Protein AF-A0A1G8I2N2-F1 (afdb_monomer_lite)

Sequence (529 aa):
MDSELVLHPSRIYSLLGIYIQKSFFSNDKRGDEVFPLIDTYFIESFCTHHGITITDFTHFIQQKSIWNVRDSSLFMEILGFIGTQLYAASKMENSSGYTASNFRDRICSPDILNIDLNEWQQWAVSYQDKIWKKYYDWCSTNGFVIANKCTPIQGQRRDRYVQYPKVHSKLVLNREDLKKIATFFVEKKLYPNEDISEQDFWNIVGRYHFNSYYSNRSQRILEENRELANKQIYQYYLFWDGEYTDNFHTKKITKAKNQLYLLELANTWSIDIIENESGKLIKNIPFRSLKNKHEFREYYTYKRDNVILFKKSNDYDGYWEESRYIDNYEDEGIALFSSNSRNYIYYEKDVIKKTSGFVLVKISHSSTYYEEFYANERPYTLRGGLKVAQNTYLLGAPPLLEFKKTATFWIDDKEEVSYEGAVYSFDLNEGCHQIKIKGYKSINICITKVFPVIHMWGEHSKWRIAQGKSAFWTPQSTEGNVTGIDFSSYSLISNAPKEINPLTLWCRKELFAPIATYKERNITLKNTK

Foldseek 3Di:
DDDQPQDDLVCLQLLQLVLQCVVFVDPQQFLAATQRQLEPVSVCVSQVVNVHDLLVSQVSLQVDQLVVDALPDDLSSLSSVVSLLLHLQNVCVVPDDLDLVSSLCSCCDSSGHVHDSVSLQVSLVHGVVSSLVVVCVVCVVLRYDHPQRFDQDDDDDSCRSSVGSSSSRQLDQHPQQLQALVVLCVVLLHDQPDWAFLVRVCVSRPLDDDDPSGDPSLVVSCVVDSVVSSSNSVVCRLHPQQWHADPNDTDGDDPQQWWWKWADDPLWIWIFTAGPPPRDTPDIGTPQNDAAPVVCVVHDRDNDPQKWKWFCDPVDPRMTTTDQAHQDQQGKIKMKGFPPDPPADDDPVQFSDDDNGTTIGIAHNVDPSRPSRHGDHDQKDWAWAADDDVLEGEQVTGTKIFGQAWWWKDKQSDIDIDHHGDIDDDNDDAAWIWIHTNSTGIDIHGYDHWDWDFDAPPPDWDWDFDDDPDTDTDTPDPDDFDKAWAPPVVPPDDDDDPDAPPPGPVVPPVDDDDDDDDDTDIITTDDDD

Structure (mmCIF, N/CA/C/O backbone):
data_AF-A0A1G8I2N2-F1
#
_entry.id   AF-A0A1G8I2N2-F1
#
loop_
_atom_site.group_PDB
_atom_site.id
_atom_site.type_symbol
_atom_site.label_atom_id
_atom_site.label_alt_id
_atom_site.label_comp_id
_atom_site.label_asym_id
_atom_site.label_entity_id
_atom_site.label_seq_id
_atom_site.pdbx_PDB_ins_code
_atom_site.Cartn_x
_atom_site.Cartn_y
_atom_site.Cartn_z
_atom_site.occupancy
_atom_site.B_iso_or_equiv
_atom_site.auth_seq_id
_atom_site.auth_comp_id
_atom_site.auth_asym_id
_atom_site.auth_atom_id
_atom_site.pdbx_PDB_model_num
ATOM 1 N N . MET A 1 1 ? 14.413 -19.989 2.175 1.00 30.61 1 MET A N 1
ATOM 2 C CA . MET A 1 1 ? 15.866 -19.925 1.921 1.00 30.61 1 MET A CA 1
ATOM 3 C C . MET A 1 1 ? 16.047 -20.258 0.457 1.00 30.61 1 MET A C 1
ATOM 5 O O . MET A 1 1 ? 16.062 -21.433 0.119 1.00 30.61 1 MET A O 1
ATOM 9 N N . ASP A 1 2 ? 16.082 -19.239 -0.396 1.00 33.84 2 ASP A N 1
ATOM 10 C CA . ASP A 1 2 ? 16.357 -19.441 -1.820 1.00 33.84 2 ASP A CA 1
ATOM 11 C C . ASP A 1 2 ? 17.874 -19.474 -2.005 1.00 33.84 2 ASP A C 1
ATOM 13 O O . ASP A 1 2 ? 18.591 -18.709 -1.358 1.00 33.84 2 ASP A O 1
ATOM 17 N N . SER A 1 3 ? 18.364 -20.379 -2.850 1.00 36.44 3 SER A N 1
ATOM 18 C CA . SER A 1 3 ? 19.791 -20.521 -3.132 1.00 36.44 3 SER A CA 1
ATOM 19 C C . SER A 1 3 ? 20.385 -19.223 -3.681 1.00 36.44 3 SER A C 1
ATOM 21 O O . SER A 1 3 ? 19.784 -18.566 -4.533 1.00 36.44 3 SER A O 1
ATOM 23 N N . GLU A 1 4 ? 21.589 -18.874 -3.217 1.00 42.41 4 GLU A N 1
ATOM 24 C CA . GLU A 1 4 ? 22.338 -17.719 -3.714 1.00 42.41 4 GLU A CA 1
ATOM 25 C C . GLU A 1 4 ? 22.573 -17.854 -5.222 1.00 42.41 4 GLU A C 1
ATOM 27 O O . GLU A 1 4 ? 23.428 -18.603 -5.704 1.00 42.41 4 GLU A O 1
ATOM 32 N N . LEU A 1 5 ? 21.775 -17.118 -5.992 1.00 52.84 5 LEU A N 1
ATOM 33 C CA . LEU A 1 5 ? 21.944 -16.979 -7.427 1.00 52.84 5 LEU A CA 1
ATOM 34 C C . LEU A 1 5 ? 23.193 -16.139 -7.685 1.00 52.84 5 LEU A C 1
ATOM 36 O O . LEU A 1 5 ? 23.107 -14.916 -7.765 1.00 52.84 5 LEU A O 1
ATOM 40 N N . VAL A 1 6 ? 24.337 -16.816 -7.829 1.00 54.56 6 VAL A N 1
ATOM 41 C CA . VAL A 1 6 ? 25.628 -16.213 -8.195 1.00 54.56 6 VAL A CA 1
ATOM 42 C C . VAL A 1 6 ? 25.427 -15.215 -9.335 1.00 54.56 6 VAL A C 1
ATOM 44 O O . VAL A 1 6 ? 24.930 -15.576 -10.412 1.00 54.56 6 VAL A O 1
ATOM 47 N N . LEU A 1 7 ? 25.800 -13.953 -9.099 1.00 64.75 7 LEU A N 1
ATOM 48 C CA . LEU A 1 7 ? 25.674 -12.912 -10.110 1.00 64.75 7 LEU A CA 1
ATOM 49 C C . LEU A 1 7 ? 26.663 -13.183 -11.232 1.00 64.75 7 LEU A C 1
ATOM 51 O O . LEU A 1 7 ? 27.875 -13.107 -11.064 1.00 64.75 7 LEU A O 1
ATOM 55 N N . HIS A 1 8 ? 26.105 -13.475 -12.400 1.00 72.19 8 HIS A N 1
ATOM 56 C CA . HIS A 1 8 ? 26.843 -13.590 -13.641 1.00 72.19 8 HIS A CA 1
ATOM 57 C C . HIS A 1 8 ? 26.314 -12.533 -14.622 1.00 72.19 8 HIS A C 1
ATOM 59 O O . HIS A 1 8 ? 25.087 -12.401 -14.732 1.00 72.19 8 HIS A O 1
ATOM 65 N N . PRO A 1 9 ? 27.176 -11.819 -15.374 1.00 72.62 9 PRO A N 1
ATOM 66 C CA . PRO A 1 9 ? 26.767 -10.741 -16.283 1.00 72.62 9 PRO A CA 1
ATOM 67 C C . PRO A 1 9 ? 25.622 -11.129 -17.229 1.00 72.62 9 PRO A C 1
ATOM 69 O O . PRO A 1 9 ? 24.665 -10.379 -17.416 1.00 72.62 9 PRO A O 1
ATOM 72 N N . SER A 1 10 ? 25.635 -12.363 -17.751 1.00 78.75 10 SER A N 1
ATOM 73 C CA . SER A 1 10 ? 24.575 -12.872 -18.638 1.00 78.75 10 SER A CA 1
ATOM 74 C C . SER A 1 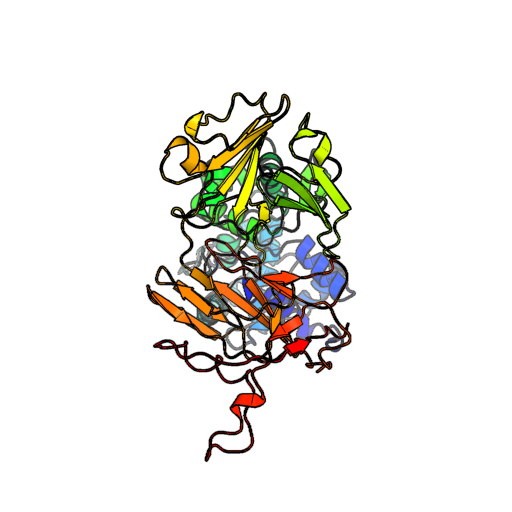10 ? 23.167 -12.860 -18.019 1.00 78.75 10 SER A C 1
ATOM 76 O O . SER A 1 10 ? 22.182 -12.773 -18.759 1.00 78.75 10 SER A O 1
ATOM 78 N N . ARG A 1 11 ? 23.055 -12.910 -16.684 1.00 87.75 11 ARG A N 1
ATOM 79 C CA . ARG A 1 11 ? 21.795 -12.991 -15.925 1.00 87.75 11 ARG A CA 1
ATOM 80 C C . ARG A 1 11 ? 21.335 -11.655 -15.337 1.00 87.75 11 ARG A C 1
ATOM 82 O O . ARG A 1 11 ? 20.256 -11.626 -14.750 1.00 87.75 11 ARG A O 1
ATOM 89 N N . ILE A 1 12 ? 22.092 -10.563 -15.500 1.00 92.81 12 ILE A N 1
ATOM 90 C CA . ILE A 1 12 ? 21.844 -9.299 -14.782 1.00 92.81 12 ILE A CA 1
ATOM 91 C C . ILE A 1 12 ? 20.420 -8.757 -14.989 1.00 92.81 12 ILE A C 1
ATOM 93 O O . ILE A 1 12 ? 19.731 -8.463 -14.014 1.00 92.81 12 ILE A O 1
ATOM 97 N N . TYR A 1 13 ? 19.918 -8.742 -16.232 1.00 94.88 13 TYR A N 1
ATOM 98 C CA . TYR A 1 13 ? 18.537 -8.334 -16.509 1.00 94.88 13 TYR A CA 1
ATOM 99 C C . TYR A 1 13 ? 17.506 -9.306 -15.918 1.00 94.88 13 TYR A C 1
ATOM 101 O O . TYR A 1 13 ? 16.490 -8.854 -15.411 1.00 94.88 13 TYR A O 1
ATOM 109 N N . SER A 1 14 ? 17.751 -10.622 -15.916 1.00 94.81 14 SER A N 1
ATOM 110 C CA . SER A 1 14 ? 16.826 -11.583 -15.293 1.00 94.81 14 SER A CA 1
ATOM 111 C C . SER A 1 14 ? 16.712 -11.363 -13.783 1.00 94.81 14 SER A C 1
ATOM 113 O O . SER A 1 14 ? 15.609 -11.406 -13.247 1.00 94.81 14 SER A O 1
ATOM 115 N N . LEU A 1 15 ? 17.838 -11.118 -13.104 1.00 94.81 15 LEU A N 1
ATOM 116 C CA . LEU A 1 15 ? 17.878 -10.865 -11.661 1.00 94.81 15 LEU A CA 1
ATOM 117 C C . LEU A 1 15 ? 17.207 -9.532 -11.316 1.00 94.81 15 LEU A C 1
ATOM 119 O O . LEU A 1 15 ? 16.343 -9.496 -10.441 1.00 94.81 15 LEU A O 1
ATOM 123 N N . LEU A 1 16 ? 17.516 -8.465 -12.062 1.00 96.31 16 LEU A N 1
ATOM 124 C CA . LEU A 1 16 ? 16.843 -7.174 -11.912 1.00 96.31 16 LEU A CA 1
ATOM 125 C C . LEU A 1 16 ? 15.333 -7.294 -12.174 1.00 96.31 16 LEU A C 1
ATOM 127 O O . LEU A 1 16 ? 14.541 -6.745 -11.417 1.00 96.31 16 LEU A O 1
ATOM 131 N N . GLY A 1 17 ? 14.916 -8.055 -13.190 1.00 97.00 17 GLY A N 1
ATOM 132 C CA . GLY A 1 17 ? 13.506 -8.315 -13.481 1.00 97.00 17 GLY A CA 1
ATOM 133 C C . GLY A 1 17 ? 12.780 -9.035 -12.346 1.00 97.00 17 GLY A C 1
ATOM 134 O O . GLY A 1 17 ? 11.700 -8.604 -11.956 1.00 97.00 17 GLY A O 1
ATOM 135 N N . ILE A 1 18 ? 13.391 -10.069 -11.756 1.00 96.00 18 ILE A N 1
ATOM 136 C CA . ILE A 1 18 ? 12.847 -10.762 -10.573 1.00 96.00 18 ILE A CA 1
ATOM 137 C C . ILE A 1 18 ? 12.725 -9.797 -9.383 1.00 96.00 18 ILE A C 1
ATOM 139 O O . ILE A 1 18 ? 11.709 -9.799 -8.689 1.00 96.00 18 ILE A O 1
ATOM 143 N N . TYR A 1 19 ? 13.726 -8.945 -9.152 1.00 96.50 19 TYR A N 1
ATOM 144 C CA . TYR A 1 19 ? 13.707 -7.968 -8.059 1.00 96.50 19 TYR A CA 1
ATOM 145 C C . TYR A 1 19 ? 12.641 -6.875 -8.265 1.00 96.50 19 TYR A C 1
ATOM 147 O O . TYR A 1 19 ? 11.916 -6.529 -7.330 1.00 96.50 19 TYR A O 1
ATOM 155 N N . ILE A 1 20 ? 12.469 -6.389 -9.500 1.00 96.62 20 ILE A N 1
ATOM 156 C CA . ILE A 1 20 ? 11.377 -5.485 -9.900 1.00 96.62 20 ILE A CA 1
ATOM 157 C C . ILE A 1 20 ? 10.014 -6.162 -9.724 1.00 96.62 20 ILE A C 1
ATOM 159 O O . ILE A 1 20 ? 9.108 -5.540 -9.169 1.00 96.62 20 ILE A O 1
ATOM 163 N N . GLN A 1 21 ? 9.865 -7.428 -10.134 1.00 95.38 21 GLN A N 1
ATOM 164 C CA . GLN A 1 21 ? 8.633 -8.192 -9.933 1.00 95.38 21 GLN A CA 1
ATOM 165 C C . GLN A 1 21 ? 8.283 -8.269 -8.443 1.00 95.38 21 GLN A C 1
ATOM 167 O O . GLN A 1 21 ? 7.206 -7.829 -8.054 1.00 95.38 21 GLN A O 1
ATOM 172 N N . LYS A 1 22 ? 9.218 -8.736 -7.602 1.00 92.88 22 LYS A N 1
ATOM 173 C CA . LYS A 1 22 ? 9.026 -8.844 -6.145 1.00 92.88 22 LYS A CA 1
ATOM 174 C C . LYS A 1 22 ? 8.704 -7.495 -5.483 1.00 92.88 22 LYS A C 1
ATOM 176 O O . LYS A 1 22 ? 8.001 -7.474 -4.481 1.00 92.88 22 LYS A O 1
ATOM 181 N N . SER A 1 23 ? 9.195 -6.382 -6.036 1.00 91.69 23 SER A N 1
ATOM 182 C CA . SER A 1 23 ? 9.027 -5.040 -5.457 1.00 91.69 23 SER A CA 1
ATOM 183 C C . SER A 1 23 ? 7.747 -4.315 -5.887 1.00 91.69 23 SER A C 1
ATOM 185 O O . SER A 1 23 ? 7.149 -3.598 -5.083 1.00 91.69 23 SER A O 1
ATOM 187 N N . PHE A 1 24 ? 7.320 -4.458 -7.146 1.00 91.38 24 PHE A N 1
ATOM 188 C CA . PHE A 1 24 ? 6.225 -3.665 -7.730 1.00 91.38 24 PHE A CA 1
ATOM 189 C C . PHE A 1 24 ? 5.043 -4.496 -8.240 1.00 91.38 24 PHE A C 1
ATOM 191 O O . PHE A 1 24 ? 3.947 -3.958 -8.350 1.00 91.38 24 PHE A O 1
ATOM 198 N N . PHE A 1 25 ? 5.245 -5.785 -8.508 1.00 91.88 25 PHE A N 1
ATOM 199 C CA . PHE A 1 25 ? 4.258 -6.706 -9.083 1.00 91.88 25 PHE A CA 1
ATOM 200 C C . PHE A 1 25 ? 4.033 -7.901 -8.145 1.00 91.88 25 PHE A C 1
ATOM 202 O O . PHE A 1 25 ? 4.045 -9.061 -8.558 1.00 91.88 25 PHE A O 1
ATOM 209 N N . SER A 1 26 ? 3.896 -7.584 -6.859 1.00 88.75 26 SER A N 1
ATOM 210 C CA . SER A 1 26 ? 3.574 -8.498 -5.769 1.00 88.75 26 SER A CA 1
ATOM 211 C C . SER A 1 26 ? 2.057 -8.689 -5.637 1.00 88.75 26 SER A C 1
ATOM 213 O O . SER A 1 26 ? 1.260 -7.897 -6.142 1.00 88.75 26 SER A O 1
ATOM 215 N N . ASN A 1 27 ? 1.642 -9.767 -4.976 1.00 86.19 27 ASN A N 1
ATOM 216 C CA . ASN A 1 27 ? 0.248 -10.224 -4.981 1.00 86.19 27 ASN A CA 1
ATOM 217 C C . ASN A 1 27 ? -0.719 -9.260 -4.261 1.00 86.19 27 ASN A C 1
ATOM 219 O O . ASN A 1 27 ? -1.872 -9.112 -4.665 1.00 86.19 27 ASN A O 1
ATOM 223 N N . ASP A 1 28 ? -0.203 -8.492 -3.303 1.00 83.88 28 ASP A N 1
ATOM 224 C CA . ASP A 1 28 ? -0.883 -7.409 -2.588 1.00 83.88 28 ASP A CA 1
ATOM 225 C C . ASP A 1 28 ? -1.200 -6.179 -3.465 1.00 83.88 28 ASP A C 1
ATOM 227 O O . ASP A 1 28 ? -1.998 -5.327 -3.065 1.00 83.88 28 ASP A O 1
ATOM 231 N N . LYS A 1 29 ? -0.626 -6.107 -4.676 1.00 87.88 29 LYS A N 1
ATOM 232 C CA . LYS A 1 29 ? -0.804 -5.029 -5.673 1.00 87.88 29 LYS A CA 1
ATOM 233 C C . LYS A 1 29 ? -1.694 -5.424 -6.855 1.00 87.88 29 LYS A C 1
ATOM 235 O O . LYS A 1 29 ? -1.855 -4.645 -7.793 1.00 87.88 29 LYS A O 1
ATOM 240 N N . ARG A 1 30 ? -2.282 -6.625 -6.850 1.00 88.88 30 ARG A N 1
ATOM 241 C CA . ARG A 1 30 ? -3.205 -7.055 -7.916 1.00 88.88 30 ARG A CA 1
ATOM 242 C C . ARG A 1 30 ? -4.478 -6.205 -7.924 1.00 88.88 30 ARG A C 1
ATOM 244 O O . ARG A 1 30 ? -5.002 -5.828 -6.881 1.00 88.88 30 ARG A O 1
ATOM 251 N N . GLY A 1 31 ? -4.954 -5.864 -9.114 1.00 86.31 31 GLY A N 1
ATOM 252 C CA . GLY A 1 31 ? -6.065 -4.944 -9.355 1.00 86.31 31 GLY A CA 1
ATOM 253 C C . GLY A 1 31 ? -5.706 -3.459 -9.279 1.00 86.31 31 GLY A C 1
ATOM 254 O O . GLY A 1 31 ? -6.457 -2.641 -9.817 1.00 86.31 31 GLY A O 1
ATOM 255 N N . ASP A 1 32 ? -4.583 -3.108 -8.655 1.00 85.88 32 ASP A N 1
ATOM 256 C CA . ASP A 1 32 ? -4.183 -1.725 -8.413 1.00 85.88 32 ASP A CA 1
ATOM 257 C C . ASP A 1 32 ? -3.372 -1.131 -9.576 1.00 85.88 32 ASP A C 1
ATOM 259 O O . ASP A 1 32 ? -2.869 -1.837 -10.458 1.00 85.88 32 ASP A O 1
ATOM 263 N N . GLU A 1 33 ? -3.234 0.198 -9.565 1.00 88.88 33 GLU A N 1
ATOM 264 C CA . GLU A 1 33 ? -2.347 0.917 -10.478 1.00 88.88 33 GLU A CA 1
ATOM 265 C C . GLU A 1 33 ? -0.896 0.856 -9.986 1.00 88.88 33 GLU A C 1
ATOM 267 O O . GLU A 1 33 ? -0.567 1.336 -8.902 1.00 88.88 33 GLU A O 1
ATOM 272 N N . VAL A 1 34 ? -0.013 0.276 -10.802 1.00 89.00 34 VAL A N 1
ATOM 273 C CA . VAL A 1 34 ? 1.397 0.066 -10.457 1.00 89.00 34 VAL A CA 1
ATOM 274 C C . VAL A 1 34 ? 2.278 1.149 -11.078 1.00 89.00 34 VAL A C 1
ATOM 276 O O . VAL A 1 34 ? 2.254 1.384 -12.288 1.00 89.00 34 VAL A O 1
ATOM 279 N N . PHE A 1 35 ? 3.130 1.750 -10.245 1.00 88.25 35 PHE A N 1
ATOM 280 C CA . PHE A 1 35 ? 4.093 2.787 -10.621 1.00 88.25 35 PHE A CA 1
ATOM 281 C C . PHE A 1 35 ? 5.528 2.319 -10.300 1.00 88.25 35 PHE A C 1
ATOM 283 O O . PHE A 1 35 ? 5.996 2.531 -9.180 1.00 88.25 35 PHE A O 1
ATOM 290 N N . PRO A 1 36 ? 6.248 1.657 -11.232 1.00 89.31 36 PRO A N 1
ATOM 291 C CA . PRO A 1 36 ? 7.605 1.168 -10.976 1.00 89.31 36 PRO A CA 1
ATOM 292 C C . PRO A 1 36 ? 8.617 2.314 -10.813 1.00 89.31 36 PRO A C 1
ATOM 294 O O . PRO A 1 36 ? 9.045 2.939 -11.785 1.00 89.31 36 PRO A O 1
ATOM 297 N N . LEU A 1 37 ? 9.012 2.582 -9.567 1.00 88.94 37 LEU A N 1
ATOM 298 C CA . LEU A 1 37 ? 9.976 3.623 -9.197 1.00 88.94 37 LEU A CA 1
ATOM 299 C C . LEU A 1 37 ? 11.405 3.078 -9.210 1.00 88.94 37 LEU A C 1
ATOM 301 O O . LEU A 1 37 ? 11.973 2.750 -8.168 1.00 88.94 37 LEU A O 1
ATOM 305 N N . ILE A 1 38 ? 11.977 2.972 -10.410 1.00 91.56 38 ILE A N 1
ATOM 306 C CA . ILE A 1 38 ? 13.358 2.520 -10.599 1.00 91.56 38 ILE A CA 1
ATOM 307 C C . ILE A 1 38 ? 14.287 3.738 -10.561 1.00 91.56 38 ILE A C 1
ATOM 309 O O . ILE A 1 38 ? 14.543 4.370 -11.581 1.00 91.56 38 ILE A O 1
ATOM 313 N N . ASP A 1 39 ? 14.751 4.096 -9.367 1.00 89.25 39 ASP A N 1
ATOM 314 C CA . ASP A 1 39 ? 15.686 5.197 -9.118 1.00 89.25 39 ASP A CA 1
ATOM 315 C C . ASP A 1 39 ? 17.030 4.697 -8.551 1.00 89.25 39 ASP A C 1
ATOM 317 O O . ASP A 1 39 ? 17.263 3.493 -8.428 1.00 89.25 39 ASP A O 1
ATOM 321 N N . THR A 1 40 ? 17.942 5.618 -8.217 1.00 89.88 40 THR A N 1
ATOM 322 C CA . THR A 1 40 ? 19.265 5.268 -7.670 1.00 89.88 40 THR A CA 1
ATOM 323 C C . THR A 1 40 ? 19.159 4.449 -6.390 1.00 89.88 40 THR A C 1
ATOM 325 O O . THR A 1 40 ? 19.797 3.407 -6.317 1.00 89.88 40 THR A O 1
ATOM 328 N N . TYR A 1 41 ? 18.287 4.830 -5.453 1.00 90.38 41 TYR A N 1
ATOM 329 C CA . TYR A 1 41 ? 18.070 4.078 -4.214 1.00 90.38 41 TYR A CA 1
ATOM 330 C C . TYR A 1 41 ? 17.548 2.656 -4.484 1.00 90.38 41 TYR A C 1
ATOM 332 O O . TYR A 1 41 ? 17.946 1.703 -3.813 1.00 90.38 41 TYR A O 1
ATOM 340 N N . PHE A 1 42 ? 16.663 2.475 -5.472 1.00 93.75 42 PHE A N 1
ATOM 341 C CA . PHE A 1 42 ? 16.186 1.144 -5.853 1.00 93.75 42 PHE A CA 1
ATOM 342 C C . PHE A 1 42 ? 17.317 0.269 -6.414 1.00 93.75 42 PHE A C 1
ATOM 344 O O . PHE A 1 42 ? 17.443 -0.895 -6.033 1.00 93.75 42 PHE A O 1
ATOM 351 N N . ILE A 1 43 ? 18.167 0.832 -7.279 1.00 95.06 43 ILE A N 1
ATOM 352 C CA . ILE A 1 43 ? 19.337 0.128 -7.819 1.00 95.06 43 ILE A CA 1
ATOM 353 C C . ILE A 1 43 ? 20.382 -0.137 -6.725 1.00 95.06 43 ILE A C 1
ATOM 355 O O . ILE A 1 43 ? 20.929 -1.232 -6.683 1.00 95.06 43 ILE A O 1
ATOM 359 N N . GLU A 1 44 ? 20.612 0.785 -5.790 1.00 94.56 44 GLU A N 1
ATOM 360 C CA . GLU A 1 44 ? 21.469 0.577 -4.610 1.00 94.56 44 GLU A CA 1
ATOM 361 C C . GLU A 1 44 ? 20.948 -0.550 -3.712 1.00 94.56 44 GLU A C 1
ATOM 363 O O . GLU A 1 44 ? 21.727 -1.388 -3.256 1.00 94.56 44 GLU A O 1
ATOM 368 N N . SER A 1 45 ? 19.630 -0.623 -3.511 1.00 94.00 45 SER A N 1
ATOM 369 C CA . SER A 1 45 ? 18.975 -1.693 -2.748 1.00 94.00 45 SER A CA 1
ATOM 370 C C . SER A 1 45 ? 19.131 -3.054 -3.434 1.00 94.00 45 SER A C 1
ATOM 372 O O . SER A 1 45 ? 19.480 -4.034 -2.776 1.00 94.00 45 SER A O 1
ATOM 374 N N . PHE A 1 46 ? 18.954 -3.111 -4.761 1.00 95.44 46 PHE A N 1
ATOM 375 C CA . PHE A 1 46 ? 19.252 -4.292 -5.578 1.00 95.44 46 PHE A CA 1
ATOM 376 C C . PHE A 1 46 ? 20.726 -4.707 -5.458 1.00 95.44 46 PHE A C 1
ATOM 378 O O . PHE A 1 46 ? 21.021 -5.873 -5.207 1.00 95.44 46 PHE A O 1
ATOM 385 N N . CYS A 1 47 ? 21.649 -3.752 -5.594 1.00 94.56 47 CYS A N 1
ATOM 386 C CA . CYS A 1 47 ? 23.087 -3.996 -5.513 1.00 94.56 47 CYS A CA 1
ATOM 387 C C . CYS A 1 47 ? 23.483 -4.543 -4.132 1.00 94.56 47 CYS A C 1
ATOM 389 O O . CYS A 1 47 ? 24.177 -5.553 -4.044 1.00 94.56 47 CYS A O 1
ATOM 391 N N . THR A 1 48 ? 22.945 -3.950 -3.062 1.00 94.50 48 THR A N 1
ATOM 392 C CA . THR A 1 48 ? 23.166 -4.368 -1.667 1.00 94.50 48 THR A CA 1
ATOM 393 C C . THR A 1 48 ? 22.607 -5.766 -1.399 1.00 94.50 48 THR A C 1
ATOM 395 O O . THR A 1 48 ? 23.297 -6.598 -0.818 1.00 94.50 48 THR A O 1
ATOM 398 N N . HIS A 1 49 ? 21.390 -6.064 -1.874 1.00 92.94 49 HIS A N 1
ATOM 399 C CA . HIS A 1 49 ? 20.776 -7.395 -1.770 1.00 92.94 49 HIS A CA 1
ATOM 400 C C . HIS A 1 49 ? 21.607 -8.496 -2.452 1.00 92.94 49 HIS A C 1
ATOM 402 O O . HIS A 1 49 ? 21.521 -9.663 -2.076 1.00 92.94 49 HIS A O 1
ATOM 408 N N . HIS A 1 50 ? 22.419 -8.116 -3.437 1.00 89.75 50 HIS A N 1
ATOM 409 C CA . HIS A 1 50 ? 23.235 -9.008 -4.249 1.00 89.75 50 HIS A CA 1
ATOM 410 C C . HIS A 1 50 ? 24.751 -8.899 -4.000 1.00 89.75 50 HIS A C 1
ATOM 412 O O . HIS A 1 50 ? 25.521 -9.541 -4.710 1.00 89.75 50 HIS A O 1
ATOM 418 N N . GLY A 1 51 ? 25.187 -8.124 -3.000 1.00 90.88 51 GLY A N 1
ATOM 419 C CA . GLY A 1 51 ? 26.601 -8.003 -2.623 1.00 90.88 51 GLY A CA 1
ATOM 420 C C . GLY A 1 51 ? 27.502 -7.323 -3.664 1.00 90.88 51 GLY A C 1
ATOM 421 O O . GLY A 1 51 ? 28.698 -7.597 -3.689 1.00 90.88 51 GLY A O 1
ATOM 422 N N . ILE A 1 52 ? 26.948 -6.460 -4.522 1.00 92.31 52 ILE A N 1
ATOM 423 C CA . ILE A 1 52 ? 27.682 -5.737 -5.576 1.00 92.31 52 ILE A CA 1
ATOM 424 C C . ILE A 1 52 ? 27.580 -4.214 -5.406 1.00 92.31 52 ILE A C 1
ATOM 426 O O . ILE A 1 52 ? 26.758 -3.719 -4.637 1.00 92.31 52 ILE A O 1
ATOM 430 N N . THR A 1 53 ? 28.384 -3.450 -6.148 1.00 92.94 53 THR A N 1
ATOM 431 C CA . THR A 1 53 ? 28.268 -1.984 -6.242 1.00 92.94 53 THR A CA 1
ATOM 432 C C . THR A 1 53 ? 27.454 -1.543 -7.468 1.00 92.94 53 THR A C 1
ATOM 434 O O . THR A 1 53 ? 27.239 -2.314 -8.406 1.00 92.94 53 THR A O 1
ATOM 437 N N . ILE A 1 54 ? 27.052 -0.262 -7.518 1.00 92.44 54 ILE A N 1
ATOM 438 C CA . ILE A 1 54 ? 26.463 0.337 -8.734 1.00 92.44 54 ILE A CA 1
ATOM 439 C C . ILE A 1 54 ? 27.441 0.241 -9.916 1.00 92.44 54 ILE A C 1
ATOM 441 O O . ILE A 1 54 ? 27.010 0.048 -11.053 1.00 92.44 54 ILE A O 1
ATOM 445 N N . THR A 1 55 ? 28.748 0.358 -9.668 1.00 92.75 55 THR A N 1
ATOM 446 C CA . THR A 1 55 ? 29.787 0.242 -10.699 1.00 92.75 55 THR A CA 1
ATOM 447 C C . THR A 1 55 ? 29.788 -1.156 -11.312 1.00 92.75 55 THR A C 1
ATOM 449 O O . THR A 1 55 ? 29.764 -1.276 -12.535 1.00 92.75 55 THR A O 1
ATOM 452 N N . ASP A 1 56 ? 29.709 -2.203 -10.488 1.00 92.44 56 ASP A N 1
ATOM 453 C CA . ASP A 1 56 ? 29.629 -3.595 -10.952 1.00 92.44 56 ASP A CA 1
ATOM 454 C C . ASP A 1 56 ? 28.327 -3.854 -11.718 1.00 92.44 56 ASP A C 1
ATOM 456 O O . ASP A 1 56 ? 28.350 -4.425 -12.806 1.00 92.44 56 ASP A O 1
ATOM 460 N N . PHE A 1 57 ? 27.190 -3.368 -11.202 1.00 93.75 57 PHE A N 1
ATOM 461 C CA . PHE A 1 57 ? 25.901 -3.429 -11.899 1.00 93.75 57 PHE A CA 1
ATOM 462 C C . PHE A 1 57 ? 25.983 -2.784 -13.289 1.00 93.75 57 PHE A C 1
ATOM 464 O O . PHE A 1 57 ? 25.549 -3.378 -14.278 1.00 93.75 57 PHE A O 1
ATOM 471 N N . THR A 1 58 ? 26.577 -1.591 -13.359 1.00 93.38 58 THR A N 1
ATOM 472 C CA . THR A 1 58 ? 26.751 -0.815 -14.592 1.00 93.38 58 THR A CA 1
ATOM 473 C C . THR A 1 58 ? 27.676 -1.552 -15.565 1.00 93.38 58 THR A C 1
ATOM 475 O O . THR A 1 58 ? 27.353 -1.698 -16.741 1.00 93.38 58 THR A O 1
ATOM 478 N N . HIS A 1 59 ? 28.767 -2.139 -15.072 1.00 92.50 59 HIS A N 1
ATOM 479 C CA . HIS A 1 59 ? 29.659 -2.971 -15.875 1.00 92.50 59 HIS A CA 1
ATOM 480 C C . HIS A 1 59 ? 28.957 -4.232 -16.417 1.00 92.50 59 HIS A C 1
ATOM 482 O O . HIS A 1 59 ? 29.093 -4.568 -17.593 1.00 92.50 59 HIS A O 1
ATOM 488 N N . PHE A 1 60 ? 28.143 -4.910 -15.602 1.00 93.25 60 PHE A N 1
ATOM 489 C CA . PHE A 1 60 ? 27.416 -6.115 -16.010 1.00 93.25 60 PHE A CA 1
ATOM 490 C C . PHE A 1 60 ? 26.327 -5.849 -17.057 1.00 93.25 60 PHE A C 1
ATOM 492 O O . PHE A 1 60 ? 26.172 -6.663 -17.970 1.00 93.25 60 PHE A O 1
ATOM 499 N N . ILE A 1 61 ? 25.591 -4.730 -16.978 1.00 92.88 61 ILE A N 1
ATOM 500 C CA . ILE A 1 61 ? 24.631 -4.364 -18.038 1.00 92.88 61 ILE A CA 1
ATOM 501 C C . ILE A 1 61 ? 25.347 -3.996 -19.347 1.00 92.88 61 ILE A C 1
ATOM 503 O O . ILE A 1 61 ? 24.860 -4.364 -20.414 1.00 92.88 61 ILE A O 1
ATOM 507 N N . GLN A 1 62 ? 26.527 -3.368 -19.276 1.00 92.56 62 GLN A N 1
ATOM 508 C CA . GLN A 1 62 ? 27.343 -2.992 -20.442 1.00 92.56 62 GLN A CA 1
ATOM 509 C C . GLN A 1 62 ? 27.963 -4.197 -21.159 1.00 92.56 62 GLN A C 1
ATOM 511 O O . GLN A 1 62 ? 28.044 -4.214 -22.385 1.00 92.56 62 GLN A O 1
ATOM 516 N N . GLN A 1 63 ? 28.339 -5.251 -20.427 1.00 89.88 63 GLN A N 1
ATOM 517 C CA . GLN A 1 63 ? 28.807 -6.503 -21.037 1.00 89.88 63 GLN A CA 1
ATOM 518 C C . GLN A 1 63 ? 27.717 -7.231 -21.851 1.00 89.88 63 GLN A C 1
ATOM 520 O O . GLN A 1 63 ? 28.035 -8.078 -22.690 1.00 89.88 63 GLN A O 1
ATOM 525 N N . LYS A 1 64 ? 26.426 -6.940 -21.626 1.00 87.25 64 LYS A N 1
ATOM 526 C CA . LYS A 1 64 ? 25.311 -7.599 -22.320 1.00 87.25 64 LYS A CA 1
ATOM 527 C C . LYS A 1 64 ? 24.780 -6.726 -23.458 1.00 87.25 64 LYS A C 1
ATOM 529 O O . LYS A 1 64 ? 23.924 -5.872 -23.245 1.00 87.25 64 LYS A O 1
ATOM 534 N N . SER A 1 65 ? 25.226 -7.022 -24.684 1.00 87.75 65 SER A N 1
ATOM 535 C CA . SER A 1 65 ? 24.743 -6.361 -25.908 1.00 87.75 65 SER A CA 1
ATOM 536 C C . SER A 1 65 ? 23.212 -6.274 -25.960 1.00 87.75 65 SER A C 1
ATOM 538 O O . SER A 1 65 ? 22.512 -7.278 -25.774 1.00 87.75 65 SER A O 1
ATOM 540 N N . ILE A 1 66 ? 22.695 -5.079 -26.266 1.00 90.25 66 ILE A N 1
ATOM 541 C CA . ILE A 1 66 ? 21.253 -4.794 -26.340 1.00 90.25 66 ILE A CA 1
ATOM 542 C C . ILE A 1 66 ? 20.537 -5.671 -27.377 1.00 90.25 66 ILE A C 1
ATOM 544 O O . ILE A 1 66 ? 19.376 -6.031 -27.194 1.00 90.25 66 ILE A O 1
ATOM 548 N N . TRP A 1 67 ? 21.251 -6.116 -28.416 1.00 91.25 67 TRP A N 1
ATOM 549 C CA . TRP A 1 67 ? 20.754 -7.029 -29.450 1.00 91.25 67 TRP A CA 1
ATOM 550 C C . TRP A 1 67 ? 20.387 -8.426 -28.938 1.00 91.25 67 TRP A C 1
ATOM 552 O O . TRP A 1 67 ? 19.742 -9.184 -29.667 1.00 91.25 67 TRP A O 1
ATOM 562 N N . ASN A 1 68 ? 20.759 -8.768 -27.702 1.00 89.44 68 ASN A N 1
ATOM 563 C CA . ASN A 1 68 ? 20.339 -9.996 -27.024 1.00 89.44 68 ASN A CA 1
ATOM 564 C C . ASN A 1 68 ? 18.993 -9.844 -26.290 1.00 89.44 68 ASN A C 1
ATOM 566 O O . ASN A 1 68 ? 18.408 -10.849 -25.886 1.00 89.44 68 ASN A O 1
ATOM 570 N N . VAL A 1 69 ? 18.479 -8.618 -26.130 1.00 91.12 69 VAL A N 1
ATOM 571 C CA . VAL A 1 69 ? 17.151 -8.347 -25.560 1.00 91.12 69 VAL A CA 1
ATOM 572 C C . VAL A 1 69 ? 16.163 -8.095 -26.700 1.00 91.12 69 VAL A C 1
ATOM 574 O O . VAL A 1 69 ? 16.222 -7.070 -27.379 1.00 91.12 69 VAL A O 1
ATOM 577 N N . ARG A 1 70 ? 15.259 -9.055 -26.919 1.00 93.06 70 ARG A N 1
ATOM 578 C CA . ARG A 1 70 ? 14.267 -9.075 -28.007 1.00 93.06 70 ARG A CA 1
ATOM 579 C C . ARG A 1 70 ? 12.883 -9.433 -27.467 1.00 93.06 70 ARG A C 1
ATOM 581 O O . ARG A 1 70 ? 12.735 -9.856 -26.324 1.00 93.06 70 ARG A O 1
ATOM 588 N N . ASP A 1 71 ? 11.861 -9.350 -28.311 1.00 89.62 71 ASP A N 1
ATOM 589 C CA . ASP A 1 71 ? 10.503 -9.813 -28.001 1.00 89.62 71 ASP A CA 1
ATOM 590 C C . ASP A 1 71 ? 10.425 -11.317 -27.672 1.00 89.62 71 ASP A C 1
ATOM 592 O O . ASP A 1 71 ? 9.566 -11.738 -26.893 1.00 89.62 71 ASP A O 1
ATOM 596 N N . SER A 1 72 ? 11.369 -12.117 -28.177 1.00 92.25 72 SER A N 1
ATOM 597 C CA . SER A 1 72 ? 11.527 -13.539 -27.849 1.00 92.25 72 SER A CA 1
ATOM 598 C C . SER A 1 72 ? 12.215 -13.819 -26.503 1.00 92.25 72 SER A C 1
ATOM 600 O O . SER A 1 72 ? 12.157 -14.954 -26.039 1.00 92.25 72 SER A O 1
ATOM 602 N N . SER A 1 73 ? 12.860 -12.832 -25.866 1.00 94.38 73 SER A N 1
ATOM 603 C CA . SER A 1 73 ? 13.564 -13.019 -24.584 1.00 94.38 73 SER A CA 1
ATOM 604 C C . SER A 1 73 ? 12.601 -13.373 -23.443 1.00 94.38 73 SER A C 1
ATOM 606 O O . SER A 1 73 ? 11.392 -13.098 -23.513 1.00 94.38 73 SER A O 1
ATOM 608 N N . LEU A 1 74 ? 13.131 -13.968 -22.368 1.00 94.81 74 LEU A N 1
ATOM 609 C CA . LEU A 1 74 ? 12.335 -14.300 -21.183 1.00 94.81 74 LEU A CA 1
ATOM 610 C C . LEU A 1 74 ? 11.731 -13.030 -20.574 1.00 94.81 74 LEU A C 1
ATOM 612 O O . LEU A 1 74 ? 12.354 -11.968 -20.586 1.00 94.81 74 LEU A O 1
ATOM 616 N N . PHE A 1 75 ? 10.527 -13.134 -20.001 1.00 95.75 75 PHE A N 1
ATOM 617 C CA . PHE A 1 75 ? 9.836 -11.957 -19.465 1.00 95.75 75 PHE A CA 1
ATOM 618 C C . PHE A 1 75 ? 10.666 -11.210 -18.406 1.00 95.75 75 PHE A C 1
ATOM 620 O O . PHE A 1 75 ? 10.721 -9.986 -18.434 1.00 95.75 75 PHE A O 1
ATOM 627 N N . MET A 1 76 ? 11.397 -11.924 -17.543 1.00 95.88 76 MET A N 1
ATOM 628 C CA . MET A 1 76 ? 12.256 -11.278 -16.542 1.00 95.88 76 MET A CA 1
ATOM 629 C C . MET A 1 76 ? 13.433 -10.516 -17.161 1.00 95.88 76 MET A C 1
ATOM 631 O O . MET A 1 76 ? 13.814 -9.477 -16.641 1.00 95.88 76 MET A O 1
ATOM 635 N N . GLU A 1 77 ? 13.985 -10.956 -18.296 1.00 95.31 77 GLU A N 1
ATOM 636 C CA . GLU A 1 77 ? 15.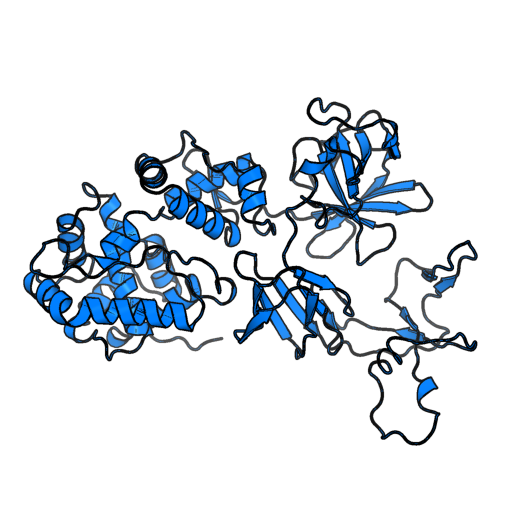014 -10.174 -19.001 1.00 95.31 77 GLU A CA 1
ATOM 637 C C . GLU A 1 77 ? 14.438 -8.887 -19.596 1.00 95.31 77 GLU A C 1
ATOM 639 O O . GLU A 1 77 ? 15.060 -7.831 -19.514 1.00 95.31 77 GLU A O 1
ATOM 644 N N . ILE A 1 78 ? 13.231 -8.974 -20.156 1.00 96.75 78 ILE A N 1
ATOM 645 C CA . ILE A 1 78 ? 12.475 -7.834 -20.685 1.00 96.75 78 ILE A CA 1
ATOM 646 C C . ILE A 1 78 ? 12.163 -6.834 -19.567 1.00 96.75 78 ILE A C 1
ATOM 648 O O . ILE A 1 78 ? 12.426 -5.643 -19.725 1.00 96.75 78 ILE A O 1
ATOM 652 N N . LEU A 1 79 ? 11.667 -7.311 -18.422 1.00 97.25 79 LEU A N 1
ATOM 653 C CA . LEU A 1 79 ? 11.346 -6.480 -17.262 1.00 97.25 79 LEU A CA 1
ATOM 654 C C . LEU A 1 79 ? 12.598 -5.820 -16.667 1.00 97.25 79 LEU A C 1
ATOM 656 O O . LEU A 1 79 ? 12.563 -4.634 -16.351 1.00 97.25 79 LEU A O 1
ATOM 660 N N . GLY A 1 80 ? 13.719 -6.542 -16.583 1.00 96.81 80 GLY A N 1
ATOM 661 C CA . GLY A 1 80 ? 15.000 -5.968 -16.170 1.00 96.81 80 GLY A CA 1
ATOM 662 C C . GLY A 1 80 ? 15.502 -4.886 -17.124 1.00 96.81 80 GLY A C 1
ATOM 663 O O . GLY A 1 80 ? 15.913 -3.822 -16.671 1.00 96.81 80 GLY A O 1
ATOM 664 N N . PHE A 1 81 ? 15.412 -5.105 -18.440 1.00 96.62 81 PHE A N 1
ATOM 665 C CA . PHE A 1 81 ? 15.828 -4.107 -19.429 1.00 96.62 81 PHE A CA 1
ATOM 666 C C . PHE A 1 81 ? 14.929 -2.860 -19.429 1.00 96.62 81 PHE A C 1
ATOM 668 O O . PHE A 1 81 ? 15.424 -1.736 -19.518 1.00 96.62 81 PHE A O 1
ATOM 675 N N . ILE A 1 82 ? 13.614 -3.035 -19.255 1.00 96.12 82 ILE A N 1
ATOM 676 C CA . ILE A 1 82 ? 12.676 -1.930 -18.996 1.00 96.12 82 ILE A CA 1
ATOM 677 C C . ILE A 1 82 ? 13.059 -1.200 -17.701 1.00 96.12 82 ILE A C 1
ATOM 679 O O . ILE A 1 82 ? 13.078 0.028 -17.678 1.00 96.12 82 ILE A O 1
ATOM 683 N N . GLY A 1 83 ? 13.455 -1.929 -16.655 1.00 95.62 83 GLY A N 1
ATOM 684 C CA . GLY A 1 83 ? 14.012 -1.362 -15.428 1.00 95.62 83 GLY A CA 1
ATOM 685 C C . GLY A 1 83 ? 15.214 -0.451 -15.682 1.00 95.62 83 GLY A C 1
ATOM 686 O O . GLY A 1 83 ? 15.225 0.691 -15.230 1.00 95.62 83 GLY A O 1
ATOM 687 N N . THR A 1 84 ? 16.189 -0.900 -16.476 1.00 95.12 84 THR A N 1
ATOM 688 C CA . THR A 1 84 ? 17.343 -0.079 -16.881 1.00 95.12 84 THR A CA 1
ATOM 689 C C . THR A 1 84 ? 16.926 1.171 -17.668 1.00 95.12 84 THR A C 1
ATOM 691 O O . THR A 1 84 ? 17.485 2.246 -17.445 1.00 95.12 84 THR A O 1
ATOM 694 N N . GLN A 1 85 ? 15.905 1.082 -18.531 1.00 94.25 85 GLN A N 1
ATOM 695 C CA . GLN A 1 85 ? 15.347 2.254 -19.222 1.00 94.25 85 GLN A CA 1
ATOM 696 C C . GLN A 1 85 ? 14.703 3.249 -18.243 1.00 94.25 85 GLN A C 1
ATOM 698 O O . GLN A 1 85 ? 14.927 4.452 -18.358 1.00 94.25 85 GLN A O 1
ATOM 703 N N . LEU A 1 86 ? 13.938 2.772 -17.258 1.00 92.81 86 LEU A N 1
ATOM 704 C CA . LEU A 1 86 ? 13.325 3.622 -16.230 1.00 92.81 86 LEU A CA 1
ATOM 705 C C . LEU A 1 86 ? 14.375 4.250 -15.295 1.00 92.81 86 LEU A C 1
ATOM 707 O O . LEU A 1 86 ? 14.243 5.419 -14.939 1.00 92.81 86 LEU A O 1
ATOM 711 N N . TYR A 1 87 ? 15.464 3.540 -14.995 1.00 92.19 87 TYR A N 1
ATOM 712 C CA . TYR A 1 87 ? 16.605 4.080 -14.248 1.00 92.19 87 TYR A CA 1
ATOM 713 C C . TYR A 1 87 ? 17.336 5.199 -15.006 1.00 92.19 87 TYR A C 1
ATOM 715 O O . TYR A 1 87 ? 17.677 6.235 -14.434 1.00 92.19 87 TYR A O 1
ATOM 723 N N . ALA A 1 88 ? 17.523 5.051 -16.322 1.00 90.25 88 ALA A N 1
ATOM 724 C CA . ALA A 1 88 ? 18.024 6.145 -17.154 1.00 90.25 88 ALA A CA 1
ATOM 725 C C . ALA A 1 88 ? 17.062 7.352 -17.144 1.00 90.25 88 ALA A C 1
ATOM 727 O O . ALA A 1 88 ? 17.512 8.499 -17.120 1.00 90.25 88 ALA A O 1
ATOM 728 N N . ALA A 1 89 ? 15.745 7.108 -17.098 1.00 87.56 89 ALA A N 1
ATOM 729 C CA . ALA A 1 89 ? 14.733 8.161 -17.020 1.00 87.56 89 ALA A CA 1
ATOM 730 C C . ALA A 1 89 ? 14.765 8.922 -15.687 1.00 87.56 89 ALA A C 1
ATOM 732 O O . ALA A 1 89 ? 14.612 10.146 -15.683 1.00 87.56 89 ALA A O 1
ATOM 733 N N . SER A 1 90 ? 14.962 8.226 -14.561 1.00 84.69 90 SER A N 1
ATOM 734 C CA . SER A 1 90 ? 14.982 8.849 -13.232 1.00 84.69 90 SER A CA 1
ATOM 735 C C . SER A 1 90 ? 16.146 9.837 -13.098 1.00 84.69 90 SER A C 1
ATOM 737 O O . SER A 1 90 ? 15.962 10.939 -12.586 1.00 84.69 90 SER A O 1
ATOM 739 N N . LYS A 1 91 ? 17.324 9.503 -13.651 1.00 79.38 91 LYS A N 1
ATOM 740 C CA . LYS A 1 91 ? 18.516 10.374 -13.640 1.00 79.38 91 LYS A CA 1
ATOM 741 C C . LYS A 1 91 ? 18.352 11.688 -14.422 1.00 79.38 91 LYS A C 1
ATOM 743 O O . LYS A 1 91 ? 19.189 12.576 -14.269 1.00 79.38 91 LYS A O 1
ATOM 748 N N . MET A 1 92 ? 17.310 11.848 -15.246 1.00 71.88 92 MET A N 1
ATOM 749 C CA . MET A 1 92 ? 17.077 13.091 -16.004 1.00 71.88 92 MET A CA 1
ATOM 750 C C . MET A 1 92 ? 16.653 14.281 -15.139 1.00 71.88 92 MET A C 1
ATOM 752 O O . MET A 1 92 ? 16.737 15.422 -15.589 1.00 71.88 92 MET A O 1
ATOM 756 N N . GLU A 1 93 ? 16.198 14.035 -13.912 1.00 60.19 93 GLU A N 1
ATOM 757 C CA . GLU A 1 93 ? 15.785 15.083 -12.976 1.00 60.19 93 GLU A CA 1
ATOM 758 C C . GLU A 1 93 ? 16.893 16.110 -12.705 1.00 60.19 93 GLU A C 1
ATOM 760 O O . GLU A 1 93 ? 16.626 17.308 -12.636 1.00 60.19 93 GLU A O 1
ATOM 765 N N . ASN A 1 94 ? 18.147 15.651 -12.686 1.00 57.16 94 ASN A N 1
ATOM 766 C CA . ASN A 1 94 ? 19.333 16.478 -12.465 1.00 57.16 94 ASN A CA 1
ATOM 767 C C . ASN A 1 94 ? 19.803 17.234 -13.727 1.00 57.16 94 ASN A C 1
ATOM 769 O O . ASN A 1 94 ? 20.840 17.893 -13.693 1.00 57.16 94 ASN A O 1
ATOM 773 N N . SER A 1 95 ? 19.098 17.125 -14.862 1.00 53.94 95 SER A N 1
ATOM 774 C CA . SER A 1 95 ? 19.539 17.676 -16.151 1.00 53.94 95 SER A CA 1
ATOM 775 C C . SER A 1 95 ? 18.387 18.251 -16.981 1.00 53.94 95 SER A C 1
ATOM 777 O O . SER A 1 95 ? 17.712 17.515 -17.698 1.00 53.94 95 SER A O 1
ATOM 779 N N . SER A 1 96 ? 18.198 19.573 -16.931 1.00 55.53 96 SER A N 1
ATOM 780 C CA . SER A 1 96 ? 17.445 20.392 -17.909 1.00 55.53 96 SER A CA 1
ATOM 781 C C . SER A 1 96 ? 16.044 19.896 -18.338 1.00 55.53 96 SER A C 1
ATOM 783 O O . SER A 1 96 ? 15.553 20.281 -19.399 1.00 55.53 96 SER A O 1
ATOM 785 N N . GLY A 1 97 ? 15.381 19.055 -17.537 1.00 60.03 97 GLY A N 1
ATOM 786 C CA . GLY A 1 97 ? 14.032 18.534 -17.786 1.00 60.03 97 GLY A CA 1
ATOM 787 C C . GLY A 1 97 ? 13.936 17.243 -18.621 1.00 60.03 97 GLY A C 1
ATOM 788 O O . GLY A 1 97 ? 14.916 16.670 -19.088 1.00 60.03 97 GLY A O 1
ATOM 789 N N . TYR A 1 98 ? 12.699 16.776 -18.819 1.00 65.94 98 TYR A N 1
ATOM 790 C CA . TYR A 1 98 ? 12.362 15.481 -19.435 1.00 65.94 98 TYR A CA 1
ATOM 791 C C . TYR A 1 98 ? 12.248 15.576 -20.973 1.00 65.94 98 TYR A C 1
ATOM 793 O O . TYR A 1 98 ? 11.192 15.311 -21.558 1.00 65.94 98 TYR A O 1
ATOM 801 N N . THR A 1 99 ? 13.323 15.990 -21.655 1.00 72.81 99 THR A N 1
ATOM 802 C CA . THR A 1 99 ? 13.361 16.019 -23.133 1.00 72.81 99 THR A CA 1
ATOM 803 C C . THR A 1 99 ? 13.757 14.656 -23.713 1.00 72.81 99 THR A C 1
ATOM 805 O O . THR A 1 99 ? 14.446 13.866 -23.069 1.00 72.81 99 THR A O 1
ATOM 808 N N . ALA A 1 100 ? 13.364 14.376 -24.961 1.00 75.31 100 ALA A N 1
ATOM 809 C CA . ALA A 1 100 ? 13.811 13.158 -25.641 1.00 75.31 100 ALA A CA 1
ATOM 810 C C . ALA A 1 100 ? 15.312 13.154 -25.967 1.00 75.31 100 ALA A C 1
ATOM 812 O O . ALA A 1 100 ? 15.879 12.075 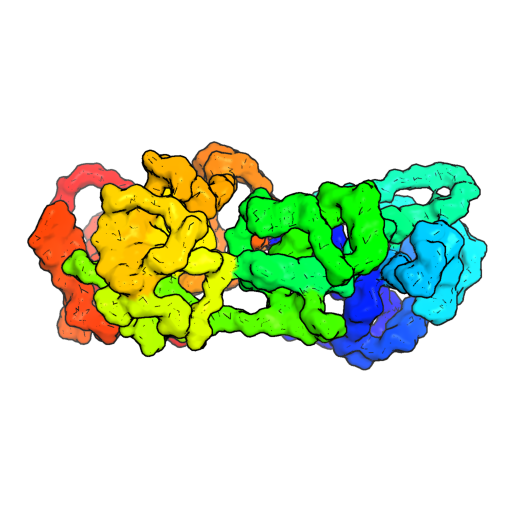-26.092 1.00 75.31 100 ALA A O 1
ATOM 813 N N . SER A 1 101 ? 15.967 14.322 -26.075 1.00 77.56 101 SER A N 1
ATOM 814 C CA . SER A 1 101 ? 17.433 14.364 -26.167 1.00 77.56 101 SER A CA 1
ATOM 815 C C . SER A 1 101 ? 18.036 13.902 -24.847 1.00 77.56 101 SER A C 1
ATOM 817 O O . SER A 1 101 ? 18.776 12.930 -24.832 1.00 77.56 101 SER A O 1
ATOM 819 N N . ASN A 1 102 ? 17.614 14.503 -23.730 1.00 79.69 102 ASN A N 1
ATOM 820 C CA . ASN A 1 102 ? 18.169 14.220 -22.407 1.00 79.69 102 ASN A CA 1
ATOM 821 C C . ASN A 1 102 ? 18.058 12.728 -22.052 1.00 79.69 102 ASN A C 1
ATOM 823 O O . ASN A 1 102 ? 19.020 12.165 -21.539 1.00 79.69 102 ASN A O 1
ATOM 827 N N . PHE A 1 103 ? 16.938 12.066 -22.380 1.00 84.00 103 PHE A N 1
ATOM 828 C CA . PHE A 1 103 ? 16.811 10.618 -22.169 1.00 84.00 103 PHE A CA 1
ATOM 829 C C . PHE A 1 103 ? 17.792 9.832 -23.031 1.00 84.00 103 PHE A C 1
ATOM 831 O O . PHE A 1 103 ? 18.528 8.985 -22.537 1.00 84.00 103 PHE A O 1
ATOM 838 N N . ARG A 1 104 ? 17.767 10.099 -24.337 1.00 84.69 104 ARG A N 1
ATOM 839 C CA . ARG A 1 104 ? 18.546 9.397 -25.355 1.00 84.69 104 ARG A CA 1
ATOM 840 C C . ARG A 1 104 ? 20.044 9.490 -25.061 1.00 84.69 104 ARG A C 1
ATOM 842 O O . ARG A 1 104 ? 20.744 8.486 -25.101 1.00 84.69 104 ARG A O 1
ATOM 849 N N . ASP A 1 105 ? 20.495 10.683 -24.704 1.00 85.31 105 ASP A N 1
ATOM 850 C CA . ASP A 1 105 ? 21.888 10.983 -24.390 1.00 85.31 105 ASP A CA 1
ATOM 851 C C . ASP A 1 105 ? 22.285 10.377 -23.023 1.00 85.31 105 ASP A C 1
ATOM 853 O O . ASP A 1 105 ? 23.429 9.970 -22.838 1.00 85.31 105 ASP A O 1
ATOM 857 N N . ARG A 1 106 ? 21.331 10.221 -22.085 1.00 87.81 106 ARG A N 1
ATOM 858 C CA . ARG A 1 106 ? 21.537 9.538 -20.795 1.00 87.81 106 ARG A CA 1
ATOM 859 C C . ARG A 1 106 ? 21.589 8.015 -20.908 1.00 87.81 106 ARG A C 1
ATOM 861 O O . ARG A 1 106 ? 22.444 7.412 -20.275 1.00 87.81 106 ARG A O 1
ATOM 868 N N . ILE A 1 107 ? 20.693 7.378 -21.664 1.00 90.50 107 ILE A N 1
ATOM 869 C CA . ILE A 1 107 ? 20.665 5.908 -21.757 1.00 90.50 107 ILE A CA 1
ATOM 870 C C . ILE A 1 107 ? 21.879 5.356 -22.511 1.00 90.50 107 ILE A C 1
ATOM 872 O O . ILE A 1 107 ? 22.390 4.300 -22.149 1.00 90.50 107 ILE A O 1
ATOM 876 N N . CYS A 1 108 ? 22.381 6.107 -23.494 1.00 92.19 108 CYS A N 1
ATOM 877 C CA . CYS A 1 108 ? 23.609 5.774 -24.212 1.00 92.19 108 CYS A CA 1
ATOM 878 C C . CYS A 1 108 ? 24.885 6.077 -23.398 1.00 92.19 108 CYS A C 1
ATOM 880 O O . CYS A 1 108 ? 25.962 5.649 -23.803 1.00 92.19 108 CYS A O 1
ATOM 882 N N . SER A 1 109 ? 24.799 6.803 -22.269 1.00 91.00 109 SER A N 1
ATOM 883 C CA . SER A 1 109 ? 25.992 7.271 -21.549 1.00 91.00 109 SER A CA 1
ATOM 884 C C . SER A 1 109 ? 26.797 6.123 -20.913 1.00 91.00 109 SER A C 1
ATOM 886 O O . SER A 1 109 ? 26.238 5.057 -20.619 1.00 91.00 109 SER A O 1
ATOM 888 N N . PRO A 1 110 ? 28.094 6.349 -20.617 1.00 89.75 110 PRO A N 1
ATOM 889 C CA . PRO A 1 110 ? 28.923 5.408 -19.860 1.00 89.75 110 PRO A CA 1
ATOM 890 C C . PRO A 1 110 ? 28.403 5.085 -18.447 1.00 89.75 110 PRO A C 1
ATOM 892 O O . PRO A 1 110 ? 28.843 4.108 -17.849 1.00 89.75 110 PRO A O 1
ATOM 895 N N . ASP A 1 111 ? 27.452 5.867 -17.919 1.00 88.12 111 ASP A N 1
ATOM 896 C CA . ASP A 1 111 ? 26.816 5.646 -16.608 1.00 88.12 111 ASP A CA 1
ATOM 897 C C . ASP A 1 111 ? 25.608 4.689 -16.669 1.00 88.12 111 ASP A C 1
ATOM 899 O O . ASP A 1 111 ? 24.954 4.468 -15.642 1.00 88.12 111 ASP A O 1
ATOM 903 N N . ILE A 1 112 ? 25.239 4.225 -17.874 1.00 91.50 112 ILE A N 1
ATOM 904 C CA . ILE A 1 112 ? 24.142 3.283 -18.137 1.00 91.50 112 ILE A CA 1
ATOM 905 C C . ILE A 1 112 ? 24.617 2.222 -19.153 1.00 91.50 112 ILE A C 1
ATOM 907 O O . ILE A 1 112 ? 25.308 1.294 -18.745 1.00 91.50 112 ILE A O 1
ATOM 911 N N . LEU A 1 113 ? 24.271 2.316 -20.448 1.00 92.56 113 LEU A N 1
ATOM 912 C CA . LEU A 1 113 ? 24.519 1.237 -21.421 1.00 92.56 113 LEU A CA 1
ATOM 913 C C . LEU A 1 113 ? 25.859 1.336 -22.165 1.00 92.56 113 LEU A C 1
ATOM 915 O O . LEU A 1 113 ? 26.288 0.321 -22.701 1.00 92.56 113 LEU A O 1
ATOM 919 N N . ASN A 1 114 ? 26.514 2.504 -22.199 1.00 94.44 114 ASN A N 1
ATOM 920 C CA . ASN A 1 114 ? 27.767 2.731 -22.938 1.00 94.44 114 ASN A CA 1
ATOM 921 C C . ASN A 1 114 ? 27.719 2.244 -24.408 1.00 94.44 114 ASN A C 1
ATOM 923 O O . ASN A 1 114 ? 28.548 1.444 -24.840 1.00 94.44 114 ASN A O 1
ATOM 927 N N . ILE A 1 115 ? 26.718 2.708 -25.161 1.00 93.75 115 ILE A N 1
ATOM 928 C CA . ILE A 1 115 ? 26.450 2.314 -26.557 1.00 93.75 115 ILE A CA 1
ATOM 929 C C . ILE A 1 115 ? 26.429 3.532 -27.476 1.00 93.75 115 ILE A C 1
ATOM 931 O O . ILE A 1 115 ? 26.150 4.648 -27.035 1.00 93.75 115 ILE A O 1
ATOM 935 N N . ASP A 1 116 ? 26.658 3.316 -28.772 1.00 92.62 116 ASP A N 1
ATOM 936 C CA . ASP A 1 116 ? 26.465 4.380 -29.753 1.00 92.62 116 ASP A CA 1
ATOM 937 C C . ASP A 1 116 ? 24.976 4.703 -29.960 1.00 92.62 116 ASP A C 1
ATOM 939 O O . ASP A 1 116 ? 24.082 3.853 -29.872 1.00 92.62 116 ASP A O 1
ATOM 943 N N . LEU A 1 117 ? 24.706 5.961 -30.301 1.00 90.19 117 LEU A N 1
ATOM 944 C CA . LEU A 1 117 ? 23.356 6.440 -30.530 1.00 90.19 117 LEU A CA 1
ATOM 945 C C . LEU A 1 117 ? 22.671 5.762 -31.733 1.00 90.19 117 LEU A C 1
ATOM 947 O O . LEU A 1 117 ? 21.460 5.523 -31.700 1.00 90.19 117 LEU A O 1
ATOM 951 N N . ASN A 1 118 ? 23.406 5.464 -32.804 1.00 91.38 118 ASN A N 1
ATOM 952 C CA . ASN A 1 118 ? 22.860 4.763 -33.964 1.00 91.38 118 ASN A CA 1
ATOM 953 C C . ASN A 1 118 ? 22.425 3.342 -33.572 1.00 91.38 118 ASN A C 1
ATOM 955 O O . ASN A 1 118 ? 21.344 2.898 -33.958 1.00 91.38 118 ASN A O 1
ATOM 959 N N . GLU A 1 119 ? 23.216 2.666 -32.735 1.00 93.19 119 GLU A N 1
ATOM 960 C CA . GLU A 1 119 ? 22.900 1.331 -32.220 1.00 93.19 119 GLU A CA 1
ATOM 961 C C . GLU A 1 119 ? 21.597 1.337 -31.403 1.00 93.19 119 GLU A C 1
ATOM 963 O O . GLU A 1 119 ? 20.687 0.551 -31.686 1.00 93.19 119 GLU A O 1
ATOM 968 N N . TRP A 1 120 ? 21.447 2.288 -30.468 1.00 93.56 120 TRP A N 1
ATOM 969 C CA . TRP A 1 120 ? 20.202 2.467 -29.709 1.00 93.56 120 TRP A CA 1
ATOM 970 C C . TRP A 1 120 ? 18.989 2.700 -30.623 1.00 93.56 120 TRP A C 1
ATOM 972 O O . TRP A 1 120 ? 17.935 2.090 -30.430 1.00 93.56 120 TRP A O 1
ATOM 982 N N . GLN A 1 121 ? 19.117 3.564 -31.637 1.00 91.62 121 GLN A N 1
ATOM 983 C CA . GLN A 1 121 ? 18.014 3.870 -32.556 1.00 91.62 121 GLN A CA 1
ATOM 984 C C . GLN A 1 121 ? 17.600 2.652 -33.392 1.00 91.62 121 GLN A C 1
ATOM 986 O O . GLN A 1 121 ? 16.403 2.388 -33.526 1.00 91.62 121 GLN A O 1
ATOM 991 N N . GLN A 1 122 ? 18.558 1.881 -33.914 1.00 92.44 122 GLN A N 1
ATOM 992 C CA . GLN A 1 122 ? 18.275 0.668 -34.689 1.00 92.44 122 GLN A CA 1
ATOM 993 C C . GLN A 1 122 ? 17.628 -0.427 -33.827 1.00 92.44 122 GLN A C 1
ATOM 995 O O . GLN A 1 122 ? 16.653 -1.056 -34.257 1.00 92.44 122 GLN A O 1
ATOM 1000 N N . TRP A 1 123 ? 18.104 -0.613 -32.591 1.00 94.44 123 TRP A N 1
ATOM 1001 C CA . TRP A 1 123 ? 17.464 -1.502 -31.619 1.00 94.44 123 TRP A CA 1
ATOM 1002 C C . TRP A 1 123 ? 16.024 -1.055 -31.325 1.00 94.44 123 TRP A C 1
ATOM 1004 O O . TRP A 1 123 ? 15.094 -1.866 -31.376 1.00 94.44 123 TRP A O 1
ATOM 1014 N N . ALA A 1 124 ? 15.814 0.245 -31.093 1.00 92.38 124 ALA A N 1
ATOM 1015 C CA . ALA A 1 124 ? 14.507 0.790 -30.745 1.00 92.38 124 ALA A CA 1
ATOM 1016 C C . ALA A 1 124 ? 13.485 0.664 -31.888 1.00 92.38 124 ALA A C 1
ATOM 1018 O O . ALA A 1 124 ? 12.324 0.351 -31.632 1.00 92.38 124 ALA A O 1
ATOM 1019 N N . VAL A 1 125 ? 13.906 0.827 -33.148 1.00 91.00 125 VAL A N 1
ATOM 1020 C CA . VAL A 1 125 ? 13.059 0.551 -34.326 1.00 91.00 125 VAL A CA 1
ATOM 1021 C C . VAL A 1 125 ? 12.671 -0.929 -34.415 1.00 91.00 125 VAL A C 1
ATOM 1023 O O . VAL A 1 125 ? 11.551 -1.240 -34.815 1.00 91.00 125 VAL A O 1
ATOM 1026 N N . SER A 1 126 ? 13.577 -1.832 -34.038 1.00 92.31 126 SER A N 1
ATOM 1027 C CA . SER A 1 126 ? 13.414 -3.279 -34.226 1.00 92.31 126 SER A CA 1
ATOM 1028 C C . SER A 1 126 ? 12.575 -3.956 -33.133 1.00 92.31 126 SER A C 1
ATOM 1030 O O . SER A 1 126 ? 11.794 -4.865 -33.432 1.00 92.31 126 SER A O 1
ATOM 1032 N N . TYR A 1 127 ? 12.735 -3.536 -31.870 1.00 94.88 127 TYR A N 1
ATOM 1033 C CA . TYR A 1 127 ? 12.245 -4.302 -30.713 1.00 94.88 127 TYR A CA 1
ATOM 1034 C C . TYR A 1 127 ? 11.439 -3.513 -29.674 1.00 94.88 127 TYR A C 1
ATOM 1036 O O . TYR A 1 127 ? 10.600 -4.126 -29.012 1.00 94.88 127 TYR A O 1
ATOM 1044 N N . GLN A 1 128 ? 11.643 -2.195 -29.520 1.00 93.50 128 GLN A N 1
ATOM 1045 C CA . GLN A 1 128 ? 11.066 -1.409 -28.411 1.00 93.50 128 GLN A CA 1
ATOM 1046 C C . GLN A 1 128 ? 9.547 -1.597 -28.290 1.00 93.50 128 GLN A C 1
ATOM 1048 O O . GLN A 1 128 ? 9.058 -1.958 -27.220 1.00 93.50 128 GLN A O 1
ATOM 1053 N N . ASP A 1 129 ? 8.812 -1.395 -29.386 1.00 94.00 129 ASP A N 1
ATOM 1054 C CA . ASP A 1 129 ? 7.346 -1.400 -29.370 1.00 94.00 129 ASP A CA 1
ATOM 1055 C C . ASP A 1 129 ? 6.785 -2.785 -28.988 1.00 94.00 129 ASP A C 1
ATOM 1057 O O . ASP A 1 129 ? 5.796 -2.893 -28.262 1.00 94.00 129 ASP A O 1
ATOM 1061 N N . LYS A 1 130 ? 7.457 -3.864 -29.414 1.00 95.31 130 LYS A N 1
ATOM 1062 C CA . LYS A 1 130 ? 7.079 -5.247 -29.087 1.00 95.31 130 LYS A CA 1
ATOM 1063 C C . LYS A 1 130 ? 7.398 -5.613 -27.636 1.00 95.31 130 LYS A C 1
ATOM 1065 O O . LYS A 1 130 ? 6.605 -6.283 -26.981 1.00 95.31 130 LYS A O 1
ATOM 1070 N N . ILE A 1 131 ? 8.554 -5.172 -27.140 1.00 96.00 131 ILE A N 1
ATOM 1071 C CA . ILE A 1 131 ? 9.026 -5.386 -25.764 1.00 96.00 131 ILE A CA 1
ATOM 1072 C C . ILE A 1 131 ? 8.097 -4.700 -24.763 1.00 96.00 131 ILE A C 1
ATOM 1074 O O . ILE A 1 131 ? 7.627 -5.338 -23.820 1.00 96.00 131 ILE A O 1
ATOM 1078 N N . TRP A 1 132 ? 7.752 -3.436 -25.012 1.00 95.69 132 TRP A N 1
ATOM 1079 C CA . TRP A 1 132 ? 6.824 -2.692 -24.164 1.00 95.69 132 TRP A CA 1
ATOM 1080 C C . TRP A 1 132 ? 5.384 -3.200 -24.277 1.00 95.69 132 TRP A C 1
ATOM 1082 O O . TRP A 1 132 ? 4.692 -3.269 -23.262 1.00 95.69 132 TRP A O 1
ATOM 1092 N N . LYS A 1 133 ? 4.950 -3.663 -25.461 1.00 95.12 133 LYS A N 1
ATOM 1093 C CA . LYS A 1 133 ? 3.682 -4.392 -25.592 1.00 95.12 133 LYS A CA 1
ATOM 1094 C C . LYS A 1 133 ? 3.669 -5.663 -24.733 1.00 95.12 133 LYS A C 1
ATOM 1096 O O . LYS A 1 133 ? 2.752 -5.828 -23.940 1.00 95.12 133 LYS A O 1
ATOM 1101 N N . LYS A 1 134 ? 4.695 -6.518 -24.821 1.00 96.19 134 LYS A N 1
ATOM 1102 C CA . LYS A 1 134 ? 4.798 -7.756 -24.023 1.00 96.19 134 LYS A CA 1
ATOM 1103 C C . LYS A 1 134 ? 4.779 -7.482 -22.513 1.00 96.19 134 LYS A C 1
ATOM 1105 O O . LYS A 1 134 ? 4.229 -8.281 -21.763 1.00 96.19 134 LYS A O 1
ATOM 1110 N N . TYR A 1 135 ? 5.319 -6.343 -22.076 1.00 96.06 135 TYR A N 1
ATOM 1111 C CA . TYR A 1 135 ? 5.177 -5.855 -20.703 1.00 96.06 135 TYR A CA 1
ATOM 1112 C C . TYR A 1 135 ? 3.735 -5.463 -20.347 1.00 96.06 135 TYR A C 1
ATOM 1114 O O . TYR A 1 135 ? 3.209 -5.965 -19.357 1.00 96.06 135 TYR A O 1
ATOM 1122 N N . TYR A 1 136 ? 3.060 -4.644 -21.159 1.00 95.62 136 TYR A N 1
ATOM 1123 C CA . TYR A 1 136 ? 1.661 -4.275 -20.905 1.00 95.62 136 TYR A CA 1
ATOM 1124 C C . TYR A 1 136 ? 0.700 -5.472 -20.948 1.00 95.62 136 TYR A C 1
ATOM 1126 O O . TYR A 1 136 ? -0.228 -5.523 -20.138 1.00 95.62 136 TYR A O 1
ATOM 1134 N N . ASP A 1 137 ? 0.928 -6.416 -21.862 1.00 95.00 137 ASP A N 1
ATOM 1135 C CA . ASP A 1 137 ? 0.154 -7.650 -21.987 1.00 95.00 137 ASP A CA 1
ATOM 1136 C C . ASP A 1 137 ? 0.373 -8.530 -20.742 1.00 95.00 137 ASP A C 1
ATOM 1138 O O . ASP A 1 137 ? -0.600 -8.933 -20.111 1.00 95.00 137 ASP A O 1
ATOM 1142 N N . TRP A 1 138 ? 1.626 -8.730 -20.300 1.00 95.44 138 TRP A N 1
ATOM 1143 C CA . TRP A 1 138 ? 1.929 -9.472 -19.067 1.00 95.44 138 TRP A CA 1
ATOM 1144 C C . TRP A 1 138 ? 1.302 -8.829 -17.825 1.00 95.44 138 TRP A C 1
ATOM 1146 O O . TRP A 1 138 ? 0.681 -9.538 -17.033 1.00 95.44 138 TRP A O 1
ATOM 1156 N N . CYS A 1 139 ? 1.404 -7.504 -17.659 1.00 94.12 139 CYS A N 1
ATOM 1157 C CA . CYS A 1 139 ? 0.749 -6.804 -16.551 1.00 94.12 139 CYS A CA 1
ATOM 1158 C C . CYS A 1 139 ? -0.761 -7.066 -16.559 1.00 94.12 139 CYS A C 1
ATOM 1160 O O . CYS A 1 139 ? -1.312 -7.459 -15.536 1.00 94.12 139 CYS A O 1
ATOM 1162 N N . SER A 1 140 ? -1.407 -6.937 -17.724 1.00 91.50 140 SER A N 1
ATOM 1163 C CA . SER A 1 140 ? -2.844 -7.177 -17.869 1.00 91.50 140 SER A CA 1
ATOM 1164 C C . SER A 1 140 ? -3.241 -8.624 -17.561 1.00 91.50 140 SER A C 1
ATOM 1166 O O . SER A 1 140 ? -4.276 -8.836 -16.941 1.00 91.50 140 SER A O 1
ATOM 1168 N N . THR A 1 141 ? -2.437 -9.612 -17.967 1.00 91.50 141 THR A N 1
ATOM 1169 C CA . THR A 1 141 ? -2.685 -11.041 -17.694 1.00 91.50 141 THR A CA 1
ATOM 1170 C C . THR A 1 141 ? -2.511 -11.407 -16.218 1.00 91.50 141 THR A C 1
ATOM 1172 O O . THR A 1 141 ? -3.140 -12.351 -15.755 1.00 91.50 141 THR A O 1
ATOM 1175 N N . ASN A 1 142 ? -1.680 -10.674 -15.471 1.00 90.06 142 ASN A N 1
ATOM 1176 C CA . ASN A 1 142 ? -1.421 -10.922 -14.046 1.00 90.06 142 ASN A CA 1
ATOM 1177 C C . ASN A 1 142 ? -2.190 -9.948 -13.125 1.00 90.06 142 ASN A C 1
ATOM 1179 O O . ASN A 1 142 ? -1.866 -9.821 -11.947 1.00 90.06 142 ASN A O 1
ATOM 1183 N N . GLY A 1 143 ? -3.200 -9.248 -13.655 1.00 88.69 143 GLY A N 1
ATOM 1184 C CA . GLY A 1 143 ? -4.086 -8.373 -12.882 1.00 88.69 143 GLY A CA 1
ATOM 1185 C C . GLY A 1 143 ? -3.513 -6.999 -12.509 1.00 88.69 143 GLY A C 1
ATOM 1186 O O . GLY A 1 143 ? -4.124 -6.298 -11.709 1.00 88.69 143 GLY A O 1
ATOM 1187 N N . PHE A 1 144 ? -2.376 -6.568 -13.061 1.00 91.94 144 PHE A N 1
ATOM 1188 C CA . PHE A 1 144 ? -1.752 -5.274 -12.744 1.00 91.94 144 PHE A CA 1
ATOM 1189 C C . PHE A 1 144 ? -2.180 -4.168 -13.714 1.00 91.94 144 PHE A C 1
ATOM 1191 O O . PHE A 1 144 ? -2.053 -4.305 -14.937 1.00 91.94 144 PHE A O 1
ATOM 1198 N N . VAL A 1 145 ? -2.628 -3.025 -13.184 1.00 90.06 145 VAL A N 1
ATOM 1199 C CA . VAL A 1 145 ? -3.046 -1.885 -14.008 1.00 90.06 145 VAL A CA 1
ATOM 1200 C C . VAL A 1 145 ? -1.862 -0.951 -14.250 1.00 90.06 145 VAL A C 1
ATOM 1202 O O . VAL A 1 145 ? -1.241 -0.434 -13.327 1.00 90.06 145 VAL A O 1
ATOM 1205 N N . ILE A 1 146 ? -1.564 -0.693 -15.522 1.00 90.12 146 ILE A N 1
ATOM 1206 C CA . ILE A 1 146 ? -0.612 0.339 -15.938 1.00 90.12 146 ILE A CA 1
ATOM 1207 C C . ILE A 1 146 ? -1.410 1.541 -16.435 1.00 90.12 146 ILE A C 1
ATOM 1209 O O . ILE A 1 146 ? -2.050 1.462 -17.484 1.00 90.12 146 ILE A O 1
ATOM 1213 N N . ALA A 1 147 ? -1.381 2.635 -15.677 1.00 82.06 147 ALA A N 1
ATOM 1214 C CA . ALA A 1 147 ? -2.226 3.804 -15.915 1.00 82.06 147 ALA A CA 1
ATOM 1215 C C . ALA A 1 147 ? -1.766 4.668 -17.105 1.00 82.06 147 ALA A C 1
ATOM 1217 O O . ALA A 1 147 ? -2.583 5.161 -17.878 1.00 82.06 147 ALA A O 1
ATOM 1218 N N . ASN A 1 148 ? -0.452 4.816 -17.297 1.00 82.50 148 ASN A N 1
ATOM 1219 C CA . ASN A 1 148 ? 0.160 5.652 -18.335 1.00 82.50 148 ASN A CA 1
ATOM 1220 C C . ASN A 1 148 ? 0.729 4.832 -19.509 1.00 82.50 148 ASN A C 1
ATOM 1222 O O . ASN A 1 148 ? 1.889 4.997 -19.886 1.00 82.50 148 ASN A O 1
ATOM 1226 N N . LYS A 1 149 ? -0.085 3.951 -20.112 1.00 88.25 149 LYS A N 1
ATOM 1227 C CA . LYS A 1 149 ? 0.320 3.199 -21.316 1.00 88.25 149 LYS A CA 1
ATOM 1228 C C . LYS A 1 149 ? 0.689 4.159 -22.455 1.00 88.25 149 LYS A C 1
ATOM 1230 O O . LYS A 1 149 ? -0.091 5.034 -22.824 1.00 88.25 149 LYS A O 1
ATOM 1235 N N . CYS A 1 150 ? 1.872 3.979 -23.033 1.00 89.50 150 CYS A N 1
ATOM 1236 C CA . CYS A 1 150 ? 2.344 4.774 -24.161 1.00 89.50 150 CYS A CA 1
ATOM 1237 C C . CYS A 1 150 ? 1.777 4.236 -25.486 1.00 89.50 150 CYS A C 1
ATOM 1239 O O . CYS A 1 150 ? 1.873 3.041 -25.775 1.00 89.50 150 CYS A O 1
ATOM 1241 N N . THR A 1 151 ? 1.225 5.130 -26.309 1.00 87.12 151 THR A N 1
ATOM 1242 C CA . THR A 1 151 ? 0.808 4.824 -27.685 1.00 87.12 151 THR A CA 1
ATOM 1243 C C . THR A 1 151 ? 2.014 4.926 -28.632 1.00 87.12 151 THR A C 1
ATOM 1245 O O . THR A 1 151 ? 2.687 5.958 -28.609 1.00 87.12 151 THR A O 1
ATOM 1248 N N . PRO A 1 152 ? 2.291 3.923 -29.493 1.00 87.06 152 PRO A N 1
ATOM 1249 C CA . PRO A 1 152 ? 3.456 3.950 -30.381 1.00 87.06 152 PRO A CA 1
ATOM 1250 C C . PRO A 1 152 ? 3.405 5.093 -31.412 1.00 87.06 152 PRO A C 1
ATOM 1252 O O . PRO A 1 152 ? 2.459 5.202 -32.195 1.00 87.06 152 PRO A O 1
ATOM 1255 N N . ILE A 1 153 ? 4.456 5.914 -31.465 1.00 85.00 153 ILE A N 1
ATOM 1256 C CA . ILE A 1 153 ? 4.647 6.974 -32.463 1.00 85.00 153 ILE A CA 1
ATOM 1257 C C . ILE A 1 153 ? 5.289 6.391 -33.729 1.00 85.00 153 ILE A C 1
ATOM 1259 O O . ILE A 1 153 ? 6.388 5.835 -33.696 1.00 85.00 153 ILE A O 1
ATOM 1263 N N . GLN A 1 154 ? 4.631 6.591 -34.871 1.00 75.88 154 GLN A N 1
ATOM 1264 C CA . GLN A 1 154 ? 5.140 6.203 -36.189 1.00 75.88 154 GLN A CA 1
ATOM 1265 C C . GLN A 1 154 ? 6.094 7.255 -36.797 1.00 75.88 154 GLN A C 1
ATOM 1267 O O . GLN A 1 154 ? 6.072 8.436 -36.442 1.00 75.88 154 GLN A O 1
ATOM 1272 N N . GLY A 1 155 ? 6.923 6.827 -37.758 1.00 69.00 155 GLY A N 1
ATOM 1273 C CA . GLY A 1 155 ? 7.889 7.682 -38.472 1.00 69.00 155 GLY A CA 1
ATOM 1274 C C . GLY A 1 155 ? 9.216 7.919 -37.732 1.00 69.00 155 GLY A C 1
ATOM 1275 O O . GLY A 1 155 ? 9.510 7.250 -36.744 1.00 69.00 155 GLY A O 1
ATOM 1276 N N . GLN A 1 156 ? 10.036 8.858 -38.222 1.00 65.81 156 GLN A N 1
ATOM 1277 C CA . GLN A 1 156 ? 11.373 9.195 -37.689 1.00 65.81 156 GLN A CA 1
ATOM 1278 C C . GLN A 1 156 ? 11.350 10.418 -36.743 1.00 65.81 156 GLN A C 1
ATOM 1280 O O . GLN A 1 156 ? 12.120 11.367 -36.894 1.00 65.81 156 GLN A O 1
ATOM 1285 N N . ARG A 1 157 ? 10.439 10.446 -35.763 1.00 75.81 157 ARG A N 1
ATOM 1286 C CA . ARG A 1 157 ? 10.407 11.526 -34.753 1.00 75.81 157 ARG A CA 1
ATOM 1287 C C . ARG A 1 157 ? 11.425 11.251 -33.643 1.00 75.81 157 ARG A C 1
ATOM 1289 O O . ARG A 1 157 ? 11.506 10.123 -33.172 1.00 75.81 157 ARG A O 1
ATOM 1296 N N . ARG A 1 158 ? 12.146 12.281 -33.169 1.00 71.50 158 ARG A N 1
ATOM 1297 C CA . ARG A 1 158 ? 13.167 12.147 -32.100 1.00 71.50 158 ARG A CA 1
ATOM 1298 C C . ARG A 1 158 ? 12.634 11.466 -30.831 1.00 71.50 158 ARG A C 1
ATOM 1300 O O . ARG A 1 158 ? 13.374 10.719 -30.204 1.00 71.50 158 ARG A O 1
ATOM 1307 N N . ASP A 1 159 ? 11.368 11.695 -30.479 1.00 81.12 159 ASP A N 1
ATOM 1308 C CA . ASP A 1 159 ? 10.723 11.067 -29.320 1.00 81.12 159 ASP A CA 1
ATOM 1309 C C . ASP A 1 159 ? 10.509 9.551 -29.463 1.00 81.12 159 ASP A C 1
ATOM 1311 O O . ASP A 1 159 ? 10.459 8.865 -28.446 1.00 81.12 159 ASP A O 1
ATOM 1315 N N . ARG A 1 160 ? 10.414 9.007 -30.688 1.00 85.94 160 ARG A N 1
ATOM 1316 C CA . ARG A 1 160 ? 10.074 7.592 -30.935 1.00 85.94 160 ARG A CA 1
ATOM 1317 C C . ARG A 1 160 ? 11.008 6.631 -30.208 1.00 85.94 160 ARG A C 1
ATOM 1319 O O . ARG A 1 160 ? 10.548 5.671 -29.597 1.00 85.94 160 ARG A O 1
ATOM 1326 N N . TYR A 1 161 ? 12.312 6.889 -30.275 1.00 88.69 161 TYR A N 1
ATOM 1327 C CA . TYR A 1 161 ? 13.350 5.988 -29.762 1.00 88.69 161 TYR A CA 1
ATOM 1328 C C . TYR A 1 161 ? 13.417 5.932 -28.229 1.00 88.69 161 TYR A C 1
ATOM 1330 O O . TYR A 1 161 ? 14.273 5.246 -27.684 1.00 88.69 161 TYR A O 1
ATOM 1338 N N . VAL A 1 162 ? 12.590 6.723 -27.539 1.00 88.38 162 VAL A N 1
ATOM 1339 C CA . VAL A 1 162 ? 12.603 6.894 -26.079 1.00 88.38 162 VAL A CA 1
ATOM 1340 C C . VAL A 1 162 ? 11.188 7.031 -25.498 1.00 88.38 162 VAL A C 1
ATOM 1342 O O . VAL A 1 162 ? 11.018 7.413 -24.339 1.00 88.38 162 VAL A O 1
ATOM 1345 N N . GLN A 1 163 ? 10.157 6.774 -26.310 1.00 89.38 163 GLN A N 1
ATOM 1346 C CA . GLN A 1 163 ? 8.781 7.206 -26.047 1.00 89.38 163 GLN A CA 1
ATOM 1347 C C . GLN A 1 163 ? 8.197 6.597 -24.770 1.00 89.38 163 GLN A C 1
ATOM 1349 O O . GLN A 1 163 ? 7.640 7.322 -23.945 1.00 89.38 163 GLN A O 1
ATOM 1354 N N . TYR A 1 164 ? 8.389 5.293 -24.569 1.00 91.62 164 TYR A N 1
ATOM 1355 C CA . TYR A 1 164 ? 7.843 4.569 -23.426 1.00 91.62 164 TYR A CA 1
ATOM 1356 C C . TYR A 1 164 ? 8.457 5.015 -22.094 1.00 91.62 164 TYR A C 1
ATOM 1358 O O . TYR A 1 164 ? 7.696 5.521 -21.270 1.00 91.62 164 TYR A O 1
ATOM 1366 N N . PRO A 1 165 ? 9.785 4.932 -21.854 1.00 89.12 165 PRO A N 1
ATOM 1367 C CA . PRO A 1 165 ? 10.352 5.374 -20.580 1.00 89.12 165 PRO A CA 1
ATOM 1368 C C . PRO A 1 165 ? 10.122 6.873 -20.332 1.00 89.12 165 PRO A C 1
ATOM 1370 O O . PRO A 1 165 ? 9.865 7.273 -19.198 1.00 89.12 165 PRO A O 1
ATOM 1373 N N . LYS A 1 166 ? 10.098 7.709 -21.383 1.00 86.00 166 LYS A N 1
ATOM 1374 C CA . LYS A 1 166 ? 9.734 9.129 -21.258 1.00 86.00 166 LYS A CA 1
ATOM 1375 C C . LYS A 1 166 ? 8.297 9.314 -20.752 1.00 86.00 166 LYS A C 1
ATOM 1377 O O . LYS A 1 166 ? 8.095 10.080 -19.813 1.00 86.00 166 LYS A O 1
ATOM 1382 N N . VAL A 1 167 ? 7.306 8.636 -21.340 1.00 86.31 167 VAL A N 1
ATOM 1383 C CA . VAL A 1 167 ? 5.900 8.689 -20.881 1.00 86.31 167 VAL A CA 1
ATOM 1384 C C . VAL A 1 167 ? 5.762 8.119 -19.470 1.00 86.31 167 VAL A C 1
ATOM 1386 O O . VAL A 1 167 ? 5.090 8.721 -18.631 1.00 86.31 167 VAL A O 1
ATOM 1389 N N . HIS A 1 168 ? 6.447 7.010 -19.191 1.00 86.19 168 HIS A N 1
ATOM 1390 C CA . HIS A 1 168 ? 6.391 6.344 -17.898 1.00 86.19 168 HIS A CA 1
ATOM 1391 C C . HIS A 1 168 ? 6.947 7.190 -16.754 1.00 86.19 168 HIS A C 1
ATOM 1393 O O . HIS A 1 168 ? 6.374 7.162 -15.672 1.00 86.19 168 HIS A O 1
ATOM 1399 N N . SER A 1 169 ? 8.004 7.973 -16.982 1.00 80.56 169 SER A N 1
ATOM 1400 C CA . SER A 1 169 ? 8.660 8.744 -15.917 1.00 80.56 169 SER A CA 1
ATOM 1401 C C . SER A 1 169 ? 8.305 10.235 -15.873 1.00 80.56 169 SER A C 1
ATOM 1403 O O . SER A 1 169 ? 8.607 10.881 -14.872 1.00 80.56 169 SER A O 1
ATOM 1405 N N . LYS A 1 170 ? 7.666 10.809 -16.908 1.00 77.69 170 LYS A N 1
ATOM 1406 C CA . LYS A 1 170 ? 7.334 12.252 -16.946 1.00 77.69 170 LYS A CA 1
ATOM 1407 C C . LYS A 1 170 ? 6.359 12.680 -15.844 1.00 77.69 170 LYS A C 1
ATOM 1409 O O . LYS A 1 170 ? 6.533 13.752 -15.274 1.00 77.69 170 LYS A O 1
ATOM 1414 N N . LEU A 1 171 ? 5.331 11.870 -15.588 1.00 76.12 171 LEU A N 1
ATOM 1415 C CA . LEU A 1 171 ? 4.208 12.198 -14.694 1.00 76.12 171 LEU A CA 1
ATOM 1416 C C . LEU A 1 171 ? 4.257 11.437 -13.361 1.00 76.12 171 LEU A C 1
ATOM 1418 O O . LEU A 1 171 ? 3.250 11.325 -12.672 1.00 76.12 171 LEU A O 1
ATOM 1422 N N . VAL A 1 172 ? 5.419 10.880 -13.022 1.00 84.06 172 VAL A N 1
ATOM 1423 C CA . VAL A 1 172 ? 5.603 10.018 -11.855 1.00 84.06 172 VAL A CA 1
ATOM 1424 C C . VAL A 1 172 ? 6.411 10.764 -10.798 1.00 84.06 172 VAL A C 1
ATOM 1426 O O . VAL A 1 172 ? 7.548 11.192 -11.030 1.00 84.06 172 VAL A O 1
ATOM 1429 N N . LEU A 1 173 ? 5.808 10.938 -9.624 1.00 88.19 173 LEU A N 1
ATOM 1430 C CA . LEU A 1 173 ? 6.460 11.437 -8.416 1.00 88.19 173 LEU A CA 1
ATOM 1431 C C . LEU A 1 173 ? 7.573 10.453 -8.035 1.00 88.19 173 LEU A C 1
ATOM 1433 O O . LEU A 1 173 ? 7.350 9.243 -8.031 1.00 88.19 173 LEU A O 1
ATOM 1437 N N . ASN A 1 174 ? 8.782 10.950 -7.778 1.00 86.69 174 ASN A N 1
ATOM 1438 C CA . ASN A 1 174 ? 9.897 10.093 -7.368 1.00 86.69 174 ASN A CA 1
ATOM 1439 C C . ASN A 1 174 ? 9.782 9.746 -5.865 1.00 86.69 174 ASN A C 1
ATOM 1441 O O . ASN A 1 174 ? 8.868 10.212 -5.177 1.00 86.69 174 ASN A O 1
ATOM 1445 N N . ARG A 1 175 ? 10.711 8.942 -5.328 1.00 86.62 175 ARG A N 1
ATOM 1446 C CA . ARG A 1 175 ? 10.700 8.583 -3.899 1.00 86.62 175 ARG A CA 1
ATOM 1447 C C . ARG A 1 175 ? 10.815 9.806 -2.976 1.00 86.62 175 ARG A C 1
ATOM 1449 O O . ARG A 1 175 ? 10.133 9.840 -1.959 1.00 86.62 175 ARG A O 1
ATOM 1456 N N . GLU A 1 176 ? 11.618 10.808 -3.324 1.00 85.50 176 GLU A N 1
ATOM 1457 C CA . GLU A 1 176 ? 11.822 12.012 -2.501 1.00 85.50 176 GLU A CA 1
ATOM 1458 C C . GLU A 1 176 ? 10.595 12.936 -2.469 1.00 85.50 176 GLU A C 1
ATOM 1460 O O . GLU A 1 176 ? 10.234 13.466 -1.420 1.00 85.50 176 GLU A O 1
ATOM 1465 N N . ASP A 1 177 ? 9.910 13.097 -3.599 1.00 88.38 177 ASP A N 1
ATOM 1466 C CA . ASP A 1 177 ? 8.637 13.803 -3.709 1.00 88.38 177 ASP A CA 1
ATOM 1467 C C . ASP A 1 177 ? 7.571 13.097 -2.860 1.00 88.38 177 ASP A C 1
ATOM 1469 O O . ASP A 1 177 ? 6.867 13.751 -2.092 1.00 88.38 177 ASP A O 1
ATOM 1473 N N . LEU A 1 178 ? 7.491 11.763 -2.933 1.00 91.31 178 LEU A N 1
ATOM 1474 C CA . LEU A 1 178 ? 6.563 10.967 -2.125 1.00 91.31 178 LEU A CA 1
ATOM 1475 C C . LEU A 1 178 ? 6.891 11.025 -0.624 1.00 91.31 178 LEU A C 1
ATOM 1477 O O . LEU A 1 178 ? 5.971 11.177 0.175 1.00 91.31 178 LEU A O 1
ATOM 1481 N N . LYS A 1 179 ? 8.171 11.015 -0.225 1.00 90.56 179 LYS A N 1
ATOM 1482 C CA . LYS A 1 179 ? 8.598 11.211 1.177 1.00 90.56 179 LYS A CA 1
ATOM 1483 C C . LYS A 1 179 ? 8.250 12.602 1.723 1.00 90.56 179 LYS A C 1
ATOM 1485 O O . LYS A 1 179 ? 7.868 12.719 2.887 1.00 90.56 179 LYS A O 1
ATOM 1490 N N . LYS A 1 180 ? 8.319 13.648 0.893 1.00 89.50 180 LYS A N 1
ATOM 1491 C CA . LYS A 1 180 ? 7.869 15.013 1.244 1.00 89.50 180 LYS A CA 1
ATOM 1492 C C . LYS A 1 180 ? 6.345 15.136 1.288 1.00 89.50 180 LYS A C 1
ATOM 1494 O O . LYS A 1 180 ? 5.813 15.903 2.085 1.00 89.50 180 LYS A O 1
ATOM 1499 N N . ILE A 1 181 ? 5.627 14.379 0.458 1.00 89.88 181 ILE A N 1
ATOM 1500 C CA . ILE A 1 181 ? 4.162 14.278 0.523 1.00 89.88 181 ILE A CA 1
ATOM 1501 C C . ILE A 1 181 ? 3.733 13.502 1.779 1.00 89.88 181 ILE A C 1
ATOM 1503 O O . ILE A 1 181 ? 2.773 13.908 2.432 1.00 89.88 181 ILE A O 1
ATOM 1507 N N . ALA A 1 182 ? 4.480 12.470 2.183 1.00 92.00 182 ALA A N 1
ATOM 1508 C CA . ALA A 1 182 ? 4.219 11.681 3.389 1.00 92.00 182 ALA A CA 1
ATOM 1509 C C . ALA A 1 182 ? 4.219 12.515 4.678 1.00 92.00 182 ALA A C 1
ATOM 1511 O O . ALA A 1 182 ? 3.499 12.194 5.618 1.00 92.00 182 ALA A O 1
ATOM 1512 N N . THR A 1 183 ? 4.953 13.630 4.715 1.00 90.00 183 THR A N 1
ATOM 1513 C CA . THR A 1 183 ? 4.909 14.610 5.812 1.00 90.00 183 THR A CA 1
ATOM 1514 C C . THR A 1 183 ? 3.484 15.088 6.081 1.00 90.00 183 THR A C 1
ATOM 1516 O O . THR A 1 183 ? 3.063 15.173 7.233 1.00 90.00 183 THR A O 1
ATOM 1519 N N . PHE A 1 184 ? 2.693 15.276 5.024 1.00 88.50 184 PHE A N 1
ATOM 1520 C CA . PHE A 1 184 ? 1.289 15.652 5.128 1.00 88.50 184 PHE A CA 1
ATOM 1521 C C . PHE A 1 184 ? 0.408 14.506 5.661 1.00 88.50 184 PHE A C 1
ATOM 1523 O O . PHE A 1 184 ? -0.585 14.759 6.338 1.00 88.50 184 PHE A O 1
ATOM 1530 N N . PHE A 1 185 ? 0.778 13.237 5.435 1.00 91.88 185 PHE A N 1
ATOM 1531 C CA . PHE A 1 185 ? 0.109 12.100 6.086 1.00 91.88 185 PHE A CA 1
ATOM 1532 C C . PHE A 1 185 ? 0.299 12.180 7.608 1.00 91.88 185 PHE A C 1
ATOM 1534 O O . PHE A 1 185 ? -0.663 12.009 8.356 1.00 91.88 185 PHE A O 1
ATOM 1541 N N . VAL A 1 186 ? 1.513 12.522 8.063 1.00 90.75 186 VAL A N 1
ATOM 1542 C CA . VAL A 1 186 ? 1.837 12.701 9.489 1.00 90.75 186 VAL A CA 1
ATOM 1543 C C . VAL A 1 186 ? 1.087 13.893 10.091 1.00 90.75 186 VAL A C 1
ATOM 1545 O O . VAL A 1 186 ? 0.481 13.758 11.153 1.00 90.75 186 VAL A O 1
ATOM 1548 N N . GLU A 1 187 ? 1.055 15.037 9.397 1.00 88.75 187 GLU A N 1
ATOM 1549 C CA . GLU A 1 187 ? 0.279 16.228 9.793 1.00 88.75 187 GLU A CA 1
ATOM 1550 C C . GLU A 1 187 ? -1.221 15.913 9.935 1.00 88.75 187 GLU A C 1
ATOM 1552 O O . GLU A 1 187 ? -1.877 16.377 10.869 1.00 88.75 187 GLU A O 1
ATOM 1557 N N . LYS A 1 188 ? -1.758 15.066 9.047 1.00 89.88 188 LYS A N 1
ATOM 1558 C CA . LYS A 1 188 ? -3.138 14.555 9.087 1.00 89.88 188 LYS A CA 1
ATOM 1559 C C . LYS A 1 188 ? -3.335 13.333 9.992 1.00 89.88 188 LYS A C 1
ATOM 1561 O O . LYS A 1 188 ? -4.436 12.784 10.044 1.00 89.88 188 LYS A O 1
ATOM 1566 N N . LYS A 1 189 ? -2.303 12.940 10.745 1.00 90.25 189 LYS A N 1
ATOM 1567 C CA . LYS A 1 189 ? -2.304 11.837 11.719 1.00 90.25 189 LYS A CA 1
ATOM 1568 C C . LYS A 1 189 ? -2.686 10.479 11.132 1.00 90.25 189 LYS A C 1
ATOM 1570 O O . LYS A 1 189 ? -3.299 9.668 11.826 1.00 90.25 189 LYS A O 1
ATOM 1575 N N . LEU A 1 190 ? -2.356 10.241 9.868 1.00 90.69 190 LEU A N 1
ATOM 1576 C CA . LEU A 1 190 ? -2.432 8.924 9.248 1.00 90.69 190 LEU A CA 1
ATOM 1577 C C . LEU A 1 190 ? -1.231 8.082 9.685 1.00 90.69 190 LEU A C 1
ATOM 1579 O O . LEU A 1 190 ? -0.095 8.559 9.667 1.00 90.69 190 LEU A O 1
ATOM 1583 N N . TYR A 1 191 ? -1.477 6.820 10.024 1.00 86.81 191 TYR A N 1
ATOM 1584 C CA . TYR A 1 191 ? -0.440 5.854 10.366 1.00 86.81 191 TYR A CA 1
ATOM 1585 C C . TYR A 1 191 ? -0.230 4.824 9.249 1.00 86.81 191 TYR A C 1
ATOM 1587 O O . TYR A 1 191 ? -1.167 4.493 8.512 1.00 86.81 191 TYR A O 1
ATOM 1595 N N . PRO A 1 192 ? 0.995 4.277 9.137 1.00 85.44 192 PRO A N 1
ATOM 1596 C CA . PRO A 1 192 ? 1.273 3.088 8.345 1.00 85.44 192 PRO A CA 1
ATOM 1597 C C . PRO A 1 192 ? 0.345 1.937 8.726 1.00 85.44 192 PRO A C 1
ATOM 1599 O O . PRO A 1 192 ? 0.176 1.633 9.907 1.00 85.44 192 PRO A O 1
ATOM 1602 N N . ASN A 1 193 ? -0.168 1.233 7.719 1.00 76.06 193 ASN A N 1
ATOM 1603 C CA . ASN A 1 193 ? -1.048 0.068 7.868 1.00 76.06 193 ASN A CA 1
ATOM 1604 C C . ASN A 1 193 ? -2.455 0.322 8.425 1.00 76.06 193 ASN A C 1
ATOM 1606 O O . ASN A 1 193 ? -3.151 -0.652 8.702 1.00 76.06 193 ASN A O 1
ATOM 1610 N N . GLU A 1 194 ? -2.917 1.570 8.517 1.00 81.75 194 GLU A N 1
ATOM 1611 C CA . GLU A 1 194 ? -4.364 1.789 8.575 1.00 81.75 194 GLU A CA 1
ATOM 1612 C C . GLU A 1 194 ? -5.015 1.356 7.252 1.00 81.75 194 GLU A C 1
ATOM 1614 O O . GLU A 1 194 ? -4.444 1.516 6.172 1.00 81.75 194 GLU A O 1
ATOM 1619 N N . ASP A 1 195 ? -6.207 0.777 7.350 1.00 76.38 195 ASP A N 1
ATOM 1620 C CA . ASP A 1 195 ? -6.964 0.257 6.215 1.00 76.38 195 ASP A CA 1
ATOM 1621 C C . ASP A 1 195 ? -8.110 1.227 5.894 1.00 76.38 195 ASP A C 1
ATOM 1623 O O . ASP A 1 195 ? -9.190 1.184 6.490 1.00 76.38 195 ASP A O 1
ATOM 1627 N N . ILE A 1 196 ? -7.809 2.180 5.012 1.00 84.88 196 ILE A N 1
ATOM 1628 C CA . ILE A 1 196 ? -8.634 3.347 4.680 1.00 84.88 196 ILE A CA 1
ATOM 1629 C C . ILE A 1 196 ? -8.920 3.316 3.177 1.00 84.88 196 ILE A C 1
ATOM 1631 O O . ILE A 1 196 ? -8.000 3.097 2.392 1.00 84.88 196 ILE A O 1
ATOM 1635 N N . SER A 1 197 ? -10.174 3.547 2.771 1.00 85.44 197 SER A N 1
ATOM 1636 C CA . SER A 1 197 ? -10.543 3.618 1.350 1.00 85.44 197 SER A CA 1
ATOM 1637 C C . SER A 1 197 ? -9.925 4.843 0.661 1.00 85.44 197 SER A C 1
ATOM 1639 O O . SER A 1 197 ? -9.616 5.839 1.317 1.00 85.44 197 SER A O 1
ATOM 1641 N N . GLU A 1 198 ? -9.805 4.826 -0.672 1.00 88.06 198 GLU A N 1
ATOM 1642 C CA . GLU A 1 198 ? -9.285 5.984 -1.416 1.00 88.06 198 GLU A CA 1
ATOM 1643 C C . GLU A 1 198 ? -10.101 7.257 -1.129 1.00 88.06 198 GLU A C 1
ATOM 1645 O O . GLU A 1 198 ? -9.541 8.339 -0.943 1.00 88.06 198 GLU A O 1
ATOM 1650 N N . GLN A 1 199 ? -11.429 7.139 -1.044 1.00 88.19 199 GLN A N 1
ATOM 1651 C CA . GLN A 1 199 ? -12.290 8.288 -0.788 1.00 88.19 199 GLN A CA 1
ATOM 1652 C C . GLN A 1 199 ? -12.135 8.817 0.645 1.00 88.19 199 GLN A C 1
ATOM 1654 O O . GLN A 1 199 ? -12.044 10.030 0.823 1.00 88.19 199 GLN A O 1
ATOM 1659 N N . ASP A 1 200 ? -12.031 7.944 1.650 1.00 89.44 200 ASP A N 1
ATOM 1660 C CA . ASP A 1 200 ? -11.785 8.356 3.041 1.00 89.44 200 ASP A CA 1
ATOM 1661 C C . ASP A 1 200 ? -10.401 8.999 3.200 1.00 89.44 200 ASP A C 1
ATOM 1663 O O . ASP A 1 200 ? -10.261 10.042 3.841 1.00 89.44 200 ASP A O 1
ATOM 1667 N N . PHE A 1 201 ? -9.382 8.439 2.544 1.00 91.56 201 PHE A N 1
ATOM 1668 C CA . PHE A 1 201 ? -8.044 9.021 2.479 1.00 91.56 201 PHE A CA 1
ATOM 1669 C C . PHE A 1 201 ? -8.089 10.440 1.891 1.00 91.56 201 PHE A C 1
ATOM 1671 O O . PHE A 1 201 ? -7.541 11.373 2.482 1.00 91.56 201 PHE A O 1
ATOM 1678 N N . TRP A 1 202 ? -8.816 10.649 0.788 1.00 91.62 202 TRP A N 1
ATOM 1679 C CA . TRP A 1 202 ? -8.993 11.982 0.208 1.00 91.62 202 TRP A CA 1
ATOM 1680 C C . TRP A 1 202 ? -9.883 12.920 1.022 1.00 91.62 202 TRP A C 1
ATOM 1682 O O . TRP A 1 202 ? -9.689 14.131 0.920 1.00 91.62 202 TRP A O 1
ATOM 1692 N N . ASN A 1 203 ? -10.801 12.414 1.845 1.00 89.50 203 ASN A N 1
ATOM 1693 C CA . ASN A 1 203 ? -11.559 13.233 2.794 1.00 89.50 203 ASN A CA 1
ATOM 1694 C C . ASN A 1 203 ? -10.650 13.762 3.925 1.00 89.50 203 ASN A C 1
ATOM 1696 O O . ASN A 1 203 ? -10.825 14.888 4.385 1.00 89.50 203 ASN A O 1
ATOM 1700 N N . ILE A 1 204 ? -9.638 12.987 4.338 1.00 89.31 204 ILE A N 1
ATOM 1701 C CA . ILE A 1 204 ? -8.650 13.372 5.364 1.00 89.31 204 ILE A CA 1
ATOM 1702 C C . ILE A 1 204 ? -7.577 14.319 4.795 1.00 89.31 204 ILE A C 1
ATOM 1704 O O . ILE A 1 204 ? -7.247 15.354 5.387 1.00 89.31 204 ILE A O 1
ATOM 1708 N N . VAL A 1 205 ? -7.004 13.946 3.648 1.00 89.25 205 VAL A N 1
ATOM 1709 C CA . VAL A 1 205 ? -5.853 14.617 3.024 1.00 89.25 205 VAL A CA 1
ATOM 1710 C C . VAL A 1 205 ? -6.290 15.808 2.157 1.00 89.25 205 VAL A C 1
ATOM 1712 O O . VAL A 1 205 ? -5.635 16.848 2.146 1.00 89.25 205 VAL A O 1
ATOM 1715 N N . GLY A 1 206 ? -7.431 15.700 1.476 1.00 87.94 206 GLY A N 1
ATOM 1716 C CA . GLY A 1 206 ? -7.935 16.684 0.518 1.00 87.94 206 GLY A CA 1
ATOM 1717 C C . GLY A 1 206 ? -7.294 16.534 -0.864 1.00 87.94 206 GLY A C 1
ATOM 1718 O O . GLY A 1 206 ? -6.087 16.690 -1.017 1.00 87.94 206 GLY A O 1
ATOM 1719 N N . ARG A 1 207 ? -8.099 16.298 -1.911 1.00 85.75 207 ARG A N 1
ATOM 1720 C CA . ARG A 1 207 ? -7.619 16.038 -3.294 1.00 85.75 207 ARG A CA 1
ATOM 1721 C C . ARG A 1 207 ? -6.751 17.139 -3.919 1.00 85.75 207 ARG A C 1
ATOM 1723 O O . ARG A 1 207 ? -6.068 16.866 -4.904 1.00 85.75 207 ARG A O 1
ATOM 1730 N N . TYR A 1 208 ? -6.791 18.355 -3.372 1.00 84.69 208 TYR A N 1
ATOM 1731 C CA . TYR A 1 208 ? -6.080 19.542 -3.861 1.00 84.69 208 TYR A CA 1
ATOM 1732 C C . TYR A 1 208 ? -5.073 20.092 -2.837 1.00 84.69 208 TYR A C 1
ATOM 1734 O O . TYR A 1 208 ? -4.864 21.298 -2.747 1.00 84.69 208 TYR A O 1
ATOM 1742 N N . HIS A 1 209 ? -4.444 19.215 -2.050 1.00 78.81 209 HIS A N 1
ATOM 1743 C CA . HIS A 1 209 ? -3.374 19.603 -1.129 1.00 78.81 209 HIS A CA 1
ATOM 1744 C C . HIS A 1 209 ? -2.189 20.258 -1.871 1.00 78.81 209 HIS A C 1
ATOM 1746 O O . HIS A 1 209 ? -1.689 19.732 -2.868 1.00 78.81 209 HIS A O 1
ATOM 1752 N N . PHE A 1 210 ? -1.698 21.383 -1.362 1.00 69.75 210 PHE A N 1
ATOM 1753 C CA . PHE A 1 210 ? -0.432 21.995 -1.765 1.00 69.75 210 PHE A CA 1
ATOM 1754 C C . PHE A 1 210 ? 0.293 22.418 -0.488 1.00 69.75 210 PHE A C 1
ATOM 1756 O O . PHE A 1 210 ? -0.327 22.989 0.407 1.00 69.75 210 PHE A O 1
ATOM 1763 N N . ASN A 1 211 ? 1.585 22.107 -0.382 1.00 68.56 211 ASN A N 1
ATOM 1764 C CA . ASN A 1 211 ? 2.399 22.447 0.783 1.00 68.56 211 ASN A CA 1
ATOM 1765 C C . ASN A 1 211 ? 3.751 23.021 0.318 1.00 68.56 211 ASN A C 1
ATOM 1767 O O . ASN A 1 211 ? 4.252 22.663 -0.751 1.00 68.56 211 ASN A O 1
ATOM 1771 N N . SER A 1 212 ? 4.340 23.914 1.113 1.00 69.38 212 SER A N 1
ATOM 1772 C CA . SER A 1 212 ? 5.599 24.612 0.813 1.00 69.38 212 SER A CA 1
ATOM 1773 C C . SER A 1 212 ? 6.802 23.670 0.697 1.00 69.38 212 SER A C 1
ATOM 1775 O O . SER A 1 212 ? 7.786 24.010 0.048 1.00 69.38 212 SER A O 1
ATOM 1777 N N . TYR A 1 213 ? 6.712 22.470 1.277 1.00 70.38 213 TYR A N 1
ATOM 1778 C CA . TYR A 1 213 ? 7.739 21.426 1.196 1.00 70.38 213 TYR A CA 1
ATOM 1779 C C . TYR A 1 213 ? 7.772 20.673 -0.145 1.00 70.38 213 TYR A C 1
ATOM 1781 O O . TYR A 1 213 ? 8.646 19.827 -0.350 1.00 70.38 213 TYR A O 1
ATOM 1789 N N . TYR A 1 214 ? 6.826 20.924 -1.055 1.00 82.25 214 TYR A N 1
ATOM 1790 C CA . TYR A 1 214 ? 6.794 20.256 -2.358 1.00 82.25 214 TYR A CA 1
ATOM 1791 C C . TYR A 1 214 ? 7.876 20.814 -3.277 1.00 82.25 214 TYR A C 1
ATOM 1793 O O . TYR A 1 214 ? 8.146 22.012 -3.291 1.00 82.25 214 TYR A O 1
ATOM 1801 N N . SER A 1 215 ? 8.502 19.938 -4.061 1.00 80.44 215 SER A N 1
ATOM 1802 C CA . SER A 1 215 ? 9.456 20.371 -5.073 1.00 80.44 215 SER A CA 1
ATOM 1803 C C . SER A 1 215 ? 8.709 21.059 -6.221 1.00 80.44 215 SER A C 1
ATOM 1805 O O . SER A 1 215 ? 7.576 20.701 -6.549 1.00 80.44 215 SER A O 1
ATOM 1807 N N . ASN A 1 216 ? 9.365 21.992 -6.916 1.00 81.50 216 ASN A N 1
ATOM 1808 C CA . ASN A 1 216 ? 8.811 22.580 -8.146 1.00 81.50 216 ASN A CA 1
ATOM 1809 C C . ASN A 1 216 ? 8.476 21.490 -9.194 1.00 81.50 216 ASN A C 1
ATOM 1811 O O . ASN A 1 216 ? 7.598 21.671 -10.036 1.00 81.50 216 ASN A O 1
ATOM 1815 N N . ARG A 1 217 ? 9.164 20.335 -9.135 1.00 81.69 217 ARG A N 1
ATOM 1816 C CA . ARG A 1 217 ? 8.882 19.141 -9.943 1.00 81.69 217 ARG A CA 1
ATOM 1817 C C . ARG A 1 217 ? 7.542 18.512 -9.560 1.00 81.69 217 ARG A C 1
ATOM 1819 O O . ARG A 1 217 ? 6.728 18.294 -10.454 1.00 81.69 217 ARG A O 1
ATOM 1826 N N . SER A 1 218 ? 7.308 18.218 -8.279 1.00 85.12 218 SER A N 1
ATOM 1827 C CA . SER A 1 218 ? 6.060 17.588 -7.841 1.00 85.12 218 SER A CA 1
ATOM 1828 C C . SER A 1 218 ? 4.866 18.521 -8.002 1.00 85.12 218 SER A C 1
ATOM 1830 O O . SER A 1 218 ? 3.827 18.061 -8.463 1.00 85.12 218 SER A O 1
ATOM 1832 N N . GLN A 1 219 ? 5.026 19.825 -7.749 1.00 85.81 219 GLN A N 1
ATOM 1833 C CA . GLN A 1 219 ? 4.006 20.836 -8.056 1.00 85.81 219 GLN A CA 1
ATOM 1834 C C . GLN A 1 219 ? 3.605 20.792 -9.538 1.00 85.81 219 GLN A C 1
ATOM 1836 O O . GLN A 1 219 ? 2.437 20.556 -9.837 1.00 85.81 219 GLN A O 1
ATOM 1841 N N . ARG A 1 220 ? 4.571 20.867 -10.468 1.00 85.12 220 ARG A N 1
ATOM 1842 C CA . ARG A 1 220 ? 4.283 20.769 -11.910 1.00 85.12 220 ARG A CA 1
ATOM 1843 C C . ARG A 1 220 ? 3.628 19.437 -12.300 1.00 85.12 220 ARG A C 1
ATOM 1845 O O . ARG A 1 220 ? 2.758 19.425 -13.157 1.00 85.12 220 ARG A O 1
ATOM 1852 N N . ILE A 1 221 ? 4.015 18.307 -11.700 1.00 86.44 221 ILE A N 1
ATOM 1853 C CA . ILE A 1 221 ? 3.368 17.006 -11.976 1.00 86.44 221 ILE A CA 1
ATOM 1854 C C . ILE A 1 221 ? 1.908 17.001 -11.492 1.00 86.44 221 ILE A C 1
ATOM 1856 O O . ILE A 1 221 ? 1.030 16.524 -12.211 1.00 86.44 221 ILE A O 1
ATOM 1860 N N . LEU A 1 222 ? 1.639 17.569 -10.312 1.00 87.50 222 LEU A N 1
ATOM 1861 C CA . LEU A 1 222 ? 0.289 17.719 -9.757 1.00 87.50 222 LEU A CA 1
ATOM 1862 C C . LEU A 1 222 ? -0.583 18.673 -10.592 1.00 87.50 222 LEU A C 1
ATOM 1864 O O . LEU A 1 222 ? -1.795 18.483 -10.642 1.00 87.50 222 LEU A O 1
ATOM 1868 N N . GLU A 1 223 ? 0.014 19.667 -11.251 1.00 87.19 223 GLU A N 1
ATOM 1869 C CA . GLU A 1 223 ? -0.653 20.567 -12.202 1.00 87.19 223 GLU A CA 1
ATOM 1870 C C . GLU A 1 223 ? -0.883 19.907 -13.574 1.00 87.19 223 GLU A C 1
ATOM 1872 O O . GLU A 1 223 ? -1.969 20.023 -14.136 1.00 87.19 223 GLU A O 1
ATOM 1877 N N . GLU A 1 224 ? 0.109 19.185 -14.110 1.00 86.06 224 GLU A N 1
ATOM 1878 C CA . GLU A 1 224 ? 0.026 18.524 -15.420 1.00 86.06 224 GLU A CA 1
ATOM 1879 C C . GLU A 1 224 ? -0.943 17.329 -15.434 1.00 86.06 224 GLU A C 1
ATOM 1881 O O . GLU A 1 224 ? -1.598 17.093 -16.451 1.00 86.06 224 GLU A O 1
ATOM 1886 N N . ASN A 1 225 ? -1.019 16.540 -14.353 1.00 87.19 225 ASN A N 1
ATOM 1887 C CA . ASN A 1 225 ? -1.952 15.413 -14.248 1.00 87.19 225 ASN A CA 1
ATOM 1888 C C . ASN A 1 225 ? -2.293 15.072 -12.785 1.00 87.19 225 ASN A C 1
ATOM 1890 O O . ASN A 1 225 ? -1.757 14.127 -12.195 1.00 87.19 225 ASN A O 1
ATOM 1894 N N . ARG A 1 226 ? -3.226 15.838 -12.204 1.00 89.00 226 ARG A N 1
ATOM 1895 C CA . ARG A 1 226 ? -3.633 15.685 -10.799 1.00 89.00 226 ARG A CA 1
ATOM 1896 C C . ARG A 1 226 ? -4.225 14.319 -10.470 1.00 89.00 226 ARG A C 1
ATOM 1898 O O . ARG A 1 226 ? -3.967 13.813 -9.384 1.00 89.00 226 ARG A O 1
ATOM 1905 N N . GLU A 1 227 ? -5.000 13.722 -11.374 1.00 89.12 227 GLU A N 1
ATOM 1906 C CA . GLU A 1 227 ? -5.633 12.421 -11.125 1.00 89.12 227 GLU A CA 1
ATOM 1907 C C . GLU A 1 227 ? -4.595 11.305 -11.010 1.00 89.12 227 GLU A C 1
ATOM 1909 O O . GLU A 1 227 ? -4.597 10.570 -10.025 1.00 89.12 227 GLU A O 1
ATOM 1914 N N . LEU A 1 228 ? -3.668 11.212 -11.970 1.00 87.69 228 LEU A N 1
ATOM 1915 C CA . LEU A 1 228 ? -2.613 10.199 -11.961 1.00 87.69 228 LEU A CA 1
ATOM 1916 C C . LEU A 1 228 ? -1.687 10.360 -10.747 1.00 87.69 228 LEU A C 1
ATOM 1918 O O . LEU A 1 228 ? -1.350 9.378 -10.088 1.00 87.69 228 LEU A O 1
ATOM 1922 N N . ALA A 1 229 ? -1.314 11.603 -10.429 1.00 90.25 229 ALA A N 1
ATOM 1923 C CA . ALA A 1 229 ? -0.484 11.908 -9.270 1.00 90.25 229 ALA A CA 1
ATOM 1924 C C . ALA A 1 229 ? -1.194 11.557 -7.951 1.00 90.25 229 ALA A C 1
ATOM 1926 O O . ALA A 1 229 ? -0.585 10.941 -7.080 1.00 90.25 229 ALA A O 1
ATOM 1927 N N . ASN A 1 230 ? -2.488 11.871 -7.818 1.00 91.38 230 ASN A N 1
ATOM 1928 C CA . ASN A 1 230 ? -3.286 11.474 -6.659 1.00 91.38 230 ASN A CA 1
ATOM 1929 C C . ASN A 1 230 ? -3.330 9.941 -6.525 1.00 91.38 230 ASN A C 1
ATOM 1931 O O . ASN A 1 230 ? -2.970 9.419 -5.471 1.00 91.38 230 ASN A O 1
ATOM 1935 N N . LYS A 1 231 ? -3.654 9.196 -7.589 1.00 89.62 231 LYS A N 1
ATOM 1936 C CA . LYS A 1 231 ? -3.641 7.724 -7.539 1.00 89.62 231 LYS A CA 1
ATOM 1937 C C . LYS A 1 231 ? -2.284 7.170 -7.104 1.00 89.62 231 LYS A C 1
ATOM 1939 O O . LYS A 1 231 ? -2.238 6.294 -6.245 1.00 89.62 231 LYS A O 1
ATOM 1944 N N . GLN A 1 232 ? -1.178 7.726 -7.606 1.00 90.75 232 GLN A N 1
ATOM 1945 C CA . GLN A 1 232 ? 0.163 7.349 -7.156 1.00 90.75 232 GLN A CA 1
ATOM 1946 C C . GLN A 1 232 ? 0.391 7.643 -5.659 1.00 90.75 232 GLN A C 1
ATOM 1948 O O . GLN A 1 232 ? 0.993 6.825 -4.967 1.00 90.75 232 GLN A O 1
ATOM 1953 N N . ILE A 1 233 ? -0.090 8.778 -5.143 1.00 92.44 233 ILE A N 1
ATOM 1954 C CA . ILE A 1 233 ? 0.014 9.154 -3.721 1.00 92.44 233 ILE A CA 1
ATOM 1955 C C . ILE A 1 233 ? -0.767 8.180 -2.829 1.00 92.44 233 ILE A C 1
ATOM 1957 O O . ILE A 1 233 ? -0.237 7.743 -1.807 1.00 92.44 233 ILE A O 1
ATOM 1961 N N . TYR A 1 234 ? -1.989 7.798 -3.214 1.00 90.88 234 TYR A N 1
ATOM 1962 C CA . TYR A 1 234 ? -2.779 6.813 -2.467 1.00 90.88 234 TYR A CA 1
ATOM 1963 C C . TYR A 1 234 ? -2.156 5.409 -2.535 1.00 90.88 234 TYR A C 1
ATOM 1965 O O . TYR A 1 234 ? -2.023 4.742 -1.512 1.00 90.88 234 TYR A O 1
ATOM 1973 N N . GLN A 1 235 ? -1.670 4.986 -3.707 1.00 89.00 235 GLN A N 1
ATOM 1974 C CA . GLN A 1 235 ? -0.929 3.728 -3.845 1.00 89.00 235 GLN A CA 1
ATOM 1975 C C . GLN A 1 235 ? 0.346 3.719 -2.994 1.00 89.00 235 GLN A C 1
ATOM 1977 O O . GLN A 1 235 ? 0.624 2.739 -2.310 1.00 89.00 235 GLN A O 1
ATOM 1982 N N . TYR A 1 236 ? 1.091 4.826 -2.950 1.00 90.38 236 TYR A N 1
ATOM 1983 C CA . TYR A 1 236 ? 2.227 4.963 -2.042 1.00 90.38 236 TYR A CA 1
ATOM 1984 C C . TYR A 1 236 ? 1.798 4.844 -0.572 1.00 90.38 236 TYR A C 1
ATOM 1986 O O . TYR A 1 236 ? 2.455 4.128 0.177 1.00 90.38 236 TYR A O 1
ATOM 1994 N N . TYR A 1 237 ? 0.679 5.459 -0.170 1.00 90.56 237 TYR A N 1
ATOM 1995 C CA . TYR A 1 237 ? 0.136 5.353 1.189 1.00 90.56 237 TYR A CA 1
ATOM 1996 C C . TYR A 1 237 ? -0.212 3.908 1.603 1.00 90.56 237 TYR A C 1
ATOM 1998 O O . TYR A 1 237 ? 0.132 3.501 2.714 1.00 90.56 237 TYR A O 1
ATOM 2006 N N . LEU A 1 238 ? -0.812 3.096 0.722 1.00 86.75 238 LEU A N 1
ATOM 2007 C CA . LEU A 1 238 ? -1.175 1.697 1.027 1.00 86.75 238 LEU A CA 1
ATOM 2008 C C . LEU A 1 238 ? 0.027 0.826 1.452 1.00 86.75 238 LEU A C 1
ATOM 2010 O O . LEU A 1 238 ? -0.112 -0.054 2.318 1.00 86.75 238 LEU A O 1
ATOM 2014 N N . PHE A 1 239 ? 1.201 1.101 0.873 1.00 84.81 239 PHE A N 1
ATOM 2015 C CA . PHE A 1 239 ? 2.472 0.409 1.132 1.00 84.81 239 PHE A CA 1
ATOM 2016 C C . PHE A 1 239 ? 3.470 1.246 1.951 1.00 84.81 239 PHE A C 1
ATOM 2018 O O . PHE A 1 239 ? 4.624 0.847 2.107 1.00 84.81 239 PHE A O 1
ATOM 2025 N N . TRP A 1 240 ? 3.048 2.401 2.470 1.00 90.00 240 TRP A N 1
ATOM 2026 C CA . TRP A 1 240 ? 3.906 3.299 3.233 1.00 90.00 240 TRP A CA 1
ATOM 2027 C C . TRP A 1 240 ? 4.253 2.697 4.596 1.00 90.00 240 TRP A C 1
ATOM 2029 O O . TRP A 1 240 ? 3.388 2.236 5.341 1.00 90.00 240 TRP A O 1
ATOM 2039 N N . ASP A 1 241 ? 5.540 2.726 4.930 1.00 88.38 241 ASP A N 1
ATOM 2040 C CA . ASP A 1 241 ? 6.125 2.113 6.123 1.00 88.38 241 ASP A CA 1
ATOM 2041 C C . ASP A 1 241 ? 6.363 3.108 7.274 1.00 88.38 241 ASP A C 1
ATOM 2043 O O . ASP A 1 241 ? 6.862 2.728 8.336 1.00 88.38 241 ASP A O 1
ATOM 2047 N N . GLY A 1 242 ? 6.021 4.381 7.059 1.00 91.19 242 GLY A N 1
ATOM 2048 C CA . GLY A 1 242 ? 6.200 5.470 8.013 1.00 91.19 242 GLY A CA 1
ATOM 2049 C C . GLY A 1 242 ? 7.356 6.417 7.709 1.00 91.19 242 GLY A C 1
ATOM 2050 O O . GLY A 1 242 ? 7.531 7.354 8.485 1.00 91.19 242 GLY A O 1
ATOM 2051 N N . GLU A 1 243 ? 8.146 6.215 6.646 1.00 92.75 243 GLU A N 1
ATOM 2052 C CA . GLU A 1 243 ? 9.211 7.159 6.266 1.00 92.75 243 GLU A CA 1
ATOM 2053 C C . GLU A 1 243 ? 8.679 8.461 5.646 1.00 92.75 243 GLU A C 1
ATOM 2055 O O . GLU A 1 243 ? 7.885 8.441 4.708 1.00 92.75 243 GLU A O 1
ATOM 2060 N N . TYR A 1 244 ? 9.148 9.610 6.136 1.00 92.25 244 TYR A N 1
ATOM 2061 C CA . TYR A 1 244 ? 8.753 10.940 5.660 1.00 92.25 244 TYR A CA 1
ATOM 2062 C C . TYR A 1 244 ? 9.887 11.964 5.819 1.00 92.25 244 TYR A C 1
ATOM 2064 O O . TYR A 1 244 ? 10.862 11.713 6.532 1.00 92.25 244 TYR A O 1
ATOM 2072 N N . THR A 1 245 ? 9.776 13.126 5.169 1.00 89.12 245 THR A N 1
ATOM 2073 C CA . THR A 1 245 ? 10.784 14.199 5.252 1.00 89.12 245 THR A CA 1
ATOM 2074 C C . THR A 1 245 ? 10.339 15.323 6.189 1.00 89.12 245 THR A C 1
ATOM 2076 O O . THR A 1 245 ? 9.421 16.079 5.881 1.00 89.12 245 THR A O 1
ATOM 2079 N N . ASP A 1 246 ? 11.037 15.505 7.305 1.00 83.62 246 ASP A N 1
ATOM 2080 C CA . ASP A 1 246 ? 10.793 16.578 8.273 1.00 83.62 246 ASP A CA 1
ATOM 2081 C C . ASP A 1 246 ? 12.013 17.500 8.340 1.00 83.62 246 ASP A C 1
ATOM 2083 O O . ASP A 1 246 ? 13.117 17.046 8.646 1.00 83.62 246 ASP A O 1
ATOM 2087 N N . ASN A 1 247 ? 11.824 18.789 8.035 1.00 78.31 247 ASN A N 1
ATOM 2088 C CA . ASN A 1 247 ? 12.889 19.798 8.026 1.00 78.31 247 ASN A CA 1
ATOM 2089 C C . ASN A 1 247 ? 14.157 19.311 7.290 1.00 78.31 247 ASN A C 1
ATOM 2091 O O . ASN A 1 247 ? 15.262 19.355 7.829 1.00 78.31 247 ASN A O 1
ATOM 2095 N N . PHE A 1 248 ? 13.976 18.808 6.063 1.00 75.88 248 PHE A N 1
ATOM 2096 C CA . PHE A 1 248 ? 15.010 18.233 5.181 1.00 75.88 248 PHE A CA 1
ATOM 2097 C C . PHE A 1 248 ? 15.664 16.916 5.644 1.00 75.88 248 PHE A C 1
ATOM 2099 O O . PHE A 1 248 ? 16.529 16.399 4.943 1.00 75.88 248 PHE A O 1
ATOM 2106 N N . HIS A 1 249 ? 15.229 16.323 6.759 1.00 84.88 249 HIS A N 1
ATOM 2107 C CA . HIS A 1 249 ? 15.753 15.052 7.265 1.00 84.88 249 HIS A CA 1
ATOM 2108 C C . HIS A 1 249 ? 14.727 13.927 7.081 1.00 84.88 249 HIS A C 1
ATOM 2110 O O . HIS A 1 249 ? 13.538 14.117 7.337 1.00 84.88 249 HIS A O 1
ATOM 2116 N N . THR A 1 250 ? 15.173 12.733 6.674 1.00 86.88 250 THR A N 1
ATOM 2117 C CA . THR A 1 250 ? 14.299 11.547 6.689 1.00 86.88 250 THR A CA 1
ATOM 2118 C C . THR A 1 250 ? 14.046 11.130 8.136 1.00 86.88 250 THR A C 1
ATOM 2120 O O . THR A 1 250 ? 14.985 10.922 8.904 1.00 86.88 250 THR A O 1
ATOM 2123 N N . LYS A 1 251 ? 12.773 10.990 8.502 1.00 91.62 251 LYS A N 1
ATOM 2124 C CA . LYS A 1 251 ? 12.300 10.434 9.773 1.00 91.62 251 LYS A CA 1
ATOM 2125 C C . LYS A 1 251 ? 11.379 9.252 9.499 1.00 91.62 251 LYS A C 1
ATOM 2127 O O . LYS A 1 251 ? 10.876 9.097 8.390 1.00 91.62 251 LYS A O 1
ATOM 2132 N N . LYS A 1 252 ? 11.139 8.433 10.522 1.00 92.19 252 LYS A N 1
ATOM 2133 C CA . LYS A 1 252 ? 10.205 7.307 10.468 1.00 92.19 252 LYS A CA 1
ATOM 2134 C C . LYS A 1 252 ? 9.251 7.366 11.652 1.00 92.19 252 LYS A C 1
ATOM 2136 O O . LYS A 1 252 ? 9.692 7.602 12.776 1.00 92.19 252 LYS A O 1
ATOM 2141 N N . ILE A 1 253 ? 7.956 7.180 11.407 1.00 88.25 253 ILE A N 1
ATOM 2142 C CA . ILE A 1 253 ? 6.954 7.129 12.477 1.00 88.25 253 ILE A CA 1
ATOM 2143 C C . ILE A 1 253 ? 7.210 5.916 13.377 1.00 88.25 253 ILE A C 1
ATOM 2145 O O . ILE A 1 253 ? 7.316 4.783 12.909 1.00 88.25 253 ILE A O 1
ATOM 2149 N N . THR A 1 254 ? 7.233 6.143 14.690 1.00 81.44 254 THR A N 1
ATOM 2150 C CA . THR A 1 254 ? 7.206 5.066 15.683 1.00 81.44 254 THR A CA 1
ATOM 2151 C C . THR A 1 254 ? 5.851 4.359 15.633 1.00 81.44 254 THR A C 1
ATOM 2153 O O . THR A 1 254 ? 4.823 4.969 15.929 1.00 81.44 254 THR A O 1
ATOM 2156 N N . LYS A 1 255 ? 5.841 3.068 15.279 1.00 75.00 255 LYS A N 1
ATOM 2157 C CA . LYS A 1 255 ? 4.630 2.232 15.291 1.00 75.00 255 LYS A CA 1
ATOM 2158 C C . LYS A 1 255 ? 3.976 2.267 16.681 1.00 75.00 255 LYS A C 1
ATOM 2160 O O . LYS A 1 255 ? 4.669 2.156 17.693 1.00 75.00 255 LYS A O 1
ATOM 2165 N N . ALA A 1 256 ? 2.649 2.392 16.727 1.00 76.12 256 ALA A N 1
ATOM 2166 C CA . ALA A 1 256 ? 1.899 2.316 17.976 1.00 76.12 256 ALA A CA 1
ATOM 2167 C C . ALA A 1 256 ? 2.129 0.950 18.646 1.00 76.12 256 ALA A C 1
ATOM 2169 O O . ALA A 1 256 ? 1.881 -0.099 18.043 1.00 76.12 256 ALA A O 1
ATOM 2170 N N . LYS A 1 257 ? 2.623 0.970 19.888 1.00 81.44 257 LYS A N 1
ATOM 2171 C CA . LYS A 1 257 ? 2.891 -0.246 20.673 1.00 81.44 257 LYS A CA 1
ATOM 2172 C C . LYS A 1 257 ? 1.634 -0.844 21.293 1.00 81.44 257 LYS A C 1
ATOM 2174 O O . LYS A 1 257 ? 1.609 -2.039 21.554 1.00 81.44 257 LYS A O 1
ATOM 2179 N N . ASN A 1 258 ? 0.609 -0.022 21.509 1.00 84.94 258 ASN A N 1
ATOM 2180 C CA . ASN A 1 258 ? -0.592 -0.398 22.241 1.00 84.94 258 ASN A CA 1
ATOM 2181 C C . ASN A 1 258 ? -1.845 0.047 21.483 1.00 84.94 258 ASN A C 1
ATOM 2183 O O . ASN A 1 258 ? -1.799 1.017 20.720 1.00 84.94 258 ASN A O 1
ATOM 2187 N N . GLN A 1 259 ? -2.952 -0.631 21.760 1.00 84.31 259 GLN A N 1
ATOM 2188 C CA . GLN A 1 259 ? -4.292 -0.313 21.285 1.00 84.31 259 GLN A CA 1
ATOM 2189 C C . GLN A 1 259 ? -5.181 0.056 22.477 1.00 84.31 259 GLN A C 1
ATOM 2191 O O . GLN A 1 259 ? -4.983 -0.432 23.594 1.00 84.31 259 GLN A O 1
ATOM 2196 N N . LEU A 1 260 ? -6.154 0.938 22.240 1.00 91.06 260 LEU A N 1
ATOM 2197 C CA . LEU A 1 260 ? -7.171 1.284 23.228 1.00 91.06 260 LEU A CA 1
ATOM 2198 C C . LEU A 1 260 ? -8.445 0.477 22.993 1.00 91.06 260 LEU A C 1
ATOM 2200 O O . LEU A 1 260 ? -8.925 0.367 21.865 1.00 91.06 260 LEU A O 1
ATOM 2204 N N . TYR A 1 261 ? -9.021 0.003 24.088 1.00 88.12 261 TYR A N 1
ATOM 2205 C CA . TYR A 1 261 ? -10.341 -0.604 24.126 1.00 88.12 261 TYR A CA 1
ATOM 2206 C C . TYR A 1 261 ? -11.188 0.110 25.173 1.00 88.12 261 TYR A C 1
ATOM 2208 O O . TYR A 1 261 ? -10.692 0.477 26.236 1.00 88.12 261 TYR A O 1
ATOM 2216 N N . LEU A 1 262 ? -12.469 0.305 24.890 1.00 93.25 262 LEU A N 1
ATOM 2217 C CA . LEU A 1 262 ? -13.446 0.795 25.853 1.00 93.25 262 LEU A CA 1
ATOM 2218 C C . LEU A 1 262 ? -14.277 -0.401 26.331 1.00 93.25 262 LEU A C 1
ATOM 2220 O O . LEU A 1 262 ? -14.933 -1.060 25.531 1.00 93.25 262 LEU A O 1
ATOM 2224 N N . LEU A 1 263 ? -14.234 -0.676 27.631 1.00 86.75 263 LEU A N 1
ATOM 2225 C CA . LEU A 1 263 ? -14.968 -1.755 28.285 1.00 86.75 263 LEU A CA 1
ATOM 2226 C C . LEU A 1 263 ? -16.215 -1.201 28.980 1.00 86.75 263 LEU A C 1
ATOM 2228 O O . LEU A 1 263 ? -16.112 -0.326 29.847 1.00 86.75 263 LEU A O 1
ATOM 2232 N N . GLU A 1 264 ? -17.371 -1.758 28.632 1.00 87.06 264 GLU A N 1
ATOM 2233 C CA . GLU A 1 264 ? -18.635 -1.640 29.351 1.00 87.06 264 GLU A CA 1
ATOM 2234 C C . GLU A 1 264 ? -18.871 -2.900 30.195 1.00 87.06 264 GLU A C 1
ATOM 2236 O O . GLU A 1 264 ? -19.014 -4.003 29.671 1.00 87.06 264 GLU A O 1
ATOM 2241 N N . LEU A 1 265 ? -18.950 -2.746 31.518 1.00 81.19 265 LEU A N 1
ATOM 2242 C CA . LEU A 1 265 ? -19.243 -3.853 32.429 1.00 81.19 265 LEU A CA 1
ATOM 2243 C C . LEU A 1 265 ? -20.203 -3.396 33.529 1.00 81.19 265 LEU A C 1
ATOM 2245 O O . LEU A 1 265 ? -19.867 -2.521 34.328 1.00 81.19 265 LEU A O 1
ATOM 2249 N N . ALA A 1 266 ? -21.400 -3.986 33.585 1.00 80.06 266 ALA A N 1
ATOM 2250 C CA . ALA A 1 266 ? -22.432 -3.682 34.586 1.00 80.06 266 ALA A CA 1
ATOM 2251 C C . ALA A 1 266 ? -22.702 -2.165 34.757 1.00 80.06 266 ALA A C 1
ATOM 2253 O O . ALA A 1 266 ? -22.695 -1.633 35.869 1.00 80.06 266 ALA A O 1
ATOM 2254 N N . ASN A 1 267 ? -22.897 -1.450 33.641 1.00 78.81 267 ASN A N 1
ATOM 2255 C CA . ASN A 1 267 ? -23.063 0.011 33.557 1.00 78.81 267 ASN A CA 1
ATOM 2256 C C . ASN A 1 267 ? -21.858 0.838 34.067 1.00 78.81 267 ASN A C 1
ATOM 2258 O O . ASN A 1 267 ? -21.948 2.066 34.220 1.00 78.81 267 ASN A O 1
ATOM 2262 N N . THR A 1 268 ? -20.711 0.207 34.324 1.00 87.75 268 THR A N 1
ATOM 2263 C CA . THR A 1 268 ? -19.421 0.873 34.540 1.00 87.75 268 THR A CA 1
ATOM 2264 C C . THR A 1 268 ? -18.627 0.906 33.238 1.00 87.75 268 THR A C 1
ATOM 2266 O O . THR A 1 268 ? -18.834 0.076 32.361 1.00 87.75 268 THR A O 1
ATOM 2269 N N . TRP A 1 269 ? -17.768 1.916 33.102 1.00 92.75 269 TRP A N 1
ATOM 2270 C CA . TRP A 1 269 ? -17.003 2.174 31.885 1.00 92.75 269 TRP A CA 1
ATOM 2271 C C . TRP A 1 269 ? -15.537 2.379 32.253 1.00 92.75 269 TRP A C 1
ATOM 2273 O O . TRP A 1 269 ? -15.236 3.118 33.201 1.00 92.75 269 TRP A O 1
ATOM 2283 N N . SER A 1 270 ? -14.635 1.759 31.504 1.00 91.94 270 SER A N 1
ATOM 2284 C CA . SER A 1 270 ? -13.184 1.905 31.658 1.00 91.94 270 SER A CA 1
ATOM 2285 C C . SER A 1 270 ? -12.474 1.762 30.318 1.00 91.94 270 SER A C 1
ATOM 2287 O O . SER A 1 270 ? -13.025 1.169 29.398 1.00 91.94 270 SER A O 1
ATOM 2289 N N . ILE A 1 271 ? -11.264 2.304 30.208 1.00 93.69 271 ILE A N 1
ATOM 2290 C CA . ILE A 1 271 ? -10.418 2.154 29.025 1.00 93.69 271 ILE A CA 1
ATOM 2291 C C . ILE A 1 271 ? -9.276 1.211 29.365 1.00 93.69 271 ILE A C 1
ATOM 2293 O O . ILE A 1 271 ? -8.505 1.481 30.289 1.00 93.69 271 ILE A O 1
ATOM 2297 N N . ASP A 1 272 ? -9.173 0.135 28.600 1.00 87.88 272 ASP A N 1
ATOM 2298 C CA . ASP A 1 272 ? -8.073 -0.811 28.650 1.00 87.88 272 ASP A CA 1
ATOM 2299 C C . ASP A 1 272 ? -7.022 -0.443 27.605 1.00 87.88 272 ASP A C 1
ATOM 2301 O O . ASP A 1 272 ? -7.317 -0.176 26.438 1.00 87.88 272 ASP A O 1
ATOM 2305 N N . ILE A 1 273 ? -5.772 -0.405 28.056 1.00 87.31 273 ILE A N 1
ATOM 2306 C CA . ILE A 1 273 ? -4.584 -0.200 27.233 1.00 87.31 273 ILE A CA 1
ATOM 2307 C C . ILE A 1 273 ? -3.928 -1.567 27.075 1.00 87.31 273 ILE A C 1
ATOM 2309 O O . ILE A 1 273 ? -3.408 -2.113 28.051 1.00 87.31 273 ILE A O 1
ATOM 2313 N N . ILE A 1 274 ? -3.955 -2.111 25.861 1.00 78.12 274 ILE A N 1
ATOM 2314 C CA . ILE A 1 274 ? -3.481 -3.465 25.553 1.00 78.12 274 ILE A CA 1
ATOM 2315 C C . ILE A 1 274 ? -2.250 -3.383 24.647 1.00 78.12 274 ILE A C 1
ATOM 2317 O O . ILE A 1 274 ? -2.253 -2.638 23.671 1.00 78.12 274 ILE A O 1
ATOM 2321 N N . GLU A 1 275 ? -1.195 -4.130 24.968 1.00 74.81 275 GLU A N 1
ATOM 2322 C CA . GLU A 1 275 ? 0.014 -4.225 24.142 1.00 74.81 275 GLU A CA 1
ATOM 2323 C C . GLU A 1 275 ? -0.265 -5.003 22.845 1.00 74.81 275 GLU A C 1
ATOM 2325 O O . GLU A 1 275 ? -0.778 -6.121 22.882 1.00 74.81 275 GLU A O 1
ATOM 2330 N N . ASN A 1 276 ? 0.114 -4.440 21.697 1.00 71.25 276 ASN A N 1
ATOM 2331 C CA . ASN A 1 276 ? -0.217 -4.986 20.375 1.00 71.25 276 ASN A CA 1
ATOM 2332 C C . ASN A 1 276 ? 0.486 -6.312 20.059 1.00 71.25 276 ASN A C 1
ATOM 2334 O O . ASN A 1 276 ? -0.022 -7.085 19.254 1.00 71.25 276 AS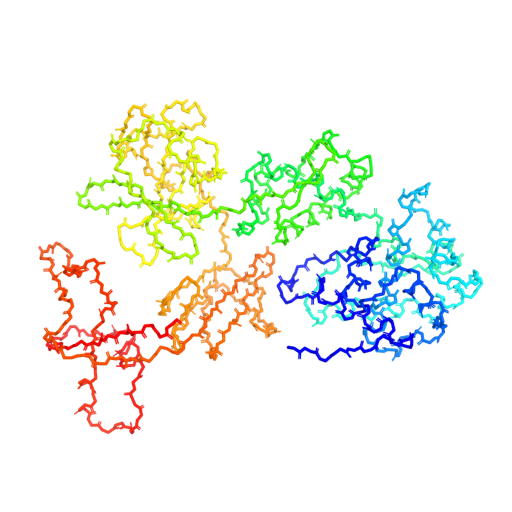N A O 1
ATOM 2338 N N . GLU A 1 277 ? 1.662 -6.563 20.639 1.00 67.88 277 GLU A N 1
ATOM 2339 C CA . GLU A 1 277 ? 2.461 -7.760 20.337 1.00 67.88 277 GLU A CA 1
ATOM 2340 C C . GLU A 1 277 ? 2.103 -8.952 21.232 1.00 67.88 277 GLU A C 1
ATOM 2342 O O . GLU A 1 277 ? 2.091 -10.086 20.762 1.00 67.88 277 GLU A O 1
ATOM 2347 N N . SER A 1 278 ? 1.792 -8.710 22.510 1.00 64.25 278 SER A N 1
ATOM 2348 C CA . SER A 1 278 ? 1.511 -9.769 23.490 1.00 64.25 278 SER A CA 1
ATOM 2349 C C . SER A 1 278 ? 0.024 -9.952 23.811 1.00 64.25 278 SER A C 1
ATOM 2351 O O . SER A 1 278 ? -0.337 -10.926 24.470 1.00 64.25 278 SER A O 1
ATOM 2353 N N . GLY A 1 279 ? -0.839 -9.007 23.418 1.00 66.06 279 GLY A N 1
ATOM 2354 C CA . GLY A 1 279 ? -2.242 -8.961 23.845 1.00 66.06 279 GLY A CA 1
ATOM 2355 C C . GLY A 1 279 ? -2.423 -8.676 25.343 1.00 66.06 279 GLY A C 1
ATOM 2356 O O . GLY A 1 279 ? -3.527 -8.805 25.870 1.00 66.06 279 GLY A O 1
ATOM 2357 N N . LYS A 1 280 ? -1.355 -8.306 26.061 1.00 70.94 280 LYS A N 1
ATOM 2358 C CA . LYS A 1 280 ? -1.386 -8.102 27.511 1.00 70.94 280 LYS A CA 1
ATOM 2359 C C . LYS A 1 280 ? -2.021 -6.762 27.876 1.00 70.94 280 LYS A C 1
ATOM 2361 O O . LYS A 1 280 ? -1.623 -5.715 27.367 1.00 70.94 280 LYS A O 1
ATOM 2366 N N . LEU A 1 281 ? -2.930 -6.781 28.851 1.00 75.94 281 LEU A N 1
ATOM 2367 C CA . LEU A 1 281 ? -3.411 -5.570 29.515 1.00 75.94 281 LEU A CA 1
ATOM 2368 C C . LEU A 1 281 ? -2.252 -4.881 30.258 1.00 75.94 281 LEU A C 1
ATOM 2370 O O . LEU A 1 281 ? -1.723 -5.406 31.238 1.00 75.94 281 LEU A O 1
ATOM 2374 N N . ILE A 1 282 ? -1.874 -3.689 29.799 1.00 84.38 282 ILE A N 1
ATOM 2375 C CA . ILE A 1 282 ? -0.881 -2.827 30.453 1.00 84.38 282 ILE A CA 1
ATOM 2376 C C . ILE A 1 282 ? -1.539 -2.059 31.600 1.00 84.38 282 ILE A C 1
ATOM 2378 O O . ILE A 1 282 ? -0.950 -1.910 32.671 1.00 84.38 282 ILE A O 1
ATOM 2382 N N . LYS A 1 283 ? -2.745 -1.522 31.367 1.00 87.69 283 LYS A N 1
ATOM 2383 C CA . LYS A 1 283 ? -3.407 -0.593 32.291 1.00 87.69 283 LYS A CA 1
ATOM 2384 C C . LYS A 1 283 ? -4.906 -0.504 32.009 1.00 87.69 283 LYS A C 1
ATOM 2386 O O . LYS A 1 283 ? -5.292 -0.217 30.882 1.00 87.69 283 LYS A O 1
ATOM 2391 N N . ASN A 1 284 ? -5.720 -0.660 33.051 1.00 89.50 284 ASN A N 1
ATOM 2392 C CA . ASN A 1 284 ? -7.130 -0.270 33.054 1.00 89.50 284 ASN A CA 1
ATOM 2393 C C . ASN A 1 284 ? -7.262 1.143 33.648 1.00 89.50 284 ASN A C 1
ATOM 2395 O O . ASN A 1 284 ? -6.661 1.444 34.685 1.00 89.50 284 ASN A O 1
ATOM 2399 N N . ILE A 1 285 ? -8.042 2.011 33.007 1.00 91.50 285 ILE A N 1
ATOM 2400 C CA . ILE A 1 285 ? -8.346 3.362 33.490 1.00 91.50 285 ILE A CA 1
ATOM 2401 C C . ILE A 1 285 ? -9.869 3.518 33.614 1.00 91.50 285 ILE A C 1
ATOM 2403 O O . ILE A 1 285 ? -10.556 3.663 32.601 1.00 91.50 285 ILE A O 1
ATOM 2407 N N . PRO A 1 286 ? -10.437 3.533 34.836 1.00 92.62 286 PRO A N 1
ATOM 2408 C CA . PRO A 1 286 ? -11.860 3.793 35.037 1.00 92.62 286 PRO A CA 1
ATOM 2409 C C . PRO A 1 286 ? -12.264 5.156 34.469 1.00 92.62 286 PRO A C 1
ATOM 2411 O O . PRO A 1 286 ? -11.611 6.155 34.764 1.00 92.62 286 PRO A O 1
ATOM 2414 N N . PHE A 1 287 ? -13.379 5.236 33.733 1.00 91.81 287 PHE A N 1
ATOM 2415 C CA . PHE A 1 287 ? -13.816 6.470 33.061 1.00 91.81 287 PHE A CA 1
ATOM 2416 C C . PHE A 1 287 ? -13.914 7.665 34.025 1.00 91.81 287 PHE A C 1
ATOM 2418 O O . PHE A 1 287 ? -13.472 8.764 33.710 1.00 91.81 287 PHE A O 1
ATOM 2425 N N . ARG A 1 288 ? -14.407 7.430 35.251 1.00 89.69 288 ARG A N 1
ATOM 2426 C CA . ARG A 1 288 ? -14.501 8.432 36.333 1.00 89.69 288 ARG A CA 1
ATOM 2427 C C . ARG A 1 288 ? -13.164 9.075 36.734 1.00 89.69 288 ARG A C 1
ATOM 2429 O O . ARG A 1 288 ? -13.172 10.124 37.369 1.00 89.69 288 ARG A O 1
ATOM 2436 N N . SER A 1 289 ? -12.043 8.431 36.417 1.00 89.88 289 SER A N 1
ATOM 2437 C CA . SER A 1 289 ? -10.692 8.897 36.738 1.00 89.88 289 SER A CA 1
ATOM 2438 C C . SER A 1 289 ? -10.093 9.786 35.645 1.00 89.88 289 SER A C 1
ATOM 2440 O O . SER A 1 289 ? -9.102 10.457 35.924 1.00 89.88 289 SER A O 1
ATOM 2442 N N . LEU A 1 290 ? -10.689 9.813 34.444 1.00 89.44 290 LEU A N 1
ATOM 2443 C CA . LEU A 1 290 ? -10.185 10.547 33.283 1.00 89.44 290 LEU A CA 1
ATOM 2444 C C . LEU A 1 290 ? -10.356 12.061 33.456 1.00 89.44 290 LEU A C 1
ATOM 2446 O O . LEU A 1 290 ? -11.480 12.567 33.551 1.00 89.44 290 LEU A O 1
ATOM 2450 N N . LYS A 1 291 ? -9.238 12.792 33.447 1.00 84.94 291 LYS A N 1
ATOM 2451 C CA . LYS A 1 291 ? -9.167 14.250 33.639 1.00 84.94 291 LYS A CA 1
ATOM 2452 C C . LYS A 1 291 ? -8.673 14.998 32.407 1.00 84.94 291 LYS A C 1
ATOM 2454 O O . LYS A 1 291 ? -9.093 16.134 32.210 1.00 84.94 291 LYS A O 1
ATOM 2459 N N . ASN A 1 292 ? -7.763 14.439 31.607 1.00 84.12 292 ASN A N 1
ATOM 2460 C CA . ASN A 1 292 ? -7.264 15.110 30.401 1.00 84.12 292 ASN A CA 1
ATOM 2461 C C . ASN A 1 292 ? -6.592 14.170 29.375 1.00 84.12 292 ASN A C 1
ATOM 2463 O O . ASN A 1 292 ? -6.171 13.058 29.681 1.00 84.12 292 ASN A O 1
ATOM 2467 N N . LYS A 1 293 ? -6.414 14.666 28.141 1.00 79.31 293 LYS A N 1
ATOM 2468 C CA . LYS A 1 293 ? -5.816 13.928 27.008 1.00 79.31 293 LYS A CA 1
ATOM 2469 C C . LYS A 1 293 ? -4.334 13.547 27.141 1.00 79.31 293 LYS A C 1
ATOM 2471 O O . LYS A 1 293 ? -3.794 12.906 26.246 1.00 79.31 293 LYS A O 1
ATOM 2476 N N . HIS A 1 294 ? -3.639 13.956 28.201 1.00 81.75 294 HIS A N 1
ATOM 2477 C CA . HIS A 1 294 ? -2.236 13.586 28.403 1.00 81.75 294 HIS A CA 1
ATOM 2478 C C . HIS A 1 294 ? -2.101 12.179 28.997 1.00 81.75 294 HIS A C 1
ATOM 2480 O O . HIS A 1 294 ? -1.084 11.539 28.760 1.00 81.75 294 HIS A O 1
ATOM 2486 N N . GLU A 1 295 ? -3.141 11.665 29.664 1.00 82.31 295 GLU A N 1
ATOM 2487 C CA . GLU A 1 295 ? -3.167 10.329 30.289 1.00 82.31 295 GLU A CA 1
ATOM 2488 C C . GLU A 1 295 ? -2.913 9.176 29.304 1.00 82.31 295 GLU A C 1
ATOM 2490 O O . GLU A 1 295 ? -2.434 8.116 29.705 1.00 82.31 295 GLU A O 1
ATOM 2495 N N . PHE A 1 296 ? -3.188 9.399 28.016 1.00 86.75 296 PHE A N 1
ATOM 2496 C CA . PHE A 1 296 ? -2.986 8.423 26.947 1.00 86.75 296 PHE A CA 1
ATOM 2497 C C . PHE A 1 296 ? -1.673 8.610 26.171 1.00 86.75 296 PHE A C 1
ATOM 2499 O O . PHE A 1 296 ? -1.300 7.714 25.424 1.00 86.75 296 PHE A O 1
ATOM 2506 N N . ARG A 1 297 ? -0.955 9.737 26.323 1.00 83.81 297 ARG A N 1
ATOM 2507 C CA . ARG A 1 297 ? 0.174 10.112 25.436 1.00 83.81 297 ARG A CA 1
ATOM 2508 C C . ARG A 1 297 ? 1.345 9.130 25.438 1.00 83.81 297 ARG A C 1
ATOM 2510 O O . ARG A 1 297 ? 2.032 9.026 24.431 1.00 83.81 297 ARG A O 1
ATOM 2517 N N . GLU A 1 298 ? 1.585 8.454 26.555 1.00 84.19 298 GLU A N 1
ATOM 2518 C CA . GLU A 1 298 ? 2.646 7.444 26.681 1.00 84.19 298 GLU A CA 1
ATOM 2519 C C . GLU A 1 298 ? 2.288 6.133 25.965 1.00 84.19 298 GLU A C 1
ATOM 2521 O O . GLU A 1 298 ? 3.172 5.346 25.632 1.00 84.19 298 GLU A O 1
ATOM 2526 N N . TYR A 1 299 ? 0.994 5.896 25.728 1.00 86.06 299 TYR A N 1
ATOM 2527 C CA . TYR A 1 299 ? 0.468 4.598 25.318 1.00 86.06 299 TYR A CA 1
ATOM 2528 C C . TYR A 1 299 ? -0.158 4.595 23.923 1.00 86.06 299 TYR A C 1
ATOM 2530 O O . TYR A 1 299 ? -0.100 3.575 23.243 1.00 86.06 299 TYR A O 1
ATOM 2538 N N . TYR A 1 300 ? -0.763 5.705 23.507 1.00 86.00 300 TYR A N 1
ATOM 2539 C CA . TYR A 1 300 ? -1.614 5.792 22.328 1.00 86.00 300 TYR A CA 1
ATOM 2540 C C . TYR A 1 300 ? -1.332 7.062 21.528 1.00 86.00 300 TYR A C 1
ATOM 2542 O O . TYR A 1 300 ? -1.239 8.166 22.076 1.00 86.00 300 TYR A O 1
ATOM 2550 N N . THR A 1 301 ? -1.265 6.905 20.208 1.00 84.38 301 THR A N 1
ATOM 2551 C CA . THR A 1 301 ? -1.104 8.014 19.272 1.00 84.38 301 THR A CA 1
ATOM 2552 C C . THR A 1 301 ? -2.439 8.327 18.609 1.00 84.38 301 THR A C 1
ATOM 2554 O O . THR A 1 301 ? -3.036 7.502 17.926 1.00 84.38 301 THR A O 1
ATOM 2557 N N . TYR A 1 302 ? -2.921 9.547 18.830 1.00 85.75 302 TYR A N 1
ATOM 2558 C CA . TYR A 1 302 ? -4.253 9.981 18.423 1.00 85.75 302 TYR A CA 1
ATOM 2559 C C . TYR A 1 302 ? -4.452 9.979 16.903 1.00 85.75 302 TYR A C 1
ATOM 2561 O O . TYR A 1 302 ? -3.795 10.745 16.199 1.00 85.75 302 TYR A O 1
ATOM 2569 N N . LYS A 1 303 ? -5.437 9.212 16.417 1.00 88.06 303 LYS A N 1
ATOM 2570 C CA . LYS A 1 303 ? -5.877 9.229 15.008 1.00 88.06 303 LYS A CA 1
ATOM 2571 C C . LYS A 1 303 ? -6.676 10.482 14.620 1.00 88.06 303 LYS A C 1
ATOM 2573 O O . LYS A 1 303 ? -6.569 10.943 13.486 1.00 88.06 303 LYS A O 1
ATOM 2578 N N . ARG A 1 304 ? -7.446 11.067 15.548 1.00 87.88 304 ARG A N 1
ATOM 2579 C CA . ARG A 1 304 ? -8.175 12.345 15.384 1.00 87.88 304 ARG A CA 1
ATOM 2580 C C . ARG A 1 304 ? -7.742 13.379 16.427 1.00 87.88 304 ARG A C 1
ATOM 2582 O O . ARG A 1 304 ? -7.152 13.047 17.453 1.00 87.88 304 ARG A O 1
ATOM 2589 N N . ASP A 1 305 ? -8.012 14.658 16.188 1.00 84.31 305 ASP A N 1
ATOM 2590 C CA . ASP A 1 305 ? -7.878 15.685 17.226 1.00 84.31 305 ASP A CA 1
ATOM 2591 C C . ASP A 1 305 ? -8.984 15.571 18.267 1.00 84.31 305 ASP A C 1
ATOM 2593 O O . ASP A 1 305 ? -10.146 15.501 17.916 1.00 84.31 305 ASP A O 1
ATOM 2597 N N . ASN A 1 306 ? -8.634 15.601 19.555 1.00 85.94 306 ASN A N 1
ATOM 2598 C CA . ASN A 1 306 ? -9.564 15.748 20.689 1.00 85.94 306 ASN A CA 1
ATOM 2599 C C . ASN A 1 306 ? -10.726 14.728 20.807 1.00 85.94 306 ASN A C 1
ATOM 2601 O O . ASN A 1 306 ? -11.542 14.878 21.718 1.00 85.94 306 ASN A O 1
ATOM 2605 N N . VAL A 1 307 ? -10.781 13.695 19.964 1.00 90.75 307 VAL A N 1
ATOM 2606 C CA . VAL A 1 307 ? -11.745 12.588 20.021 1.00 90.75 307 VAL A CA 1
ATOM 2607 C C . VAL A 1 307 ? -11.031 11.247 19.838 1.00 90.75 307 VAL A C 1
ATOM 2609 O O . VAL A 1 307 ? -10.075 11.139 19.066 1.00 90.75 307 VAL A O 1
ATOM 2612 N N . ILE A 1 308 ? -11.499 10.226 20.552 1.00 93.44 308 ILE A N 1
ATOM 2613 C CA . ILE A 1 308 ? -11.182 8.815 20.301 1.00 93.44 308 ILE A CA 1
ATOM 2614 C C . ILE A 1 308 ? -12.506 8.128 19.968 1.00 93.44 308 ILE A C 1
ATOM 2616 O O . ILE A 1 308 ? -13.468 8.286 20.715 1.00 93.44 308 ILE A O 1
ATOM 2620 N N . LEU A 1 309 ? -12.575 7.432 18.837 1.00 94.50 309 LEU A N 1
ATOM 2621 C CA . LEU A 1 309 ? -13.777 6.741 18.380 1.00 94.50 309 LEU A CA 1
ATOM 2622 C C . LEU A 1 309 ? -13.598 5.240 18.606 1.00 94.50 309 LEU A C 1
ATOM 2624 O O . LEU A 1 309 ? -12.528 4.699 18.340 1.00 94.50 309 LEU A O 1
ATOM 2628 N N . PHE A 1 310 ? -14.647 4.585 19.084 1.00 94.44 310 PHE A N 1
ATOM 2629 C CA . PHE A 1 310 ? -14.696 3.153 19.321 1.00 94.44 310 PHE A CA 1
ATOM 2630 C C . PHE A 1 310 ? -15.865 2.547 18.539 1.00 94.44 310 PHE A C 1
ATOM 2632 O O . PHE A 1 310 ? -16.977 3.078 18.577 1.00 94.44 310 PHE A O 1
ATOM 2639 N N . LYS A 1 311 ? -15.625 1.432 17.849 1.00 90.88 311 LYS A N 1
ATOM 2640 C CA . LYS A 1 311 ? -16.670 0.586 17.250 1.00 90.88 311 LYS A CA 1
ATOM 2641 C C . LYS A 1 311 ? -16.897 -0.637 18.132 1.00 90.88 311 LYS A C 1
ATOM 2643 O O . LYS A 1 311 ? -15.998 -1.021 18.877 1.00 90.88 311 LYS A O 1
ATOM 2648 N N . LYS A 1 312 ? -18.079 -1.249 18.086 1.00 83.38 312 LYS A N 1
ATOM 2649 C CA . LYS A 1 312 ? -18.339 -2.449 18.892 1.00 83.38 312 LYS A CA 1
ATOM 2650 C C . LYS A 1 312 ? -17.412 -3.590 18.453 1.00 83.38 312 LYS A C 1
ATOM 2652 O O . LYS A 1 312 ? -17.218 -3.780 17.254 1.00 83.38 312 LYS A O 1
ATOM 2657 N N . SER A 1 313 ? -16.830 -4.329 19.400 1.00 71.50 313 SER A N 1
ATOM 2658 C CA . SER A 1 313 ? -16.050 -5.520 19.055 1.00 71.50 313 SER A CA 1
ATOM 2659 C C . SER A 1 313 ? -16.978 -6.629 18.560 1.00 71.50 313 SER A C 1
ATOM 2661 O O . SER A 1 313 ? -18.034 -6.878 19.145 1.00 71.50 313 SER A O 1
ATOM 2663 N N . ASN A 1 314 ? -16.564 -7.311 17.492 1.00 62.81 314 ASN A N 1
ATOM 2664 C CA . ASN A 1 314 ? -17.219 -8.534 17.021 1.00 62.81 314 ASN A CA 1
ATOM 2665 C C . ASN A 1 314 ? -16.723 -9.782 17.771 1.00 62.81 314 ASN A C 1
ATOM 2667 O O . ASN A 1 314 ? -17.393 -10.811 17.746 1.00 62.81 314 ASN A O 1
ATOM 2671 N N . ASP A 1 315 ? -15.555 -9.692 18.417 1.00 57.03 315 ASP A N 1
ATOM 2672 C CA . ASP A 1 315 ? -14.880 -10.823 19.058 1.00 57.03 315 ASP A CA 1
ATOM 2673 C C . ASP A 1 315 ? -15.189 -10.914 20.567 1.00 57.03 315 ASP A C 1
ATOM 2675 O O . ASP A 1 315 ? -15.221 -12.013 21.123 1.00 57.03 315 ASP A O 1
ATOM 2679 N N . TYR A 1 316 ? -15.409 -9.774 21.239 1.00 61.66 316 TYR A N 1
ATOM 2680 C CA . TYR A 1 316 ? -15.502 -9.694 22.702 1.00 61.66 316 TYR A CA 1
ATOM 2681 C C . TYR A 1 316 ? -16.720 -8.882 23.168 1.00 61.66 316 TYR A C 1
ATOM 2683 O O . TYR A 1 316 ? -16.832 -7.687 22.896 1.00 61.66 316 TYR A O 1
ATOM 2691 N N . ASP A 1 317 ? -17.627 -9.511 23.922 1.00 62.84 317 ASP A N 1
ATOM 2692 C CA . ASP A 1 317 ? -18.799 -8.816 24.473 1.00 62.84 317 ASP A CA 1
ATOM 2693 C C . ASP A 1 317 ? -18.405 -7.776 25.539 1.00 62.84 317 ASP A C 1
ATOM 2695 O O . ASP A 1 317 ? -17.407 -7.923 26.246 1.00 62.84 317 ASP A O 1
ATOM 2699 N N . GLY A 1 318 ? -19.175 -6.689 25.621 1.00 69.19 318 GLY A N 1
ATOM 2700 C CA . GLY A 1 318 ? -18.871 -5.508 26.441 1.00 69.19 318 GLY A CA 1
ATOM 2701 C C . GLY A 1 318 ? -17.681 -4.658 25.964 1.00 69.19 318 GLY A C 1
ATOM 2702 O O . GLY A 1 318 ? -17.510 -3.540 26.450 1.00 69.19 318 GLY A O 1
ATOM 2703 N N . TYR A 1 319 ? -16.876 -5.127 25.007 1.00 77.06 319 TYR A N 1
ATOM 2704 C CA . TYR A 1 319 ? -15.721 -4.394 24.489 1.00 77.06 319 TYR A CA 1
ATOM 2705 C C . TYR A 1 319 ? -16.032 -3.607 23.212 1.00 77.06 319 TYR A C 1
ATOM 2707 O O . TYR A 1 319 ? -16.757 -4.045 22.317 1.00 77.06 319 TYR A O 1
ATOM 2715 N N . TRP A 1 320 ? -15.401 -2.441 23.111 1.00 87.69 320 TRP A N 1
ATOM 2716 C CA . TRP A 1 320 ? -15.413 -1.578 21.939 1.00 87.69 320 TRP A CA 1
ATOM 2717 C C . TRP A 1 320 ? -13.966 -1.266 21.532 1.00 87.69 320 TRP A C 1
ATOM 2719 O O . TRP A 1 320 ? -13.157 -0.822 22.349 1.00 87.69 320 TRP A O 1
ATOM 2729 N N . GLU A 1 321 ? -13.632 -1.512 20.271 1.00 86.25 321 GLU A N 1
ATOM 2730 C CA . GLU A 1 321 ? -12.300 -1.354 19.681 1.00 86.25 321 GLU A CA 1
ATOM 2731 C C . GLU A 1 321 ? -12.086 0.082 19.200 1.00 86.25 321 GLU A C 1
ATOM 2733 O O . GLU A 1 321 ? -12.920 0.613 18.463 1.00 86.25 321 GLU A O 1
ATOM 2738 N N . GLU A 1 322 ? -10.964 0.718 19.558 1.00 90.75 322 GLU A N 1
ATOM 2739 C CA . GLU A 1 322 ? -10.615 2.021 18.978 1.00 90.75 322 GLU A CA 1
ATOM 2740 C C . GLU A 1 322 ? -10.433 1.904 17.455 1.00 90.75 322 GLU A C 1
ATOM 2742 O O . GLU A 1 322 ? -9.717 1.036 16.955 1.00 90.75 322 GLU A O 1
ATOM 2747 N N . SER A 1 323 ? -11.073 2.804 16.711 1.00 89.50 323 SER A N 1
ATOM 2748 C CA . SER A 1 323 ? -11.040 2.838 15.251 1.00 89.50 323 SER A CA 1
ATOM 2749 C C . SER A 1 323 ? -11.032 4.274 14.729 1.00 89.50 323 SER A C 1
ATOM 2751 O O . SER A 1 323 ? -11.576 5.192 15.346 1.00 89.50 323 SER A O 1
ATOM 2753 N N . ARG A 1 324 ? -10.490 4.476 13.519 1.00 89.56 324 ARG A N 1
ATOM 2754 C CA . ARG A 1 324 ? -10.687 5.742 12.800 1.00 89.56 324 ARG A CA 1
ATOM 2755 C C . ARG A 1 324 ? -12.128 5.891 12.315 1.00 89.56 324 ARG A C 1
ATOM 2757 O O . ARG A 1 324 ? -12.617 7.010 12.267 1.00 89.56 324 ARG A O 1
ATOM 2764 N N . TYR A 1 325 ? -12.829 4.814 11.994 1.00 90.00 325 TYR A N 1
ATOM 2765 C CA . TYR A 1 325 ? -14.200 4.896 11.496 1.00 90.00 325 TYR A CA 1
ATOM 2766 C C . TYR A 1 325 ? -15.065 3.750 12.024 1.00 90.00 325 TYR A C 1
ATOM 2768 O O . TYR A 1 325 ? -14.553 2.688 12.385 1.00 90.00 325 TYR A O 1
ATOM 2776 N N . ILE A 1 326 ? -16.375 3.972 12.066 1.00 88.75 326 ILE A N 1
ATOM 2777 C CA . ILE A 1 326 ? -17.366 2.898 12.151 1.00 88.75 326 ILE A CA 1
ATOM 2778 C C . ILE A 1 326 ? -17.536 2.351 10.725 1.00 88.75 326 ILE A C 1
ATOM 2780 O O . ILE A 1 326 ? -17.766 3.125 9.795 1.00 88.75 326 ILE A O 1
ATOM 2784 N N . ASP A 1 327 ? -17.359 1.041 10.536 1.00 79.44 327 ASP A N 1
ATOM 2785 C CA . ASP A 1 327 ? -17.174 0.441 9.201 1.00 79.44 327 ASP A CA 1
ATOM 2786 C C . ASP A 1 327 ? -18.456 0.424 8.341 1.00 79.44 327 ASP A C 1
ATOM 2788 O O . ASP A 1 327 ? -18.388 0.305 7.116 1.00 79.44 327 ASP A O 1
ATOM 2792 N N . ASN A 1 328 ? -19.624 0.511 8.979 1.00 76.25 328 ASN A N 1
ATOM 2793 C CA . ASN A 1 328 ? -20.943 0.413 8.363 1.00 76.25 328 ASN A CA 1
ATOM 2794 C C . ASN A 1 328 ? -21.855 1.511 8.927 1.00 76.25 328 ASN A C 1
ATOM 2796 O O . ASN A 1 328 ? -21.862 1.739 10.133 1.00 76.25 328 ASN A O 1
ATOM 2800 N N . TYR A 1 329 ? -22.625 2.184 8.068 1.00 77.69 329 TYR A N 1
ATOM 2801 C CA . TYR A 1 329 ? -23.440 3.344 8.457 1.00 77.69 329 TYR A CA 1
ATOM 2802 C C . TYR A 1 329 ? -24.506 2.995 9.510 1.00 77.69 329 TYR A C 1
ATOM 2804 O O . TYR A 1 329 ? -24.718 3.729 10.469 1.00 77.69 329 TYR A O 1
ATOM 2812 N N . GLU A 1 330 ? -25.118 1.818 9.385 1.00 77.75 330 GLU A N 1
ATOM 2813 C CA . GLU A 1 330 ? -26.144 1.346 10.319 1.00 77.75 330 GLU A CA 1
ATOM 2814 C C . GLU A 1 330 ? -25.601 1.002 11.719 1.00 77.75 330 GLU A C 1
ATOM 2816 O O . GLU A 1 330 ? -26.376 0.937 12.673 1.00 77.75 330 GLU A O 1
ATOM 2821 N N . ASP A 1 331 ? -24.286 0.808 11.869 1.00 83.62 331 ASP A N 1
ATOM 2822 C CA . ASP A 1 331 ? -23.689 0.359 13.126 1.00 83.62 331 ASP A CA 1
ATOM 2823 C C . ASP A 1 331 ? -23.605 1.494 14.162 1.00 83.62 331 ASP A C 1
ATOM 2825 O O . ASP A 1 331 ? -23.458 2.683 13.855 1.00 83.62 331 ASP A O 1
ATOM 2829 N N . GLU A 1 332 ? -23.649 1.111 15.437 1.00 88.25 332 GLU A N 1
ATOM 2830 C CA . GLU A 1 332 ? -23.436 2.025 16.555 1.00 88.25 332 GLU A CA 1
ATOM 2831 C C . GLU A 1 332 ? -21.948 2.104 16.921 1.00 88.25 332 GLU A C 1
ATOM 2833 O O . GLU A 1 332 ? -21.220 1.108 16.903 1.00 88.25 332 GLU A O 1
ATOM 2838 N N . GLY A 1 333 ? -21.504 3.291 17.326 1.00 93.19 333 GLY A N 1
ATOM 2839 C CA . GLY A 1 333 ? -20.178 3.515 17.898 1.00 93.19 333 GLY A CA 1
ATOM 2840 C C . GLY A 1 333 ? -20.245 4.328 19.184 1.00 93.19 333 GLY A C 1
ATOM 2841 O O . GLY A 1 333 ? -21.311 4.762 19.624 1.00 93.19 333 GLY A O 1
ATOM 2842 N N . ILE A 1 334 ? -19.086 4.573 19.787 1.00 95.31 334 ILE A N 1
ATOM 2843 C CA . ILE A 1 334 ? -18.948 5.441 20.956 1.00 95.31 334 ILE A CA 1
ATOM 2844 C C . ILE A 1 334 ? -17.766 6.382 20.744 1.00 95.31 334 ILE A C 1
ATOM 2846 O O . ILE A 1 334 ? -16.659 5.946 20.440 1.00 95.31 334 ILE A O 1
ATOM 2850 N N . ALA A 1 335 ? -17.982 7.679 20.936 1.00 94.81 335 ALA A N 1
ATOM 2851 C CA . ALA A 1 335 ? -16.939 8.692 20.896 1.00 94.81 335 ALA A CA 1
ATOM 2852 C C . ALA A 1 335 ? -16.595 9.176 22.309 1.00 94.81 335 ALA A C 1
ATOM 2854 O O . ALA A 1 335 ? -17.465 9.539 23.101 1.00 94.81 335 ALA A O 1
ATOM 2855 N N . LEU A 1 336 ? -15.299 9.224 22.607 1.00 94.44 336 LEU A N 1
ATOM 2856 C CA . LEU A 1 336 ? -14.726 9.877 23.775 1.00 94.44 336 LEU A CA 1
ATOM 2857 C C . LEU A 1 336 ? -14.211 11.258 23.357 1.00 94.44 336 LEU A C 1
ATOM 2859 O O . LEU A 1 336 ? -13.089 11.390 22.861 1.00 94.44 336 LEU A O 1
ATOM 2863 N N . PHE A 1 337 ? -15.022 12.291 23.564 1.00 91.88 337 PHE A N 1
ATOM 2864 C CA . PHE A 1 337 ? -14.644 13.679 23.313 1.00 91.88 337 PHE A CA 1
ATOM 2865 C C . PHE A 1 337 ? -13.917 14.277 24.517 1.00 91.88 337 PHE A C 1
ATOM 2867 O O . PHE A 1 337 ? -14.345 14.125 25.657 1.00 91.88 337 PHE A O 1
ATOM 2874 N N . SER A 1 338 ? -12.846 15.027 24.274 1.00 88.56 338 SER A N 1
ATOM 2875 C CA . SER A 1 338 ? -12.254 15.928 25.268 1.00 88.56 338 SER A CA 1
ATOM 2876 C C . SER A 1 338 ? -13.223 17.083 25.551 1.00 88.56 338 SER A C 1
ATOM 2878 O O . SER A 1 338 ? -13.542 17.829 24.627 1.00 88.56 338 SER A O 1
ATOM 2880 N N . SER A 1 339 ? -13.621 17.305 26.810 1.00 78.19 339 SER A N 1
ATOM 2881 C CA . SER A 1 339 ? -14.644 18.301 27.198 1.00 78.19 339 SER A CA 1
ATOM 2882 C C . SER A 1 339 ? -14.317 19.743 26.784 1.00 78.19 339 SER A C 1
ATOM 2884 O O . SER A 1 339 ? -15.218 20.553 26.598 1.00 78.19 339 SER A O 1
ATOM 2886 N N . ASN A 1 340 ? -13.034 20.059 26.578 1.00 70.94 340 ASN A N 1
ATOM 2887 C CA . ASN A 1 340 ? -12.569 21.368 26.100 1.00 70.94 340 ASN A CA 1
ATOM 2888 C C . ASN A 1 340 ? -12.524 21.502 24.559 1.00 70.94 340 ASN A C 1
ATOM 2890 O O . ASN A 1 340 ? -11.990 22.488 24.048 1.00 70.94 340 ASN A O 1
ATOM 2894 N N . SER A 1 341 ? -13.010 20.515 23.796 1.00 68.62 341 SER A N 1
ATOM 2895 C CA . SER A 1 341 ? -13.011 20.571 22.330 1.00 68.62 341 SER A CA 1
ATOM 2896 C C . SER A 1 341 ? -14.158 21.436 21.815 1.00 68.62 341 SER A C 1
ATOM 2898 O O . SER A 1 341 ? -15.320 21.079 21.969 1.00 68.62 341 SER A O 1
ATOM 2900 N N . ARG A 1 342 ? -13.838 22.545 21.140 1.00 65.75 342 ARG A N 1
ATOM 2901 C CA . ARG A 1 342 ? -14.829 23.379 20.431 1.00 65.75 342 ARG A CA 1
ATOM 2902 C C . ARG A 1 342 ? -15.209 22.836 19.048 1.00 65.75 342 ARG A C 1
ATOM 2904 O O . ARG A 1 342 ? -16.093 23.392 18.411 1.00 65.75 342 ARG A O 1
ATOM 2911 N N . ASN A 1 343 ? -14.521 21.795 18.578 1.00 69.62 343 ASN A N 1
ATOM 2912 C CA . ASN A 1 343 ? -14.586 21.352 17.183 1.00 69.62 343 ASN A CA 1
ATOM 2913 C C . ASN A 1 343 ? -15.654 20.281 16.921 1.00 69.62 343 ASN A C 1
ATOM 2915 O O . ASN A 1 343 ? -15.934 20.015 15.761 1.00 69.62 343 ASN A O 1
ATOM 2919 N N . TYR A 1 344 ? -16.222 19.668 17.964 1.00 72.19 344 TYR A N 1
ATOM 2920 C CA . TYR A 1 344 ? -17.222 18.607 17.824 1.00 72.19 344 TYR A CA 1
ATOM 2921 C C . TYR A 1 344 ? -18.507 18.987 18.540 1.00 72.19 344 TYR A C 1
ATOM 2923 O O . TYR A 1 344 ? -18.488 19.359 19.714 1.00 72.19 344 TYR A O 1
ATOM 2931 N N . ILE A 1 345 ? -19.615 18.866 17.816 1.00 78.75 345 ILE A N 1
ATOM 2932 C CA . ILE A 1 345 ? -20.968 19.049 18.327 1.00 78.75 345 ILE A CA 1
ATOM 2933 C C . ILE A 1 345 ? -21.541 17.655 18.588 1.00 78.75 345 ILE A C 1
ATOM 2935 O O . ILE A 1 345 ? -21.442 16.768 17.746 1.00 78.75 345 ILE A O 1
ATOM 2939 N N . TYR A 1 346 ? -22.136 17.465 19.759 1.00 85.44 346 TYR A N 1
ATOM 2940 C CA . TYR A 1 346 ? -22.870 16.257 20.123 1.00 85.44 346 TYR A CA 1
ATOM 2941 C C . TYR A 1 346 ? -24.196 16.656 20.765 1.00 85.44 346 TYR A C 1
ATOM 2943 O O . TYR A 1 346 ? -24.300 17.718 21.386 1.00 85.44 346 TYR A O 1
ATOM 2951 N N . TYR A 1 347 ? -25.217 15.812 20.639 1.00 84.88 347 TYR A N 1
ATOM 2952 C CA . TYR A 1 347 ? -26.471 16.035 21.349 1.00 84.88 347 TYR A CA 1
ATOM 2953 C C . TYR A 1 347 ? -26.387 15.518 22.787 1.00 84.88 347 TYR A C 1
ATOM 2955 O O . TYR A 1 347 ? -25.911 14.415 23.041 1.00 84.88 347 TYR A O 1
ATOM 2963 N N . GLU A 1 348 ? -26.952 16.271 23.734 1.00 87.75 348 GLU A N 1
ATOM 2964 C CA . GLU A 1 348 ? -27.037 15.859 25.144 1.00 87.75 348 GLU A CA 1
ATOM 2965 C C . GLU A 1 348 ? -27.807 14.543 25.349 1.00 87.75 348 GLU A C 1
ATOM 2967 O O . GLU A 1 348 ? -27.464 13.771 26.239 1.00 87.75 348 GLU A O 1
ATOM 2972 N N . LYS A 1 349 ? -28.796 14.239 24.493 1.00 89.56 349 LYS A N 1
ATOM 2973 C CA . LYS A 1 349 ? -29.537 12.961 24.518 1.00 89.56 349 LYS A CA 1
ATOM 2974 C C . LYS A 1 349 ? -28.664 11.728 24.243 1.00 89.56 349 LYS A C 1
ATOM 2976 O O . LYS A 1 349 ? -29.031 10.635 24.659 1.00 89.56 349 LYS A O 1
ATOM 2981 N N . ASP A 1 350 ? -27.532 11.906 23.561 1.00 91.44 350 ASP A N 1
ATOM 2982 C CA . ASP A 1 350 ? -26.640 10.818 23.155 1.00 91.44 350 ASP A CA 1
ATOM 2983 C C . ASP A 1 350 ? -25.464 10.654 24.143 1.00 91.44 350 ASP A C 1
ATOM 2985 O O . ASP A 1 350 ? -24.621 9.772 23.985 1.00 91.44 350 ASP A O 1
ATOM 2989 N N . VAL A 1 351 ? -25.383 11.493 25.183 1.00 93.31 351 VAL A N 1
ATOM 2990 C CA . VAL A 1 351 ? -24.340 11.425 26.214 1.00 93.31 351 VAL A CA 1
ATOM 2991 C C . VAL A 1 351 ? -24.566 10.216 27.123 1.00 93.31 351 VAL A C 1
ATOM 2993 O O . VAL A 1 351 ? -25.557 10.131 27.843 1.00 93.31 351 VAL A O 1
ATOM 2996 N N . ILE A 1 352 ? -23.584 9.317 27.161 1.00 93.94 352 ILE A N 1
ATOM 2997 C CA . ILE A 1 352 ? -23.561 8.143 28.040 1.00 93.94 352 ILE A CA 1
ATOM 2998 C C . ILE A 1 352 ? -23.045 8.539 29.432 1.00 93.94 352 ILE A C 1
ATOM 3000 O O . ILE A 1 352 ? -23.680 8.240 30.443 1.00 93.94 352 ILE A O 1
ATOM 3004 N N . LYS A 1 353 ? -21.882 9.211 29.502 1.00 92.81 353 LYS A N 1
ATOM 3005 C CA . LYS A 1 353 ? -21.259 9.698 30.752 1.00 92.81 353 LYS A CA 1
ATOM 3006 C C . LYS A 1 353 ? -20.402 10.945 30.525 1.00 92.81 353 LYS A C 1
ATOM 3008 O O . LYS A 1 353 ? -19.895 11.178 29.434 1.00 92.81 353 LYS A O 1
ATOM 3013 N N . LYS A 1 354 ? -20.187 11.719 31.593 1.00 91.88 354 LYS A N 1
ATOM 3014 C CA . LYS A 1 354 ? -19.343 12.927 31.617 1.00 91.88 354 LYS A CA 1
ATOM 3015 C C . LYS A 1 354 ? -18.369 12.915 32.797 1.00 91.88 354 LYS A C 1
ATOM 3017 O O . LYS A 1 354 ? -18.721 12.472 33.888 1.00 91.88 354 LYS A O 1
ATOM 3022 N N . THR A 1 355 ? -17.171 13.448 32.580 1.00 90.25 355 THR A N 1
ATOM 3023 C CA . THR A 1 355 ? -16.249 13.945 33.612 1.00 90.25 355 THR A CA 1
ATOM 3024 C C . THR A 1 355 ? -15.883 15.401 33.306 1.00 90.25 355 THR A C 1
ATOM 3026 O O . THR A 1 355 ? -16.277 15.958 32.280 1.00 90.25 355 THR A O 1
ATOM 3029 N N . SER A 1 356 ? -15.094 16.037 34.175 1.00 85.00 356 SER A N 1
ATOM 3030 C CA . SER A 1 356 ? -14.510 17.353 33.884 1.00 85.00 356 SER A CA 1
ATOM 3031 C C . SER A 1 356 ? -13.563 17.345 32.676 1.00 85.00 356 SER A C 1
ATOM 3033 O O . SER A 1 356 ? -13.377 18.383 32.047 1.00 85.00 356 SER A O 1
ATOM 3035 N N . GLY A 1 357 ? -12.971 16.192 32.347 1.00 86.94 357 GLY A N 1
ATOM 3036 C CA . GLY A 1 357 ? -12.019 16.037 31.249 1.00 86.94 357 GLY A CA 1
ATOM 3037 C C . GLY A 1 357 ? -12.623 15.543 29.939 1.00 86.94 357 GLY A C 1
ATOM 3038 O O . GLY A 1 357 ? -12.151 15.940 28.871 1.00 86.94 357 GLY A O 1
ATOM 3039 N N . PHE A 1 358 ? -13.636 14.673 30.013 1.00 92.44 358 PHE A N 1
ATOM 3040 C CA . PHE A 1 358 ? -14.172 13.970 28.848 1.00 92.44 358 PHE A CA 1
ATOM 3041 C C . PHE A 1 358 ? -15.688 13.765 28.871 1.00 92.44 358 PHE A C 1
ATOM 3043 O O . PHE A 1 358 ? -16.321 13.681 29.923 1.00 92.44 358 PHE A O 1
ATOM 3050 N N . VAL A 1 359 ? -16.249 13.579 27.679 1.00 93.38 359 VAL A N 1
ATOM 3051 C CA . VAL A 1 359 ? -17.641 13.199 27.432 1.00 93.38 359 VAL A CA 1
ATOM 3052 C C . VAL A 1 359 ? -17.652 11.920 26.604 1.00 93.38 359 VAL A C 1
ATOM 3054 O O . VAL A 1 359 ? -17.015 11.856 25.555 1.00 93.38 359 VAL A O 1
ATOM 3057 N N . LEU A 1 360 ? -18.367 10.906 27.083 1.00 94.62 360 LEU A N 1
ATOM 3058 C CA . LEU A 1 360 ? -18.633 9.669 26.362 1.00 94.62 360 LEU A CA 1
ATOM 3059 C C . LEU A 1 360 ? -19.998 9.797 25.683 1.00 94.62 360 LEU A C 1
ATOM 3061 O O . LEU A 1 360 ? -20.999 10.004 26.370 1.00 94.62 360 LEU A O 1
ATOM 3065 N N . VAL A 1 361 ? -20.031 9.701 24.358 1.00 94.31 361 VAL A N 1
ATOM 3066 C CA . VAL A 1 361 ? -21.214 9.942 23.520 1.00 94.31 361 VAL A CA 1
ATOM 3067 C C . VAL A 1 361 ? -21.470 8.727 22.643 1.00 94.31 361 VAL A C 1
ATOM 3069 O O . VAL A 1 361 ? -20.547 8.211 22.016 1.00 94.31 361 VAL A O 1
ATOM 3072 N N . LYS A 1 362 ? -22.725 8.289 22.575 1.00 94.00 362 LYS A N 1
ATOM 3073 C CA . LYS A 1 362 ? -23.179 7.268 21.640 1.00 94.00 362 LYS A CA 1
ATOM 3074 C C . LYS A 1 362 ? -23.270 7.859 20.234 1.00 94.00 362 LYS A C 1
ATOM 3076 O O . LYS A 1 362 ? -23.929 8.870 20.015 1.00 94.00 362 LYS A O 1
ATOM 3081 N N . ILE A 1 363 ? -22.632 7.200 19.282 1.00 93.06 363 ILE A N 1
ATOM 3082 C CA . ILE A 1 363 ? -22.640 7.561 17.871 1.00 93.06 363 ILE A CA 1
ATOM 3083 C C . ILE A 1 363 ? -23.624 6.642 17.141 1.00 93.06 363 ILE A C 1
ATOM 3085 O O . ILE A 1 363 ? -23.554 5.421 17.279 1.00 93.06 363 ILE A O 1
ATOM 3089 N N . SER A 1 364 ? -24.564 7.234 16.403 1.00 88.06 364 SER A N 1
ATOM 3090 C CA . SER A 1 364 ? -25.517 6.523 15.540 1.00 88.06 364 SER A CA 1
ATOM 3091 C C . SER A 1 364 ? -25.838 7.353 14.293 1.00 88.06 364 SER A C 1
ATOM 3093 O O . SER A 1 364 ? -25.829 8.584 14.354 1.00 88.06 364 SER A O 1
ATOM 3095 N N . HIS A 1 365 ? -26.215 6.696 13.196 1.00 82.00 365 HIS A N 1
ATOM 3096 C CA . HIS A 1 365 ? -26.647 7.332 11.943 1.00 82.00 365 HIS A CA 1
ATOM 3097 C C . HIS A 1 365 ? -27.893 8.226 12.067 1.00 82.00 365 HIS A C 1
ATOM 3099 O O . HIS A 1 365 ? -28.227 8.962 11.143 1.00 82.00 365 HIS A O 1
ATOM 3105 N N . SER A 1 366 ? -28.601 8.190 13.203 1.00 79.19 366 SER A N 1
ATOM 3106 C CA . SER A 1 366 ? -29.797 9.011 13.454 1.00 79.19 366 SER A CA 1
ATOM 3107 C C . SER A 1 366 ? -29.518 10.523 13.571 1.00 79.19 366 SER A C 1
ATOM 3109 O O . SER A 1 366 ? -30.437 11.307 13.814 1.00 79.19 366 SER A O 1
ATOM 3111 N N . SER A 1 367 ? -28.255 10.937 13.435 1.00 79.00 367 SER A N 1
ATOM 3112 C CA . SER A 1 367 ? -27.771 12.306 13.600 1.00 79.00 367 SER A CA 1
ATOM 3113 C C . SER A 1 367 ? -26.739 12.652 12.526 1.00 79.00 367 SER A C 1
ATOM 3115 O O . SER A 1 367 ? -25.668 12.047 12.464 1.00 79.00 367 SER A O 1
ATOM 3117 N N . THR A 1 368 ? -27.018 13.696 11.744 1.00 80.06 368 THR A N 1
ATOM 3118 C CA . THR A 1 368 ? -26.115 14.204 10.696 1.00 80.06 368 THR A CA 1
ATOM 3119 C C . THR A 1 368 ? -24.795 14.755 11.254 1.00 80.06 368 THR A C 1
ATOM 3121 O O . THR A 1 368 ? -23.777 14.746 10.569 1.00 80.06 368 THR A O 1
ATOM 3124 N N . TYR A 1 369 ? -24.753 15.157 12.535 1.00 80.75 369 TYR A N 1
ATOM 3125 C CA . TYR A 1 369 ? -23.511 15.570 13.211 1.00 80.75 369 TYR A CA 1
ATOM 3126 C C . TYR A 1 369 ? -22.462 14.457 13.316 1.00 80.75 369 TYR A C 1
ATOM 3128 O O . TYR A 1 369 ? -21.318 14.737 13.667 1.00 80.75 369 TYR A O 1
ATOM 3136 N N . TYR A 1 370 ? -22.840 13.202 13.068 1.00 88.44 370 TYR A N 1
ATOM 3137 C CA . TYR A 1 370 ? -21.965 12.051 13.252 1.00 88.44 370 TYR A CA 1
ATOM 3138 C C . TYR A 1 370 ? -21.498 11.400 11.944 1.00 88.44 370 TYR A C 1
ATOM 3140 O O . TYR A 1 370 ? -20.719 10.450 11.997 1.00 88.44 370 TYR A O 1
ATOM 3148 N N . GLU A 1 371 ? -21.906 11.920 10.781 1.00 86.62 371 GLU A N 1
ATOM 3149 C CA . GLU A 1 371 ? -21.536 11.387 9.459 1.00 86.62 371 GLU A CA 1
ATOM 3150 C C . GLU A 1 371 ? -20.009 11.256 9.278 1.00 86.62 371 GLU A C 1
ATOM 3152 O O . GLU A 1 371 ? -19.533 10.258 8.745 1.00 86.62 371 GLU A O 1
ATOM 3157 N N . GLU A 1 372 ? -19.214 12.190 9.818 1.00 86.88 372 GLU A N 1
ATOM 3158 C CA . GLU A 1 372 ? -17.739 12.163 9.746 1.00 86.88 372 GLU A CA 1
ATOM 3159 C C . GLU A 1 372 ? -17.058 11.020 10.536 1.00 86.88 372 GLU A C 1
ATOM 3161 O O . GLU A 1 372 ? -15.839 10.816 10.424 1.00 86.88 372 GLU A O 1
ATOM 3166 N N . PHE A 1 373 ? -17.813 10.286 11.363 1.00 90.31 373 PHE A N 1
ATOM 3167 C CA . PHE A 1 373 ? -17.330 9.119 12.109 1.00 90.31 373 PHE A CA 1
ATOM 3168 C C . PHE A 1 373 ? -17.531 7.797 11.364 1.00 90.31 373 PHE A C 1
ATOM 3170 O O . PHE A 1 373 ? -16.921 6.798 11.752 1.00 90.31 373 PHE A O 1
ATOM 3177 N N . TYR A 1 374 ? -18.305 7.789 10.281 1.00 89.44 374 TYR A N 1
ATOM 3178 C CA . TYR A 1 374 ? -18.553 6.609 9.457 1.00 89.44 374 TYR A CA 1
ATOM 3179 C C . TYR A 1 374 ? -17.570 6.518 8.286 1.00 89.44 374 TYR A C 1
ATOM 3181 O O . TYR A 1 374 ? -17.169 7.530 7.713 1.00 89.44 374 TYR A O 1
ATOM 3189 N N . ALA A 1 375 ? -17.147 5.297 7.957 1.00 86.94 375 ALA A N 1
ATOM 3190 C CA . ALA A 1 375 ? -16.356 5.025 6.760 1.00 86.94 375 ALA A CA 1
ATOM 3191 C C . ALA A 1 375 ? -17.244 5.082 5.513 1.00 86.94 375 ALA A C 1
ATOM 3193 O O . ALA A 1 375 ? -18.451 4.830 5.584 1.00 86.94 375 ALA A O 1
ATOM 3194 N N . ASN A 1 376 ? -16.639 5.296 4.343 1.00 82.19 376 ASN A N 1
ATOM 3195 C CA . ASN A 1 376 ? -17.315 4.941 3.101 1.00 82.19 376 ASN A CA 1
ATOM 3196 C C . ASN A 1 376 ? -17.581 3.428 3.060 1.00 82.19 376 ASN A C 1
ATOM 3198 O O . ASN A 1 376 ? -16.711 2.613 3.379 1.00 82.19 376 ASN A O 1
ATOM 3202 N N . GLU A 1 377 ? -18.792 3.049 2.647 1.00 78.19 377 GLU A N 1
ATOM 3203 C CA . GLU A 1 377 ? -19.222 1.654 2.658 1.00 78.19 377 GLU A CA 1
ATOM 3204 C C . GLU A 1 377 ? -18.340 0.780 1.755 1.00 78.19 377 GLU A C 1
ATOM 3206 O O . GLU A 1 377 ? -18.332 0.913 0.525 1.00 78.19 377 GLU A O 1
ATOM 3211 N N . ARG A 1 378 ? -17.650 -0.177 2.380 1.00 81.88 378 ARG A N 1
ATOM 3212 C CA . ARG A 1 378 ? -16.823 -1.166 1.687 1.00 81.88 378 ARG A CA 1
ATOM 3213 C C . ARG A 1 378 ? -17.681 -2.121 0.848 1.00 81.88 378 ARG A C 1
ATOM 3215 O O . ARG A 1 378 ? -18.755 -2.529 1.289 1.00 81.88 378 ARG A O 1
ATOM 3222 N N . PRO A 1 379 ? -17.189 -2.575 -0.320 1.00 84.94 379 PRO A N 1
ATOM 3223 C CA . PRO A 1 379 ? -17.892 -3.551 -1.144 1.00 84.94 379 PRO A CA 1
ATOM 3224 C C . PRO A 1 379 ? -17.852 -4.969 -0.554 1.00 84.94 379 PRO A C 1
ATOM 3226 O O . PRO A 1 379 ? -18.485 -5.853 -1.118 1.00 84.94 379 PRO A O 1
ATOM 3229 N N . TYR A 1 380 ? -17.134 -5.202 0.553 1.00 86.00 380 TYR A N 1
ATOM 3230 C CA . TYR A 1 380 ? -16.993 -6.509 1.195 1.00 86.00 380 TYR A CA 1
ATOM 3231 C C . TYR A 1 380 ? -16.972 -6.417 2.731 1.00 86.00 380 TYR A C 1
ATOM 3233 O O . TYR A 1 380 ? -16.632 -5.377 3.298 1.00 86.00 380 TYR A O 1
ATOM 3241 N N . THR A 1 381 ? -17.267 -7.536 3.396 1.00 77.88 381 THR A N 1
ATOM 3242 C CA . THR A 1 381 ? -17.067 -7.765 4.838 1.00 77.88 381 THR A CA 1
ATOM 3243 C C . THR A 1 381 ? -16.587 -9.198 5.095 1.00 77.88 381 THR A C 1
ATOM 3245 O O . THR A 1 381 ? -16.910 -10.105 4.329 1.00 77.88 381 THR A O 1
ATOM 3248 N N . LEU A 1 382 ? -15.826 -9.414 6.173 1.00 76.06 382 LEU A N 1
ATOM 3249 C CA . LEU A 1 382 ? -15.523 -10.755 6.687 1.00 76.06 382 LEU A CA 1
ATOM 3250 C C . LEU A 1 382 ? -16.468 -11.077 7.850 1.00 76.06 382 LEU A C 1
ATOM 3252 O O . LEU A 1 382 ? -16.634 -10.247 8.745 1.00 76.06 382 LEU A O 1
ATOM 3256 N N . ARG A 1 383 ? -17.082 -12.265 7.850 1.00 68.62 383 ARG A N 1
ATOM 3257 C CA . ARG A 1 383 ? -18.068 -12.686 8.861 1.00 68.62 383 ARG A CA 1
ATOM 3258 C C . ARG A 1 383 ? -17.825 -14.109 9.361 1.00 68.62 383 ARG A C 1
ATOM 3260 O O . ARG A 1 383 ? -17.569 -15.015 8.576 1.00 68.62 383 ARG A O 1
ATOM 3267 N N . GLY A 1 384 ? -17.981 -14.321 10.667 1.00 65.44 384 GLY A N 1
ATOM 3268 C CA . GLY A 1 384 ? -17.866 -15.642 11.291 1.00 65.44 384 GLY A CA 1
ATOM 3269 C C . GLY A 1 384 ? -16.448 -16.227 11.265 1.00 65.44 384 GLY A C 1
ATOM 3270 O O . GLY A 1 384 ? -15.458 -15.497 11.321 1.00 65.44 384 GLY A O 1
ATOM 3271 N N . GLY A 1 385 ? -16.370 -17.558 11.194 1.00 66.31 385 GLY A N 1
ATOM 3272 C CA . GLY A 1 385 ? -15.143 -18.327 11.420 1.00 66.31 385 GLY A CA 1
ATOM 3273 C C . GLY A 1 385 ? -14.846 -18.546 12.909 1.00 66.31 385 GLY A C 1
ATOM 3274 O O . GLY A 1 385 ? -15.385 -17.859 13.776 1.00 66.31 385 GLY A O 1
ATOM 3275 N N . LEU A 1 386 ? -13.985 -19.516 13.222 1.00 62.75 386 LEU A N 1
ATOM 3276 C CA . LEU A 1 386 ? -13.512 -19.777 14.586 1.00 62.75 386 LEU A CA 1
ATOM 3277 C C . LEU A 1 386 ? -12.128 -19.158 14.767 1.00 62.75 386 LEU A C 1
ATOM 3279 O O . LEU A 1 386 ? -11.106 -19.767 14.456 1.00 62.75 386 LEU A O 1
ATOM 3283 N N . LYS A 1 387 ? -12.115 -17.915 15.243 1.00 61.19 387 LYS A N 1
ATOM 3284 C CA . LYS A 1 387 ? -10.908 -17.124 15.482 1.00 61.19 387 LYS A CA 1
ATOM 3285 C C . LYS A 1 387 ? -10.188 -17.606 16.747 1.00 61.19 387 LYS A C 1
ATOM 3287 O O . LYS A 1 387 ? -10.812 -17.771 17.791 1.00 61.19 387 LYS A O 1
ATOM 3292 N N . VAL A 1 388 ? -8.877 -17.827 16.653 1.00 59.28 388 VAL A N 1
ATOM 3293 C CA . VAL A 1 388 ? -8.019 -18.301 17.760 1.00 59.28 388 VAL A CA 1
ATOM 3294 C C . VAL A 1 388 ? -6.912 -17.309 18.134 1.00 59.28 388 VAL A C 1
ATOM 3296 O O . VAL A 1 388 ? -6.373 -17.387 19.233 1.00 59.28 388 VAL A O 1
ATOM 3299 N N . ALA A 1 389 ? -6.598 -16.358 17.249 1.00 54.59 389 ALA A N 1
ATOM 3300 C CA . ALA A 1 389 ? -5.788 -15.172 17.536 1.00 54.59 389 ALA A CA 1
ATOM 3301 C C . ALA A 1 389 ? -6.141 -14.044 16.544 1.00 54.59 389 ALA A C 1
ATOM 3303 O O . ALA A 1 389 ? -7.011 -14.206 15.685 1.00 54.59 389 ALA A O 1
ATOM 3304 N N . GLN A 1 390 ? -5.474 -12.889 16.631 1.00 58.22 390 GLN A N 1
ATOM 3305 C CA . GLN A 1 390 ? -5.682 -11.793 15.680 1.00 58.22 390 GLN A CA 1
ATOM 3306 C C . GLN A 1 390 ? -5.409 -12.267 14.240 1.00 58.22 390 GLN A C 1
ATOM 3308 O O . GLN A 1 390 ? -4.314 -12.724 13.931 1.00 58.22 390 GLN A O 1
ATOM 3313 N N . ASN A 1 391 ? -6.427 -12.179 13.378 1.00 67.19 391 ASN A N 1
ATOM 3314 C CA . ASN A 1 391 ? -6.457 -12.693 11.998 1.00 67.19 391 ASN A CA 1
ATOM 3315 C C . ASN A 1 391 ? -6.124 -14.192 11.824 1.00 67.19 391 ASN A C 1
ATOM 3317 O O . ASN A 1 391 ? -5.905 -14.637 10.697 1.00 67.19 391 ASN A O 1
ATOM 3321 N N . THR A 1 392 ? -6.138 -14.982 12.902 1.00 65.81 392 THR A N 1
ATOM 3322 C CA . THR A 1 392 ? -5.837 -16.419 12.865 1.00 65.81 392 THR A CA 1
ATOM 3323 C C . THR A 1 392 ? -7.079 -17.232 13.200 1.00 65.81 392 THR A C 1
ATOM 3325 O O . THR A 1 392 ? -7.712 -17.003 14.232 1.00 65.81 392 THR A O 1
ATOM 3328 N N . TYR A 1 393 ? -7.404 -18.206 12.355 1.00 69.62 393 TYR A N 1
ATOM 3329 C CA . TYR A 1 393 ? -8.614 -19.020 12.413 1.00 69.62 393 TYR A CA 1
ATOM 3330 C C . TYR A 1 393 ? -8.287 -20.514 12.454 1.00 69.62 393 TYR A C 1
ATOM 3332 O O . TYR A 1 393 ? -7.215 -20.952 12.035 1.00 69.62 393 TYR A O 1
ATOM 3340 N N . LEU A 1 394 ? -9.224 -21.307 12.966 1.00 68.19 394 LEU A N 1
ATOM 3341 C CA . LEU A 1 394 ? -9.114 -22.759 13.012 1.00 68.19 394 LEU A CA 1
ATOM 3342 C C . LEU A 1 394 ? -9.264 -23.373 11.609 1.00 68.19 394 LEU A C 1
ATOM 3344 O O . LEU A 1 394 ? -10.153 -22.994 10.843 1.00 68.19 394 LEU A O 1
ATOM 3348 N N . LEU A 1 395 ? -8.435 -24.372 11.301 1.00 74.19 395 LEU A N 1
ATOM 3349 C CA . LEU A 1 395 ? -8.561 -25.209 10.105 1.00 74.19 395 LEU A CA 1
ATOM 3350 C C . LEU A 1 395 ? -9.977 -25.801 9.983 1.00 74.19 395 LEU A C 1
ATOM 3352 O O . LEU A 1 395 ? -10.491 -26.402 10.926 1.00 74.19 395 LEU A O 1
ATOM 3356 N N . GLY A 1 396 ? -10.605 -25.619 8.818 1.00 66.88 396 GLY A N 1
ATOM 3357 C CA . GLY A 1 396 ? -11.999 -26.009 8.566 1.00 66.88 396 GLY A CA 1
ATOM 3358 C C . GLY A 1 396 ? -13.061 -25.030 9.089 1.00 66.88 396 GLY A C 1
ATOM 3359 O O . GLY A 1 396 ? -14.247 -25.268 8.879 1.00 66.88 396 GLY A O 1
ATOM 3360 N N . ALA A 1 397 ? -12.667 -23.926 9.735 1.00 67.50 397 ALA A N 1
ATOM 3361 C CA . ALA A 1 397 ? -13.561 -22.836 10.132 1.00 67.50 397 ALA A CA 1
ATOM 3362 C C . ALA A 1 397 ? -12.964 -21.425 9.877 1.00 67.50 397 ALA A C 1
ATOM 3364 O O . ALA A 1 397 ? -12.919 -20.601 10.800 1.00 67.50 397 ALA A O 1
ATOM 3365 N N . PRO A 1 398 ? -12.513 -21.115 8.643 1.00 74.31 398 PRO A N 1
ATOM 3366 C CA . PRO A 1 398 ? -12.160 -19.751 8.244 1.00 74.31 398 PRO A CA 1
ATOM 3367 C C . PRO A 1 398 ? -13.396 -18.822 8.243 1.00 74.31 398 PRO A C 1
ATOM 3369 O O . PRO A 1 398 ? -14.532 -19.306 8.303 1.00 74.31 398 PRO A O 1
ATOM 3372 N N . PRO A 1 399 ? -13.216 -17.489 8.174 1.00 71.56 399 PRO A N 1
ATOM 3373 C CA . PRO A 1 399 ? -14.332 -16.563 8.005 1.00 71.56 399 PRO A CA 1
ATOM 3374 C C . PRO A 1 399 ? -14.968 -16.719 6.614 1.00 71.56 399 PRO A C 1
ATOM 3376 O O . PRO A 1 399 ? -14.363 -17.260 5.692 1.00 71.56 399 PRO A O 1
ATOM 3379 N N . LEU A 1 400 ? -16.181 -16.202 6.447 1.00 76.88 400 LEU A N 1
ATOM 3380 C CA . LEU A 1 400 ? -16.824 -16.019 5.147 1.00 76.88 400 LEU A CA 1
ATOM 3381 C C . LEU A 1 400 ? -16.523 -14.614 4.616 1.00 76.88 400 LEU A C 1
ATOM 3383 O O . LEU A 1 400 ? -16.501 -13.658 5.394 1.00 76.88 400 LEU A O 1
ATOM 3387 N N . LEU A 1 401 ? -16.342 -14.479 3.303 1.00 81.56 401 LEU A N 1
ATOM 3388 C CA . LEU A 1 401 ? -16.205 -13.190 2.620 1.00 81.56 401 LEU A CA 1
ATOM 3389 C C . LEU A 1 401 ? -17.510 -12.850 1.897 1.00 81.56 401 LEU A C 1
ATOM 3391 O O . LEU A 1 401 ? -17.854 -13.462 0.889 1.00 81.56 401 LEU A O 1
ATOM 3395 N N . GLU A 1 402 ? -18.240 -11.877 2.427 1.00 80.44 402 GLU A N 1
ATOM 3396 C CA . GLU A 1 402 ? -19.507 -11.393 1.878 1.00 80.44 402 GLU A CA 1
ATOM 3397 C C . GLU A 1 402 ? -19.278 -10.109 1.087 1.00 80.44 402 GLU A C 1
ATOM 3399 O O . GLU A 1 402 ? -18.633 -9.186 1.587 1.00 80.44 402 GLU A O 1
ATOM 3404 N N . PHE A 1 403 ? -19.837 -10.024 -0.118 1.00 84.25 403 PHE A N 1
ATOM 3405 C CA . PHE A 1 403 ? -19.770 -8.841 -0.966 1.00 84.25 403 PHE A CA 1
ATOM 3406 C C . PHE A 1 403 ? -21.092 -8.078 -0.978 1.00 84.25 403 PHE A C 1
ATOM 3408 O O . PHE A 1 403 ? -22.120 -8.571 -1.432 1.00 84.25 403 PHE A O 1
ATOM 3415 N N . LYS A 1 404 ? -21.036 -6.821 -0.540 1.00 83.88 404 LYS A N 1
ATOM 3416 C CA . LYS A 1 404 ? -22.131 -5.852 -0.654 1.00 83.88 404 LYS A CA 1
ATOM 3417 C C . LYS A 1 404 ? -22.269 -5.277 -2.065 1.00 83.88 404 LYS A C 1
ATOM 3419 O O . LYS A 1 404 ? -23.319 -4.748 -2.391 1.00 83.88 404 LYS A O 1
ATOM 3424 N N . LYS A 1 405 ? -21.205 -5.308 -2.877 1.00 85.94 405 LYS A N 1
ATOM 3425 C CA . LYS A 1 405 ? -21.165 -4.781 -4.255 1.00 85.94 405 LYS A CA 1
ATOM 3426 C C . LYS A 1 405 ? -20.223 -5.641 -5.097 1.00 85.94 405 LYS A C 1
ATOM 3428 O O . LYS A 1 405 ? -19.225 -6.136 -4.576 1.00 85.94 405 LYS A O 1
ATOM 3433 N N . THR A 1 406 ? -20.515 -5.772 -6.390 1.00 88.19 406 THR A N 1
ATOM 3434 C CA . THR A 1 406 ? -19.675 -6.473 -7.379 1.00 88.19 406 THR A CA 1
ATOM 3435 C C . THR A 1 406 ? -18.221 -5.987 -7.329 1.00 88.19 406 THR A C 1
ATOM 3437 O O . THR A 1 406 ? -17.970 -4.787 -7.464 1.00 88.19 406 THR A O 1
ATOM 3440 N N . ALA A 1 407 ? -17.258 -6.898 -7.162 1.00 88.75 407 ALA A N 1
ATOM 3441 C CA . ALA A 1 407 ? -15.836 -6.564 -7.077 1.00 88.75 407 ALA A CA 1
ATOM 3442 C C . ALA A 1 407 ? -14.930 -7.664 -7.657 1.00 88.75 407 ALA A C 1
ATOM 3444 O O . ALA A 1 407 ? -15.256 -8.847 -7.639 1.00 88.75 407 ALA A O 1
ATOM 3445 N N . THR A 1 408 ? -13.748 -7.276 -8.139 1.00 90.25 408 THR A N 1
ATOM 3446 C CA . THR A 1 408 ? -12.669 -8.222 -8.473 1.00 90.25 408 THR A CA 1
ATOM 3447 C C . THR A 1 408 ? -11.784 -8.429 -7.251 1.00 90.25 408 THR A C 1
ATOM 3449 O O . THR A 1 408 ? -11.379 -7.452 -6.602 1.00 90.25 408 THR A O 1
ATOM 3452 N N . PHE A 1 409 ? -11.471 -9.685 -6.947 1.00 91.62 409 PHE A N 1
ATOM 3453 C CA . PHE A 1 409 ? -10.614 -10.055 -5.830 1.00 91.62 409 PHE A CA 1
ATOM 3454 C C . PHE A 1 409 ? -9.707 -11.240 -6.180 1.00 91.62 409 PHE A C 1
ATOM 3456 O O . PHE A 1 409 ? -9.927 -11.945 -7.162 1.00 91.62 409 PHE A O 1
ATOM 3463 N N . TRP A 1 410 ? -8.672 -11.443 -5.369 1.00 91.50 410 TRP A N 1
ATOM 3464 C CA . TRP A 1 410 ? -7.739 -12.557 -5.479 1.00 91.50 410 TRP A CA 1
ATOM 3465 C C . TRP A 1 410 ? -7.591 -13.247 -4.124 1.00 91.50 410 TRP A C 1
ATOM 3467 O O . TRP A 1 410 ? -7.515 -12.566 -3.098 1.00 91.50 410 TRP A O 1
ATOM 3477 N N . ILE A 1 411 ? -7.512 -14.577 -4.130 1.00 88.94 411 ILE A N 1
ATOM 3478 C CA . ILE A 1 411 ? -7.082 -15.398 -2.988 1.00 88.94 411 ILE A CA 1
ATOM 3479 C C . ILE A 1 411 ? -5.854 -16.176 -3.451 1.00 88.94 411 ILE A C 1
ATOM 3481 O O . ILE A 1 411 ? -5.965 -16.926 -4.420 1.00 88.94 411 ILE A O 1
ATOM 3485 N N . ASP A 1 412 ? -4.703 -15.975 -2.803 1.00 83.56 412 ASP A N 1
ATOM 3486 C CA . ASP A 1 412 ? -3.438 -16.669 -3.112 1.00 83.56 412 ASP A CA 1
ATOM 3487 C C . ASP A 1 412 ? -3.177 -16.821 -4.625 1.00 83.56 412 ASP A C 1
ATOM 3489 O O . ASP A 1 412 ? -2.877 -17.901 -5.128 1.00 83.56 412 ASP A O 1
ATOM 3493 N N . ASP A 1 413 ? -3.330 -15.713 -5.355 1.00 79.12 413 ASP A N 1
ATOM 3494 C CA . ASP A 1 413 ? -3.145 -15.557 -6.808 1.00 79.12 413 ASP A CA 1
ATOM 3495 C C . ASP A 1 413 ? -4.272 -15.986 -7.742 1.00 79.12 413 ASP A C 1
ATOM 3497 O O . ASP A 1 413 ? -4.230 -15.620 -8.925 1.00 79.12 413 ASP A O 1
ATOM 3501 N N . LYS A 1 414 ? -5.311 -16.658 -7.245 1.00 85.00 414 LYS A N 1
ATOM 3502 C CA . LYS A 1 414 ? -6.491 -16.981 -8.049 1.00 85.00 414 LYS A CA 1
ATOM 3503 C C . LYS A 1 414 ? -7.427 -15.775 -8.132 1.00 85.00 414 LYS A C 1
ATOM 3505 O O . LYS A 1 414 ? -7.940 -15.332 -7.109 1.00 85.00 414 LYS A O 1
ATOM 3510 N N . GLU A 1 415 ? -7.637 -15.253 -9.340 1.00 88.19 415 GLU A N 1
ATOM 3511 C CA . GLU A 1 415 ? -8.616 -14.190 -9.605 1.00 88.19 415 GLU A CA 1
ATOM 3512 C C . GLU A 1 415 ? -10.043 -14.735 -9.578 1.00 88.19 415 GLU A C 1
ATOM 3514 O O . GLU A 1 415 ? -10.333 -15.771 -10.177 1.00 88.19 415 GLU A O 1
ATOM 3519 N N . GLU A 1 416 ? -10.928 -14.000 -8.914 1.00 87.62 416 GLU A N 1
ATOM 3520 C CA . GLU A 1 416 ? -12.358 -14.261 -8.827 1.00 87.62 416 GLU A CA 1
ATOM 3521 C C . GLU A 1 416 ? -13.130 -12.940 -8.994 1.00 87.62 416 GLU A C 1
ATOM 3523 O O . GLU A 1 416 ? -12.654 -11.850 -8.653 1.00 87.62 416 GLU A O 1
ATOM 3528 N N . VAL A 1 417 ? -14.356 -13.033 -9.510 1.00 87.31 417 VAL A N 1
ATOM 3529 C CA . VAL A 1 417 ? -15.284 -11.897 -9.610 1.00 87.31 417 VAL A CA 1
ATOM 3530 C C . VAL A 1 417 ? -16.487 -12.184 -8.729 1.00 87.31 417 VAL A C 1
ATOM 3532 O O . VAL A 1 417 ? -17.183 -13.180 -8.929 1.00 87.31 417 VAL A O 1
ATOM 3535 N N . SER A 1 418 ? -16.727 -11.307 -7.757 1.00 86.44 418 SER A N 1
ATOM 3536 C CA . SER A 1 418 ? -17.912 -11.350 -6.912 1.00 86.44 418 SER A CA 1
ATOM 3537 C C . SER A 1 418 ? -19.060 -10.553 -7.502 1.00 86.44 418 SER A C 1
ATOM 3539 O O . SER A 1 418 ? -18.864 -9.567 -8.214 1.00 86.44 418 SER A O 1
ATOM 3541 N N . TYR A 1 419 ? -20.268 -10.971 -7.145 1.00 85.94 419 TYR A N 1
ATOM 3542 C CA . TYR A 1 419 ? -21.507 -10.254 -7.412 1.00 85.94 419 TYR A CA 1
ATOM 3543 C C . TYR A 1 419 ? -22.060 -9.683 -6.102 1.00 85.94 419 TYR A C 1
ATOM 3545 O O . TYR A 1 419 ? -21.725 -10.149 -5.012 1.00 85.94 419 TYR A O 1
ATOM 3553 N N . GLU A 1 420 ? -22.911 -8.669 -6.202 1.00 85.75 420 GLU A N 1
ATOM 3554 C CA . GLU A 1 420 ? -23.651 -8.126 -5.061 1.00 85.75 420 GLU A CA 1
ATOM 3555 C C . GLU A 1 420 ? -24.471 -9.216 -4.342 1.00 85.75 420 GLU A C 1
ATOM 3557 O O . GLU A 1 420 ? -25.170 -10.008 -4.974 1.00 85.75 420 GLU A O 1
ATOM 3562 N N . GLY A 1 421 ? -24.338 -9.286 -3.014 1.00 73.50 421 GLY A N 1
ATOM 3563 C CA . GLY A 1 421 ? -24.944 -10.311 -2.160 1.00 73.50 421 GLY A CA 1
ATOM 3564 C C . GLY A 1 421 ? -24.207 -11.657 -2.126 1.00 73.50 421 GLY A C 1
ATOM 3565 O O . GLY A 1 421 ? -24.643 -12.561 -1.413 1.00 73.50 421 GLY A O 1
ATOM 3566 N N . ALA A 1 422 ? -23.107 -11.832 -2.867 1.00 75.75 422 ALA A N 1
ATOM 3567 C CA . ALA A 1 422 ? -22.378 -13.099 -2.898 1.00 75.75 422 ALA A CA 1
ATOM 3568 C C . ALA A 1 422 ? -21.600 -13.354 -1.594 1.00 75.75 422 ALA A C 1
ATOM 3570 O O . ALA A 1 422 ? -20.892 -12.477 -1.097 1.00 75.75 422 ALA A O 1
ATOM 3571 N N . VAL A 1 423 ? -21.680 -14.584 -1.080 1.00 75.69 423 VAL A N 1
ATOM 3572 C CA . VAL A 1 423 ? -20.947 -15.045 0.108 1.00 75.69 423 VAL A CA 1
ATOM 3573 C C . VAL A 1 423 ? -20.005 -16.174 -0.295 1.00 75.69 423 VAL A C 1
ATOM 3575 O O . VAL A 1 423 ? -20.445 -17.205 -0.801 1.00 75.69 423 VAL A O 1
ATOM 3578 N N . TYR A 1 424 ? -18.711 -15.985 -0.051 1.00 75.00 424 TYR A N 1
ATOM 3579 C CA . TYR A 1 424 ? -17.659 -16.945 -0.369 1.00 75.00 424 TYR A CA 1
ATOM 3580 C C . TYR A 1 424 ? -17.182 -17.654 0.896 1.00 75.00 424 TYR A C 1
ATOM 3582 O O . TYR A 1 424 ? -16.731 -17.019 1.852 1.00 75.00 424 TYR A O 1
ATOM 3590 N N . SER A 1 425 ? -17.253 -18.983 0.879 1.00 72.00 425 SER A N 1
ATOM 3591 C CA . SER A 1 425 ? -16.564 -19.845 1.835 1.00 72.00 425 SER A CA 1
ATOM 3592 C C . SER A 1 425 ? -15.135 -20.100 1.373 1.00 72.00 425 SER A C 1
ATOM 3594 O O . SER A 1 425 ? -14.907 -20.475 0.222 1.00 72.00 425 SER A O 1
ATOM 3596 N N . PHE A 1 426 ? -14.184 -19.949 2.283 1.00 72.31 426 PHE A N 1
ATOM 3597 C CA . PHE A 1 426 ? -12.785 -20.260 2.037 1.00 72.31 426 PHE A CA 1
ATOM 3598 C C . PHE A 1 426 ? -12.505 -21.759 2.242 1.00 72.31 426 PHE A C 1
ATOM 3600 O O . PHE A 1 426 ? -12.773 -22.291 3.316 1.00 72.31 426 PHE A O 1
ATOM 3607 N N . ASP A 1 427 ? -11.933 -22.421 1.234 1.00 75.19 427 ASP A N 1
ATOM 3608 C CA . ASP A 1 427 ? -11.326 -23.754 1.363 1.00 75.19 427 ASP A CA 1
ATOM 3609 C C . ASP A 1 427 ? -9.804 -23.578 1.439 1.00 75.19 427 ASP A C 1
ATOM 3611 O O . ASP A 1 427 ? -9.110 -23.514 0.423 1.00 75.19 427 ASP A O 1
ATOM 3615 N N . LEU A 1 428 ? -9.308 -23.346 2.657 1.00 82.44 428 LEU A N 1
ATOM 3616 C CA . LEU A 1 428 ? -7.915 -22.993 2.923 1.00 82.44 428 LEU A CA 1
ATOM 3617 C C . LEU A 1 428 ? -7.261 -24.044 3.816 1.00 82.44 428 LEU A C 1
ATOM 3619 O O . LEU A 1 428 ? -7.803 -24.445 4.850 1.00 82.44 428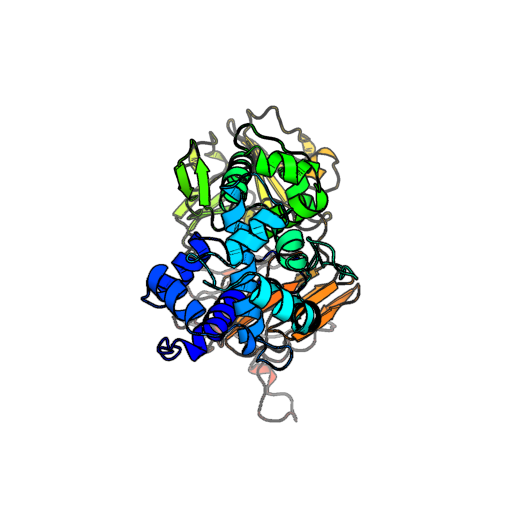 LEU A O 1
ATOM 3623 N N . ASN A 1 429 ? -6.069 -24.460 3.396 1.00 86.38 429 ASN A N 1
ATOM 3624 C CA . ASN A 1 429 ? -5.202 -25.368 4.137 1.00 86.38 429 ASN A CA 1
ATOM 3625 C C . ASN A 1 429 ? -4.558 -24.660 5.341 1.00 86.38 429 ASN A C 1
ATOM 3627 O O . ASN A 1 429 ? -4.781 -23.482 5.578 1.00 86.38 429 ASN A O 1
ATOM 3631 N N . GLU A 1 430 ? -3.745 -25.378 6.113 1.00 86.06 430 GLU A N 1
ATOM 3632 C CA . GLU A 1 430 ? -2.911 -24.771 7.155 1.00 86.06 430 GLU A CA 1
ATOM 3633 C C . GLU A 1 430 ? -1.827 -23.873 6.525 1.00 86.06 430 GLU A C 1
ATOM 3635 O O . GLU A 1 430 ? -1.115 -24.302 5.614 1.00 86.06 430 GLU A O 1
ATOM 3640 N N . GLY A 1 431 ? -1.702 -22.628 6.994 1.00 89.12 431 GLY A N 1
ATOM 3641 C CA . GLY A 1 431 ? -0.827 -21.620 6.388 1.00 89.12 431 GLY A CA 1
ATOM 3642 C C . GLY A 1 431 ? -1.323 -20.187 6.591 1.00 89.12 431 GLY A C 1
ATOM 3643 O O . GLY A 1 431 ? -2.298 -19.951 7.296 1.00 89.12 431 GLY A O 1
ATOM 3644 N N . CYS A 1 432 ? -0.649 -19.210 5.984 1.00 90.31 432 CYS A N 1
ATOM 3645 C CA . CYS A 1 432 ? -1.138 -17.832 5.910 1.00 90.31 432 CYS A CA 1
ATOM 3646 C C . CYS A 1 432 ? -1.465 -17.482 4.460 1.00 90.31 432 CYS A C 1
ATOM 3648 O O . CYS A 1 432 ? -0.646 -17.697 3.568 1.00 90.31 432 CYS A O 1
ATOM 3650 N N . HIS A 1 433 ? -2.656 -16.930 4.268 1.00 91.19 433 HIS A N 1
ATOM 3651 C CA . HIS A 1 433 ? -3.323 -16.725 2.992 1.00 91.19 433 HIS A CA 1
ATOM 3652 C C . HIS A 1 433 ? -3.627 -15.244 2.802 1.00 91.19 433 HIS A C 1
ATOM 3654 O O . HIS A 1 433 ? -3.975 -14.538 3.757 1.00 91.19 433 HIS A O 1
ATOM 3660 N N . GLN A 1 434 ? -3.504 -14.772 1.568 1.00 91.06 434 GLN A N 1
ATOM 3661 C CA . GLN A 1 434 ? -3.714 -13.379 1.212 1.00 91.06 434 GLN A CA 1
ATOM 3662 C C . GLN A 1 434 ? -4.978 -13.213 0.374 1.00 91.06 434 GLN A C 1
ATOM 3664 O O . GLN A 1 434 ? -5.101 -13.759 -0.721 1.00 91.06 434 GLN A O 1
ATOM 3669 N N . ILE A 1 435 ? -5.884 -12.377 0.877 1.00 90.69 435 ILE A N 1
ATOM 3670 C CA . ILE A 1 435 ? -7.080 -11.918 0.181 1.00 90.69 435 ILE A CA 1
ATOM 3671 C C . ILE A 1 435 ? -6.823 -10.478 -0.263 1.00 90.69 435 ILE A C 1
ATOM 3673 O O . ILE A 1 435 ? -6.638 -9.580 0.561 1.00 90.69 435 ILE A O 1
ATOM 3677 N N . LYS A 1 436 ? -6.825 -10.230 -1.568 1.00 90.56 436 LYS A N 1
ATOM 3678 C CA . LYS A 1 436 ? -6.660 -8.893 -2.145 1.00 90.56 436 LYS A CA 1
ATOM 3679 C C . LYS A 1 436 ? -7.952 -8.484 -2.840 1.00 90.56 436 LYS A C 1
ATOM 3681 O O . LYS A 1 436 ? -8.396 -9.170 -3.748 1.00 90.56 436 LYS A O 1
ATOM 3686 N N . ILE A 1 437 ? -8.541 -7.355 -2.449 1.00 89.88 437 ILE A N 1
ATOM 3687 C CA . ILE A 1 437 ? -9.656 -6.729 -3.171 1.00 89.88 437 ILE A CA 1
ATOM 3688 C C . ILE A 1 437 ? -9.108 -5.514 -3.924 1.00 89.88 437 ILE A C 1
ATOM 3690 O O . ILE A 1 437 ? -8.327 -4.733 -3.372 1.00 89.88 437 ILE A O 1
ATOM 3694 N N . LYS A 1 438 ? -9.505 -5.350 -5.188 1.00 85.69 438 LYS A N 1
ATOM 3695 C CA . LYS A 1 438 ? -9.070 -4.237 -6.045 1.00 85.69 438 LYS A CA 1
ATOM 3696 C C . LYS A 1 438 ? -9.319 -2.871 -5.384 1.00 85.69 438 LYS A C 1
ATOM 3698 O O . LYS A 1 438 ? -10.456 -2.569 -5.033 1.00 85.69 438 LYS A O 1
ATOM 3703 N N . GLY A 1 439 ? -8.281 -2.038 -5.248 1.00 79.69 439 GLY A N 1
ATOM 3704 C CA . GLY A 1 439 ? -8.368 -0.693 -4.655 1.00 79.69 439 GLY A CA 1
ATOM 3705 C C . GLY A 1 439 ? -8.356 -0.623 -3.117 1.00 79.69 439 GLY A C 1
ATOM 3706 O O . GLY A 1 439 ? -8.346 0.479 -2.565 1.00 79.69 439 GLY A O 1
ATOM 3707 N N . TYR A 1 440 ? -8.321 -1.766 -2.422 1.00 82.75 440 TYR A N 1
ATOM 3708 C CA . TYR A 1 440 ? -8.269 -1.864 -0.954 1.00 82.75 440 TYR A CA 1
ATOM 3709 C C . TYR A 1 440 ? -6.987 -2.557 -0.494 1.00 82.75 440 TYR A C 1
ATOM 3711 O O . TYR A 1 440 ? -6.370 -3.297 -1.262 1.00 82.75 440 TYR A O 1
ATOM 3719 N N . LYS A 1 441 ? -6.578 -2.363 0.764 1.00 82.88 441 LYS A N 1
ATOM 3720 C CA . LYS A 1 441 ? -5.409 -3.067 1.302 1.00 82.88 441 LYS A CA 1
ATOM 3721 C C . LYS A 1 441 ? -5.644 -4.586 1.319 1.00 82.88 441 LYS A C 1
ATOM 3723 O O . LYS A 1 441 ? -6.765 -5.052 1.512 1.00 82.88 441 LYS A O 1
ATOM 3728 N N . SER A 1 442 ? -4.585 -5.366 1.098 1.00 87.00 442 SER A N 1
ATOM 3729 C CA . SER A 1 442 ? -4.636 -6.825 1.217 1.00 87.00 442 SER A CA 1
ATOM 3730 C C . SER A 1 442 ? -4.873 -7.255 2.667 1.00 87.00 442 SER A C 1
ATOM 3732 O O . SER A 1 442 ? -4.217 -6.753 3.584 1.00 87.00 442 SER A O 1
ATOM 3734 N N . ILE A 1 443 ? -5.746 -8.236 2.857 1.00 86.75 443 ILE A N 1
ATOM 3735 C CA . ILE A 1 443 ? -6.036 -8.868 4.139 1.00 86.75 443 ILE A CA 1
ATOM 3736 C C . ILE A 1 443 ? -5.255 -10.176 4.194 1.00 86.75 443 ILE A C 1
ATOM 3738 O O . ILE A 1 443 ? -5.401 -11.021 3.314 1.00 86.75 443 ILE A O 1
ATOM 3742 N N . ASN A 1 444 ? -4.448 -10.357 5.234 1.00 88.00 444 ASN A N 1
ATOM 3743 C CA . ASN A 1 444 ? -3.784 -11.629 5.493 1.00 88.00 444 ASN A CA 1
ATOM 3744 C C . ASN A 1 444 ? -4.545 -12.349 6.610 1.00 88.00 444 ASN A C 1
ATOM 3746 O O . ASN A 1 444 ? -4.734 -11.768 7.684 1.00 88.00 444 ASN A O 1
ATOM 3750 N N . ILE A 1 445 ? -4.960 -13.590 6.360 1.00 84.44 445 ILE A N 1
ATOM 3751 C CA . ILE A 1 445 ? -5.546 -14.488 7.361 1.00 84.44 445 ILE A CA 1
ATOM 3752 C C . ILE A 1 445 ? -4.666 -15.726 7.504 1.00 84.44 445 ILE A C 1
ATOM 3754 O O . ILE A 1 445 ? -4.150 -16.233 6.513 1.00 84.44 445 ILE A O 1
ATOM 3758 N N . CYS A 1 446 ? -4.484 -16.223 8.721 1.00 82.62 446 CYS A N 1
ATOM 3759 C CA . CYS A 1 446 ? -3.739 -17.455 8.962 1.00 82.62 446 CYS A CA 1
ATOM 3760 C C . CYS A 1 446 ? -4.682 -18.556 9.441 1.00 82.62 446 CYS A C 1
ATOM 3762 O O . CYS A 1 446 ? -5.559 -18.323 10.268 1.00 82.62 446 CYS A O 1
ATOM 3764 N N . ILE A 1 447 ? -4.509 -19.759 8.918 1.00 81.44 447 ILE A N 1
ATOM 3765 C CA . ILE A 1 447 ? -5.269 -20.952 9.259 1.00 81.44 447 ILE A CA 1
ATOM 3766 C C . ILE A 1 447 ? -4.340 -21.883 10.028 1.00 81.44 447 ILE A C 1
ATOM 3768 O O . ILE A 1 447 ? -3.264 -22.232 9.545 1.00 81.44 447 ILE A O 1
ATOM 3772 N N . THR A 1 448 ? -4.750 -22.277 11.231 1.00 74.56 448 THR A N 1
ATOM 3773 C CA . THR A 1 448 ? -3.956 -23.134 12.117 1.00 74.56 448 THR A CA 1
ATOM 3774 C C . THR A 1 448 ? -4.747 -24.343 12.592 1.00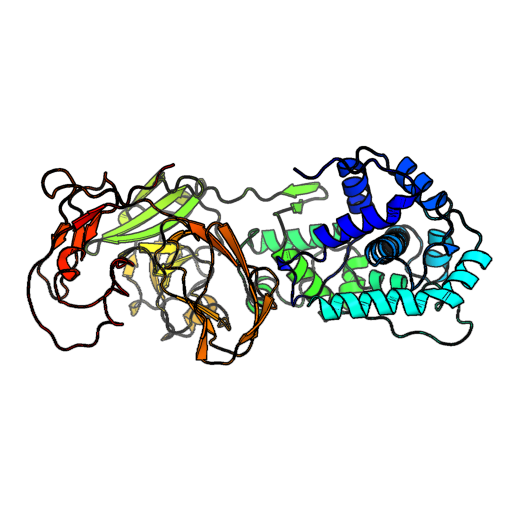 74.56 448 THR A C 1
ATOM 3776 O O . THR A 1 448 ? -5.963 -24.285 12.809 1.00 74.56 448 THR A O 1
ATOM 3779 N N . LYS A 1 449 ? -4.048 -25.459 12.783 1.00 74.38 449 LYS A N 1
ATOM 3780 C CA . LYS A 1 449 ? -4.611 -26.677 13.350 1.00 74.38 449 LYS A CA 1
ATOM 3781 C C . LYS A 1 449 ? -4.403 -26.689 14.864 1.00 74.38 449 LYS A C 1
ATOM 3783 O O . LYS A 1 449 ? -3.328 -27.017 15.356 1.00 74.38 449 LYS A O 1
ATOM 3788 N N . VAL A 1 450 ? -5.457 -26.386 15.621 1.00 58.38 450 VAL A N 1
ATOM 3789 C CA . VAL A 1 450 ? -5.433 -26.538 17.083 1.00 58.38 450 VAL A CA 1
ATOM 3790 C C . VAL A 1 450 ? -5.710 -27.994 17.451 1.00 58.38 450 VAL A C 1
ATOM 3792 O O . VAL A 1 450 ? -6.702 -28.577 17.015 1.00 58.38 450 VAL A O 1
ATOM 3795 N N . PHE A 1 451 ? -4.856 -28.580 18.290 1.00 50.41 451 PHE A N 1
ATOM 3796 C CA . PHE A 1 451 ? -5.096 -29.901 18.867 1.00 50.41 451 PHE A CA 1
ATOM 3797 C C . PHE A 1 451 ? -6.035 -29.769 20.082 1.00 50.41 451 PHE A C 1
ATOM 3799 O O . PHE A 1 451 ? -5.667 -29.111 21.061 1.00 50.41 451 PHE A O 1
ATOM 3806 N N . PRO A 1 452 ? -7.244 -30.363 20.062 1.00 44.84 452 PRO A N 1
ATOM 3807 C CA . PRO A 1 452 ? -8.141 -30.317 21.210 1.00 44.84 452 PRO A CA 1
ATOM 3808 C C . PRO A 1 452 ? -7.557 -31.136 22.365 1.00 44.84 452 PRO A C 1
ATOM 3810 O O . PRO A 1 452 ? -7.111 -32.268 22.172 1.00 44.84 452 PRO A O 1
ATOM 3813 N N . VAL A 1 453 ? -7.600 -30.584 23.579 1.00 40.56 453 VAL A N 1
ATOM 3814 C CA . VAL A 1 453 ? -7.228 -31.306 24.801 1.00 40.56 453 VAL A CA 1
ATOM 3815 C C . VAL A 1 453 ? -8.503 -31.505 25.608 1.00 40.56 453 VAL A C 1
ATOM 3817 O O . VAL A 1 453 ? -9.091 -30.561 26.129 1.00 40.56 453 VAL A O 1
ATOM 3820 N N . ILE A 1 454 ? -8.980 -32.746 25.664 1.00 40.03 454 ILE A N 1
ATOM 3821 C CA . ILE A 1 454 ? -10.225 -33.081 26.357 1.00 40.03 454 ILE A CA 1
ATOM 3822 C C . ILE A 1 454 ? -9.918 -33.237 27.849 1.00 40.03 454 ILE A C 1
ATOM 3824 O O . ILE A 1 454 ? -9.170 -34.133 28.237 1.00 40.03 454 ILE A O 1
ATOM 3828 N N . HIS A 1 455 ? -10.505 -32.378 28.683 1.00 39.16 455 HIS A N 1
ATOM 3829 C CA . HIS A 1 455 ? -10.390 -32.440 30.142 1.00 39.16 455 HIS A CA 1
ATOM 3830 C C . HIS A 1 455 ? -11.685 -32.955 30.776 1.00 39.16 455 HIS A C 1
ATOM 3832 O O . HIS A 1 455 ? -12.782 -32.713 30.271 1.00 39.16 455 HIS A O 1
ATOM 3838 N N . MET A 1 456 ? -11.577 -33.633 31.921 1.00 36.28 456 MET A N 1
ATOM 3839 C CA . MET A 1 456 ? -12.754 -33.993 32.714 1.00 36.28 456 MET A CA 1
ATOM 3840 C C . MET A 1 456 ? -13.276 -32.785 33.508 1.00 36.28 456 MET A C 1
ATOM 3842 O O . MET A 1 456 ? -12.513 -31.938 33.964 1.00 36.28 456 MET A O 1
ATOM 3846 N N . TRP A 1 457 ? -14.598 -32.735 33.708 1.00 38.81 457 TRP A N 1
ATOM 3847 C CA . TRP A 1 457 ? -15.363 -31.595 34.259 1.00 38.81 457 TRP A CA 1
ATOM 3848 C C . TRP A 1 457 ? -14.903 -31.102 35.654 1.00 38.81 457 TRP A C 1
ATOM 3850 O O . TRP A 1 457 ? -15.328 -30.042 36.108 1.00 38.81 457 TRP A O 1
ATOM 3860 N N . GLY A 1 458 ? -14.049 -31.851 36.356 1.00 41.44 458 GLY A N 1
ATOM 3861 C CA . GLY A 1 458 ? -13.572 -31.502 37.695 1.00 41.44 458 GLY A CA 1
ATOM 3862 C C . GLY A 1 458 ? -12.474 -30.433 37.757 1.00 41.44 458 GLY A C 1
ATOM 3863 O O . GLY A 1 458 ? -12.363 -29.780 38.790 1.00 41.44 458 GLY A O 1
ATOM 3864 N N . GLU A 1 459 ? -11.665 -30.247 36.706 1.00 39.62 459 GLU A N 1
ATOM 3865 C CA . GLU A 1 459 ? -10.339 -29.612 36.866 1.00 39.62 459 GLU A CA 1
ATOM 3866 C C . GLU A 1 459 ? -10.224 -28.147 36.411 1.00 39.62 459 GLU A C 1
ATOM 3868 O O . GLU A 1 459 ? -9.279 -27.466 36.814 1.00 39.62 459 GLU A O 1
ATOM 3873 N N . HIS A 1 460 ? -11.150 -27.629 35.595 1.00 44.41 460 HIS A N 1
ATOM 3874 C CA . HIS A 1 460 ? -11.015 -26.305 34.962 1.00 44.41 460 HIS A CA 1
ATOM 3875 C C . HIS A 1 460 ? -12.263 -25.415 35.078 1.00 44.41 460 HIS A C 1
ATOM 3877 O O . HIS A 1 460 ? -13.338 -25.848 35.500 1.00 44.41 460 HIS A O 1
ATOM 3883 N N . SER A 1 461 ? -12.071 -24.129 34.766 1.00 42.69 461 SER A N 1
ATOM 3884 C CA . SER A 1 461 ? -12.970 -23.012 35.064 1.00 42.69 461 SER A CA 1
ATOM 3885 C C . SER A 1 461 ? -14.417 -23.261 34.643 1.00 42.69 461 SER A C 1
ATOM 3887 O O . SER A 1 461 ? -14.726 -23.507 33.480 1.00 42.69 461 SER A O 1
ATOM 3889 N N . LYS A 1 462 ? -15.333 -23.165 35.610 1.00 41.34 462 LYS A N 1
ATOM 3890 C CA . LYS A 1 462 ? -16.766 -23.345 35.364 1.00 41.34 462 LYS A CA 1
ATOM 3891 C C . LYS A 1 462 ? -17.322 -22.085 34.712 1.00 41.34 462 LYS A C 1
ATOM 3893 O O . LYS A 1 462 ? -17.000 -20.977 35.140 1.00 41.34 462 LYS A O 1
ATOM 3898 N N . TRP A 1 463 ? -18.217 -22.241 33.747 1.00 40.91 463 TRP A N 1
ATOM 3899 C CA . TRP A 1 463 ? -19.049 -21.131 33.299 1.00 40.91 463 TRP A CA 1
ATOM 3900 C C . TRP A 1 463 ? -20.254 -20.972 34.235 1.00 40.91 463 TRP A C 1
ATOM 3902 O O . TRP A 1 463 ? -20.881 -21.959 34.625 1.00 40.91 463 TRP A O 1
ATOM 3912 N N . ARG A 1 464 ? -20.598 -19.734 34.595 1.00 36.12 464 ARG A N 1
ATOM 3913 C CA . ARG A 1 464 ? -21.831 -19.395 35.310 1.00 36.12 464 ARG A CA 1
ATOM 3914 C C . ARG A 1 464 ? -22.818 -18.772 34.329 1.00 36.12 464 ARG A C 1
ATOM 3916 O O . ARG A 1 464 ? -22.524 -17.739 33.730 1.00 36.12 464 ARG A O 1
ATOM 3923 N N . ILE A 1 465 ? -24.000 -19.375 34.220 1.00 34.44 465 ILE A N 1
ATOM 3924 C CA . ILE A 1 465 ? -25.164 -18.736 33.602 1.00 34.44 465 ILE A CA 1
ATOM 3925 C C . ILE A 1 465 ? -25.745 -17.758 34.625 1.00 34.44 465 ILE A C 1
ATOM 3927 O O . ILE A 1 465 ? -26.182 -18.167 35.706 1.00 34.44 465 ILE A O 1
ATOM 3931 N N . ALA A 1 466 ? -25.755 -16.469 34.298 1.00 32.91 466 ALA A N 1
ATOM 3932 C CA . ALA A 1 466 ? -26.556 -15.495 35.028 1.00 32.91 466 ALA A CA 1
ATOM 3933 C C . ALA A 1 466 ? -27.998 -15.550 34.497 1.00 32.91 466 ALA A C 1
ATOM 3935 O O . ALA A 1 466 ? -28.225 -15.390 33.299 1.00 32.91 466 ALA A O 1
ATOM 3936 N N . GLN A 1 467 ? -28.981 -15.797 35.369 1.00 30.25 467 GLN A N 1
ATOM 3937 C CA . GLN A 1 467 ? -30.388 -15.751 34.964 1.00 30.25 467 GLN A CA 1
ATOM 3938 C C . GLN A 1 467 ? -30.858 -14.293 34.877 1.00 30.25 467 GLN A C 1
ATOM 3940 O O . GLN A 1 467 ? -30.907 -13.580 35.877 1.00 30.25 467 GLN A O 1
ATOM 3945 N N . GLY A 1 468 ? -31.201 -13.868 33.662 1.00 41.97 468 GLY A N 1
ATOM 3946 C CA . GLY A 1 468 ? -31.712 -12.542 33.319 1.00 41.97 468 GLY A CA 1
ATOM 3947 C C . GLY A 1 468 ? -32.512 -12.593 32.013 1.00 41.97 468 GLY A C 1
ATOM 3948 O O . GLY A 1 468 ? -32.823 -13.676 31.520 1.00 41.97 468 GLY A O 1
ATOM 3949 N N . LYS A 1 469 ? -32.849 -11.431 31.430 1.00 30.41 469 LYS A N 1
ATOM 3950 C CA . LYS A 1 469 ? -33.619 -11.358 30.164 1.00 30.41 469 LYS A CA 1
ATOM 3951 C C . LYS A 1 469 ? -32.894 -11.964 28.952 1.00 30.41 469 LYS A C 1
ATOM 3953 O O . LYS A 1 469 ? -33.547 -12.318 27.978 1.00 30.41 469 LYS A O 1
ATOM 3958 N N . SER A 1 470 ? -31.578 -12.113 29.034 1.00 31.14 470 SER A N 1
ATOM 3959 C CA . SER A 1 470 ? -30.762 -12.976 28.185 1.00 31.14 470 SER A CA 1
ATOM 3960 C C . SER A 1 470 ? -29.915 -13.861 29.101 1.00 31.14 470 SER A C 1
ATOM 3962 O O . SER A 1 470 ? -29.376 -13.388 30.102 1.00 31.14 470 SER A O 1
ATOM 3964 N N . ALA A 1 471 ? -29.824 -15.154 28.791 1.00 27.86 471 ALA A N 1
ATOM 3965 C CA . ALA A 1 471 ? -28.912 -16.058 29.480 1.00 27.86 471 ALA A CA 1
ATOM 3966 C C . ALA A 1 471 ? -27.524 -15.911 28.847 1.00 27.86 471 ALA A C 1
ATOM 3968 O O . ALA A 1 471 ? -27.330 -16.305 27.699 1.00 27.86 471 ALA A O 1
ATOM 3969 N N . PHE A 1 472 ? -26.577 -15.333 29.582 1.00 36.03 472 PHE A N 1
ATOM 3970 C CA . PHE A 1 472 ? -25.190 -15.196 29.141 1.00 36.03 472 PHE A CA 1
ATOM 3971 C C . PHE A 1 472 ? -24.250 -16.022 30.022 1.00 36.03 472 PHE A C 1
ATOM 3973 O O . PHE A 1 472 ? -24.443 -16.161 31.236 1.00 36.03 472 PHE A O 1
ATOM 3980 N N . TRP A 1 473 ? -23.239 -16.595 29.375 1.00 38.66 473 TRP A N 1
ATOM 3981 C CA . TRP A 1 473 ? -22.218 -17.425 29.997 1.00 38.66 473 TRP A CA 1
ATOM 3982 C C . TRP A 1 473 ? -21.046 -16.539 30.428 1.00 38.66 473 TRP A C 1
ATOM 3984 O O . TRP A 1 473 ? -20.507 -15.788 29.623 1.00 38.66 473 TRP A O 1
ATOM 3994 N N . THR A 1 474 ? -20.626 -16.640 31.691 1.00 39.75 474 THR A N 1
ATOM 3995 C CA . THR A 1 474 ? -19.430 -15.945 32.212 1.00 39.75 474 THR A CA 1
ATOM 3996 C C . THR A 1 474 ? -18.429 -16.943 32.799 1.00 39.75 474 THR A C 1
ATOM 3998 O O . THR A 1 474 ? -18.857 -17.836 33.536 1.00 39.75 474 THR A O 1
ATOM 4001 N N . PRO A 1 475 ? -17.119 -16.853 32.504 1.00 42.91 475 PRO A N 1
ATOM 4002 C CA . PRO A 1 475 ? -16.127 -17.750 33.093 1.00 42.91 475 PRO A CA 1
ATOM 4003 C C . PRO A 1 475 ? -15.903 -17.403 34.575 1.00 42.91 475 PRO A C 1
ATOM 4005 O O . PRO A 1 475 ? -15.871 -16.232 34.948 1.00 42.91 475 PRO A O 1
ATOM 4008 N N . GLN A 1 476 ? -15.738 -18.408 35.445 1.00 38.78 476 GLN A N 1
ATOM 4009 C CA . GLN A 1 476 ? -15.502 -18.180 36.882 1.00 38.78 476 GLN A CA 1
ATOM 4010 C C . GLN A 1 476 ? -14.095 -17.666 37.238 1.00 38.78 476 GLN A C 1
ATOM 4012 O O . GLN A 1 476 ? -13.902 -17.238 38.375 1.00 38.78 476 GLN A O 1
ATOM 4017 N N . SER A 1 477 ? -13.122 -17.705 36.323 1.00 42.00 477 SER A N 1
ATOM 4018 C CA . SER A 1 477 ? -11.772 -17.171 36.547 1.00 42.00 477 SER A CA 1
ATOM 4019 C C . SER A 1 477 ? -11.286 -16.348 35.356 1.00 42.00 477 SER A C 1
ATOM 4021 O O . SER A 1 477 ? -11.624 -16.632 34.210 1.00 42.00 477 SER A O 1
ATOM 4023 N N . THR A 1 478 ? -10.466 -15.338 35.646 1.00 40.59 478 THR A N 1
ATOM 4024 C CA . THR A 1 478 ? -9.755 -14.506 34.658 1.00 40.59 478 THR A CA 1
ATOM 4025 C C . THR A 1 478 ? -8.403 -15.091 34.240 1.00 40.59 478 THR A C 1
ATOM 4027 O O . THR A 1 478 ? -7.775 -14.581 33.322 1.00 40.59 478 THR A O 1
ATOM 4030 N N . GLU A 1 479 ? -7.955 -16.160 34.901 1.00 38.59 479 GLU A N 1
ATOM 4031 C CA . GLU A 1 479 ? -6.792 -16.962 34.518 1.00 38.59 479 GLU A CA 1
ATOM 4032 C C . GLU A 1 479 ? -7.271 -18.369 34.128 1.00 38.59 479 GLU A C 1
ATOM 4034 O O . GLU A 1 479 ? -7.985 -19.018 34.901 1.00 38.59 479 GLU A O 1
ATOM 4039 N N . GLY A 1 480 ? -6.916 -18.829 32.923 1.00 41.66 480 GLY A N 1
ATOM 4040 C CA . GLY A 1 480 ? -7.297 -20.143 32.392 1.00 41.66 480 GLY A CA 1
ATOM 4041 C C . GLY A 1 480 ? -7.402 -20.186 30.861 1.00 41.66 480 GLY A C 1
ATOM 4042 O O . GLY A 1 480 ? -7.486 -19.153 30.202 1.00 41.66 480 GLY A O 1
ATOM 4043 N N . ASN A 1 481 ? -7.402 -21.396 30.291 1.00 38.72 481 ASN A N 1
ATOM 4044 C CA . ASN A 1 481 ? -7.651 -21.615 28.859 1.00 38.72 481 ASN A CA 1
ATOM 4045 C C . ASN A 1 481 ? -9.134 -21.380 28.514 1.00 38.72 481 ASN A C 1
ATOM 4047 O O . ASN A 1 481 ? -10.018 -21.689 29.316 1.00 38.72 481 ASN A O 1
ATOM 4051 N N . VAL A 1 482 ? -9.419 -20.950 27.281 1.00 40.28 482 VAL A N 1
ATOM 4052 C CA . VAL A 1 482 ? -10.797 -20.839 26.770 1.00 40.28 482 VAL A CA 1
ATOM 4053 C C . VAL A 1 482 ? -11.438 -22.233 26.686 1.00 40.28 482 VAL A C 1
ATOM 4055 O O . VAL A 1 482 ? -10.938 -23.133 26.008 1.00 40.28 482 VAL A O 1
ATOM 4058 N N . THR A 1 483 ? -12.549 -22.425 27.401 1.00 38.50 483 THR A N 1
ATOM 4059 C CA . THR A 1 483 ? -13.273 -23.706 27.496 1.00 38.50 483 THR A CA 1
ATOM 4060 C C . THR A 1 483 ? -14.584 -23.636 26.715 1.00 38.50 483 THR A C 1
ATOM 4062 O O . THR A 1 483 ? -15.400 -22.760 26.989 1.00 38.50 483 THR A O 1
ATOM 4065 N N . GLY A 1 484 ? -14.805 -24.559 25.777 1.00 42.25 484 GLY A N 1
ATOM 4066 C CA . GLY A 1 484 ? -16.034 -24.669 24.983 1.00 42.25 484 GLY A CA 1
ATOM 4067 C C . GLY A 1 484 ? -16.896 -25.877 25.373 1.00 42.25 484 GLY A C 1
ATOM 4068 O O . GLY A 1 484 ? -16.495 -26.716 26.182 1.00 42.25 484 GLY A O 1
ATOM 4069 N N . ILE A 1 485 ? -18.085 -25.978 24.780 1.00 39.28 485 ILE A N 1
ATOM 4070 C CA . ILE A 1 485 ? -19.005 -27.113 24.967 1.00 39.28 485 ILE A CA 1
ATOM 4071 C C . ILE A 1 485 ? -18.661 -28.226 23.957 1.00 39.28 485 ILE A C 1
ATOM 4073 O O . ILE A 1 485 ? -18.278 -27.952 22.822 1.00 39.28 485 ILE A O 1
ATOM 4077 N N . ASP A 1 486 ? -18.770 -29.479 24.394 1.00 36.59 486 ASP A N 1
ATOM 4078 C CA . ASP A 1 486 ? -18.519 -30.702 23.630 1.00 36.59 486 ASP A CA 1
ATOM 4079 C C . ASP A 1 486 ? -19.828 -31.358 23.176 1.00 36.59 486 ASP A C 1
ATOM 4081 O O . ASP A 1 486 ? -20.709 -31.655 23.988 1.00 36.59 486 ASP A O 1
ATOM 4085 N N . PHE A 1 487 ? -19.909 -31.658 21.881 1.00 40.06 487 PHE A N 1
ATOM 4086 C CA . PHE A 1 487 ? -21.023 -32.365 21.251 1.00 40.06 487 PHE A CA 1
ATOM 4087 C C . PHE A 1 487 ? -20.654 -33.799 20.809 1.00 40.06 487 PHE A C 1
ATOM 4089 O O . PHE A 1 487 ? -21.402 -34.426 20.065 1.00 40.06 487 PHE A O 1
ATOM 4096 N N . SER A 1 488 ? -19.541 -34.374 21.281 1.00 36.66 488 SER A N 1
ATOM 4097 C CA . SER A 1 488 ? -19.073 -35.735 20.936 1.00 36.66 488 SER A CA 1
ATOM 4098 C C . SER A 1 488 ? -20.084 -36.863 21.222 1.00 36.66 488 SER A C 1
ATOM 4100 O O . SER A 1 488 ? -20.051 -37.922 20.584 1.00 36.66 488 SER A O 1
ATOM 4102 N N . SER A 1 489 ? -21.045 -36.624 22.120 1.00 33.72 489 SER A N 1
ATOM 4103 C CA . SER A 1 489 ? -22.190 -37.502 22.399 1.00 33.72 489 SER A CA 1
ATOM 4104 C C . SER A 1 489 ? -23.160 -37.677 21.216 1.00 33.72 489 SER A C 1
ATOM 4106 O O . SER A 1 489 ? -23.951 -38.620 21.223 1.00 33.72 489 SER A O 1
ATOM 4108 N N . TYR A 1 490 ? -23.072 -36.848 20.167 1.00 37.78 490 TYR A N 1
ATOM 4109 C CA . TYR A 1 490 ? -23.876 -36.957 18.937 1.00 37.78 490 TYR A CA 1
ATOM 4110 C C . TYR A 1 490 ? -23.505 -38.152 18.032 1.00 37.78 490 TYR A C 1
ATOM 4112 O O . TYR A 1 490 ? -24.140 -38.371 17.000 1.00 37.78 490 TYR A O 1
ATOM 4120 N N . SER A 1 491 ? -22.500 -38.948 18.405 1.00 36.91 491 SER A N 1
ATOM 4121 C CA . SER A 1 491 ? -22.019 -40.113 17.646 1.00 36.91 491 SER A CA 1
ATOM 4122 C C . SER A 1 491 ? -22.866 -41.391 17.799 1.00 36.91 491 SER A C 1
ATOM 4124 O O . SER A 1 491 ? -22.619 -42.369 17.097 1.00 36.91 491 SER A O 1
ATOM 4126 N N . LEU A 1 492 ? -23.871 -41.404 18.685 1.00 35.34 492 LEU A N 1
ATOM 4127 C CA . LEU A 1 492 ? -24.642 -42.609 19.043 1.00 35.34 492 LEU A CA 1
ATOM 4128 C C . LEU A 1 492 ? -25.968 -42.805 18.282 1.00 35.34 492 LEU A C 1
ATOM 4130 O O . LEU A 1 492 ? -26.722 -43.720 18.613 1.00 35.34 492 LEU A O 1
ATOM 4134 N N . ILE A 1 493 ? -26.259 -41.997 17.257 1.00 38.88 493 ILE A N 1
ATOM 4135 C CA . ILE A 1 493 ? -27.434 -42.197 16.390 1.00 38.88 493 ILE A CA 1
ATOM 4136 C C . ILE A 1 493 ? -26.986 -42.811 15.054 1.00 38.88 493 ILE A C 1
ATOM 4138 O O . ILE A 1 493 ? -26.143 -42.276 14.340 1.00 38.88 493 ILE A O 1
ATOM 4142 N N . SER A 1 494 ? -27.545 -43.987 14.782 1.00 39.69 494 SER A N 1
ATOM 4143 C CA . SER A 1 494 ? -27.114 -45.019 13.832 1.00 39.69 494 SER A CA 1
ATOM 4144 C C . SER A 1 494 ? -26.842 -44.600 12.378 1.00 39.69 494 SER A C 1
ATOM 4146 O O . SER A 1 494 ? -27.603 -43.837 11.788 1.00 39.69 494 SER A O 1
ATOM 4148 N N . ASN A 1 495 ? -25.872 -45.297 11.768 1.00 39.88 495 ASN A N 1
ATOM 4149 C CA . ASN A 1 495 ? -25.634 -45.443 10.320 1.00 39.88 495 ASN A CA 1
ATOM 4150 C C . ASN A 1 495 ? -25.036 -44.242 9.560 1.00 39.88 495 ASN A C 1
ATOM 4152 O O . ASN A 1 495 ? -25.402 -43.986 8.415 1.00 39.88 495 ASN A O 1
ATOM 4156 N N . ALA A 1 496 ? -24.024 -43.588 10.138 1.00 37.62 496 ALA A N 1
ATOM 4157 C CA . ALA A 1 496 ? -23.060 -42.779 9.383 1.00 37.62 496 ALA A CA 1
ATOM 4158 C C . ALA A 1 496 ? -21.627 -43.359 9.517 1.00 37.62 496 ALA A C 1
ATOM 4160 O O . ALA A 1 496 ? -21.338 -43.988 10.540 1.00 37.62 496 ALA A O 1
ATOM 4161 N N . PRO A 1 497 ? -20.732 -43.205 8.515 1.00 36.12 497 PRO A N 1
ATOM 4162 C CA . PRO A 1 497 ? -19.399 -43.818 8.538 1.00 36.12 497 PRO A CA 1
ATOM 4163 C C . PRO A 1 497 ? -18.484 -43.281 9.650 1.00 36.12 497 PRO A C 1
ATOM 4165 O O . PRO A 1 497 ? -18.690 -42.193 10.186 1.00 36.12 497 PRO A O 1
ATOM 4168 N N . LYS A 1 498 ? -17.434 -44.049 9.971 1.00 42.12 498 LYS A N 1
ATOM 4169 C CA . LYS A 1 498 ? -16.439 -43.744 11.014 1.00 42.12 498 LYS A CA 1
ATOM 4170 C C . LYS A 1 498 ? -15.489 -42.591 10.628 1.00 42.12 498 LYS A C 1
ATOM 4172 O O . LYS A 1 498 ? -14.308 -42.840 10.439 1.00 42.12 498 LYS A O 1
ATOM 4177 N N . GLU A 1 499 ? -15.980 -41.355 10.548 1.00 43.31 499 GLU A N 1
ATOM 4178 C CA . GLU A 1 499 ? -15.150 -40.132 10.479 1.00 43.31 499 GLU A CA 1
ATOM 4179 C C . GLU A 1 499 ? -16.012 -38.875 10.720 1.00 43.31 499 GLU A C 1
ATOM 4181 O O . GLU A 1 499 ? -16.552 -38.270 9.797 1.00 43.31 499 GLU A O 1
ATOM 4186 N N . ILE A 1 500 ? -16.245 -38.517 11.989 1.00 43.84 500 ILE A N 1
ATOM 4187 C CA . ILE A 1 500 ? -17.238 -37.498 12.377 1.00 43.84 500 ILE A CA 1
ATOM 4188 C C . ILE A 1 500 ? -16.705 -36.671 13.564 1.00 43.84 500 ILE A C 1
ATOM 4190 O O . ILE A 1 500 ? -16.936 -37.052 14.707 1.00 43.84 500 ILE A O 1
ATOM 4194 N N . ASN A 1 501 ? -15.999 -35.550 13.297 1.00 41.53 501 ASN A N 1
ATOM 4195 C CA . ASN A 1 501 ? -15.970 -34.367 14.191 1.00 41.53 501 ASN A CA 1
ATOM 4196 C C . ASN A 1 501 ? -15.492 -33.022 13.561 1.00 41.53 501 ASN A C 1
ATOM 4198 O O . ASN A 1 501 ? -14.301 -32.724 13.622 1.00 41.53 501 ASN A O 1
ATOM 4202 N N . PRO A 1 502 ? -16.394 -32.171 13.016 1.00 44.06 502 PRO A N 1
ATOM 4203 C CA . PRO A 1 502 ? -16.111 -30.738 12.814 1.00 44.06 502 PRO A CA 1
ATOM 4204 C C . PRO A 1 502 ? -17.321 -29.823 13.162 1.00 44.06 502 PRO A C 1
ATOM 4206 O O . PRO A 1 502 ? -18.014 -29.311 12.286 1.00 44.06 502 PRO A O 1
ATOM 4209 N N . LEU A 1 503 ? -17.734 -29.643 14.419 1.00 41.91 503 LEU A N 1
ATOM 4210 C CA . LEU A 1 503 ? -17.248 -30.243 15.663 1.00 41.91 503 LEU A CA 1
ATOM 4211 C C . LEU A 1 503 ? -18.394 -30.767 16.598 1.00 41.91 503 LEU A C 1
ATOM 4213 O O . LEU A 1 503 ? -18.396 -30.493 17.793 1.00 41.91 503 LEU A O 1
ATOM 4217 N N . THR A 1 504 ? -19.458 -31.460 16.162 1.00 46.38 504 THR A N 1
ATOM 4218 C CA . THR A 1 504 ? -19.794 -32.056 14.855 1.00 46.38 504 THR A CA 1
ATOM 4219 C C . THR A 1 504 ? -21.240 -31.741 14.460 1.00 46.38 504 THR A C 1
ATOM 4221 O O . THR A 1 504 ? -22.120 -31.995 15.266 1.00 46.38 504 THR A O 1
ATOM 4224 N N . LEU A 1 505 ? -21.646 -31.313 13.259 1.00 42.16 505 LEU A N 1
ATOM 4225 C CA . LEU A 1 505 ? -20.986 -30.817 12.045 1.00 42.16 505 LEU A CA 1
ATOM 4226 C C . LEU A 1 505 ? -21.724 -29.515 11.650 1.00 42.16 505 LEU A C 1
ATOM 4228 O O . LEU A 1 505 ? -22.916 -29.601 11.385 1.00 42.16 505 LEU A O 1
ATOM 4232 N N . TRP A 1 506 ? -21.087 -28.340 11.704 1.00 38.78 506 TRP A N 1
ATOM 4233 C CA . TRP A 1 506 ? -21.662 -26.998 12.020 1.00 38.78 506 TRP A CA 1
ATOM 4234 C C . TRP A 1 506 ? -21.687 -26.573 13.492 1.00 38.78 506 TRP A C 1
ATOM 4236 O O . TRP A 1 506 ? -20.968 -25.653 13.852 1.00 38.78 506 TRP A O 1
ATOM 4246 N N . CYS A 1 507 ? -22.535 -27.098 14.385 1.00 41.47 507 CYS A N 1
ATOM 4247 C CA . CYS A 1 507 ? -22.670 -28.512 14.719 1.00 41.47 507 CYS A CA 1
ATOM 4248 C C . CYS A 1 507 ? -24.066 -29.197 14.676 1.00 41.47 507 CYS A C 1
ATOM 4250 O O . CYS A 1 507 ? -24.267 -30.158 15.404 1.00 41.47 507 CYS A O 1
ATOM 4252 N N . ARG A 1 508 ? -25.011 -28.799 13.809 1.00 43.22 508 ARG A N 1
ATOM 4253 C CA . ARG A 1 508 ? -25.716 -29.678 12.823 1.00 43.22 508 ARG A CA 1
ATOM 4254 C C . ARG A 1 508 ? -27.001 -29.057 12.321 1.00 43.22 508 ARG A C 1
ATOM 4256 O O . ARG A 1 508 ? -27.922 -28.840 13.095 1.00 43.22 508 ARG A O 1
ATOM 4263 N N . LYS A 1 509 ? -27.010 -28.734 11.018 1.00 40.00 509 LYS A N 1
ATOM 4264 C CA . LYS A 1 509 ? -27.429 -27.398 10.563 1.00 40.00 509 LYS A CA 1
ATOM 4265 C C . LYS A 1 509 ? -26.586 -26.333 11.299 1.00 40.00 509 LYS A C 1
ATOM 4267 O O . LYS A 1 509 ? -26.141 -26.546 12.411 1.00 40.00 509 LYS A O 1
ATOM 4272 N N . GLU A 1 510 ? -26.285 -25.157 10.780 1.00 35.75 510 GLU A N 1
ATOM 4273 C CA . GLU A 1 510 ? -27.222 -24.125 10.372 1.00 35.75 510 GLU A CA 1
ATOM 4274 C C . GLU A 1 510 ? -28.410 -23.958 11.376 1.00 35.75 510 GLU A C 1
ATOM 4276 O O . GLU A 1 510 ? -29.435 -23.423 10.977 1.00 35.75 510 GLU A O 1
ATOM 4281 N N . LEU A 1 511 ? -28.363 -24.538 12.595 1.00 41.06 511 LEU A N 1
ATOM 4282 C CA . LEU A 1 511 ? -29.484 -25.177 13.340 1.00 41.06 511 LEU A CA 1
ATOM 4283 C C . LEU A 1 511 ? -30.929 -24.671 13.029 1.00 41.06 511 LEU A C 1
ATOM 4285 O O . LEU A 1 511 ? -31.438 -23.781 13.704 1.00 41.06 511 LEU A O 1
ATOM 4289 N N . PHE A 1 512 ? -31.640 -25.301 12.061 1.00 39.88 512 PHE A N 1
ATOM 4290 C CA . PHE A 1 512 ? -33.125 -25.395 12.123 1.00 39.88 512 PHE A CA 1
ATOM 4291 C C . PHE A 1 512 ? -33.368 -26.512 13.152 1.00 39.88 512 PHE A C 1
ATOM 4293 O O . PHE A 1 512 ? -32.844 -27.607 12.965 1.00 39.88 512 PHE A O 1
ATOM 4300 N N . ALA A 1 513 ? -33.940 -26.258 14.327 1.00 37.47 513 ALA A N 1
ATOM 4301 C CA . ALA A 1 513 ? -35.301 -25.778 14.596 1.00 37.47 513 ALA A CA 1
ATOM 4302 C C . ALA A 1 513 ? -36.368 -26.859 14.310 1.00 37.47 513 ALA A C 1
ATOM 4304 O O . ALA A 1 513 ? -36.306 -27.485 13.252 1.00 37.47 513 ALA A O 1
ATOM 4305 N N . PRO A 1 514 ? -37.372 -27.050 15.195 1.00 37.47 514 PRO A N 1
ATOM 4306 C CA . PRO A 1 514 ? -37.638 -26.319 16.440 1.00 37.47 514 PRO A CA 1
ATOM 4307 C C . PRO A 1 514 ? -36.970 -26.933 17.687 1.00 37.47 514 PRO A C 1
ATOM 4309 O O . PRO A 1 514 ? -36.368 -27.999 17.648 1.00 37.47 514 PRO A O 1
ATOM 4312 N N . ILE A 1 515 ? -37.118 -26.213 18.799 1.00 42.25 515 ILE A N 1
ATOM 4313 C CA . ILE A 1 515 ? -36.667 -26.517 20.166 1.00 42.25 515 ILE A CA 1
ATOM 4314 C C . ILE A 1 515 ? -36.882 -27.988 20.572 1.00 42.25 515 ILE A C 1
ATOM 4316 O O . ILE A 1 515 ? -38.016 -28.463 20.613 1.00 42.25 515 ILE A O 1
ATOM 4320 N N . ALA A 1 516 ? -35.815 -28.646 21.032 1.00 29.75 516 ALA A N 1
ATOM 4321 C CA . ALA A 1 516 ? -35.888 -29.803 21.922 1.00 29.75 516 ALA A CA 1
ATOM 4322 C C . ALA A 1 516 ? -34.743 -29.740 22.949 1.00 29.75 516 ALA A C 1
ATOM 4324 O O . ALA A 1 516 ? -33.619 -29.359 22.633 1.00 29.75 516 ALA A O 1
ATOM 4325 N N . THR A 1 517 ? -35.058 -30.061 24.200 1.00 42.34 517 THR A N 1
ATOM 4326 C CA . THR A 1 517 ? -34.174 -29.975 25.375 1.00 42.34 517 THR A CA 1
ATOM 4327 C C . THR A 1 517 ? -33.107 -31.084 25.448 1.00 42.34 517 THR A C 1
ATOM 4329 O O . THR A 1 517 ? -33.174 -32.060 24.708 1.00 42.34 517 THR A O 1
ATOM 4332 N N . TYR A 1 518 ? -32.228 -30.980 26.463 1.00 35.69 518 TYR A N 1
ATOM 4333 C CA . TYR A 1 518 ? -31.351 -32.014 27.067 1.00 35.69 518 TYR A CA 1
ATOM 4334 C C . TYR A 1 518 ? -29.826 -31.906 26.780 1.00 35.69 518 TYR A C 1
ATOM 4336 O O . TYR A 1 518 ? -29.372 -30.931 26.198 1.00 35.69 518 TYR A O 1
ATOM 4344 N N . LYS A 1 519 ? -29.028 -32.779 27.427 1.00 34.22 519 LYS A N 1
ATOM 4345 C CA . LYS A 1 519 ? -27.882 -32.410 28.308 1.00 34.22 519 LYS A CA 1
ATOM 4346 C C . LYS A 1 519 ? -26.471 -32.316 27.669 1.00 34.22 519 LYS A C 1
ATOM 4348 O O . LYS A 1 519 ? -26.159 -33.025 26.720 1.00 34.22 519 LYS A O 1
ATOM 4353 N N . GLU A 1 520 ? -25.601 -31.524 28.313 1.00 32.41 520 GLU A N 1
ATOM 4354 C CA . GLU A 1 520 ? -24.281 -31.024 27.853 1.00 32.41 520 GLU A CA 1
ATOM 4355 C C . GLU A 1 520 ? -23.039 -31.752 28.450 1.00 32.41 520 GLU A C 1
ATOM 4357 O O . GLU A 1 520 ? -23.132 -32.383 29.510 1.00 32.41 520 GLU A O 1
ATOM 4362 N N . ARG A 1 521 ? -21.860 -31.608 27.805 1.00 31.78 521 ARG A N 1
ATOM 4363 C CA . ARG A 1 521 ? -20.476 -31.869 28.305 1.00 31.78 521 ARG A CA 1
ATOM 4364 C C . ARG A 1 521 ? -19.492 -30.849 27.671 1.00 31.78 521 ARG A C 1
ATOM 4366 O O . ARG A 1 521 ? -19.935 -30.086 26.828 1.00 31.78 521 ARG A O 1
ATOM 4373 N N . ASN A 1 522 ? -18.200 -30.795 28.051 1.00 38.62 522 ASN A N 1
ATOM 4374 C CA . ASN A 1 522 ? -17.253 -29.712 27.663 1.00 38.62 522 ASN A CA 1
ATOM 4375 C C . ASN A 1 522 ? -15.919 -30.187 27.032 1.00 38.62 522 ASN A C 1
ATOM 4377 O O . ASN A 1 522 ? -15.404 -31.239 27.404 1.00 38.62 522 ASN A O 1
ATOM 4381 N N . ILE A 1 523 ? -15.322 -29.359 26.157 1.00 35.56 523 ILE A N 1
ATOM 4382 C CA . ILE A 1 523 ? -13.990 -29.517 25.523 1.00 35.56 523 ILE A CA 1
ATOM 4383 C C . ILE A 1 523 ? -13.110 -28.291 25.831 1.00 35.56 523 ILE A C 1
ATOM 4385 O O . ILE A 1 523 ? -13.590 -27.161 25.904 1.00 35.56 523 ILE A O 1
ATOM 4389 N N . THR A 1 524 ? -11.794 -28.479 25.965 1.00 37.38 524 THR A N 1
ATOM 4390 C CA . THR A 1 524 ? -10.828 -27.369 26.041 1.00 37.38 524 THR A CA 1
ATOM 4391 C C . THR A 1 524 ? -9.990 -27.304 24.765 1.00 37.38 524 THR A C 1
ATOM 4393 O O . THR A 1 524 ? -9.512 -28.323 24.262 1.00 37.38 524 THR A O 1
ATOM 4396 N N . LEU A 1 525 ? -9.781 -26.098 24.240 1.00 36.09 525 LEU A N 1
ATOM 4397 C CA . LEU A 1 525 ? -8.810 -25.859 23.174 1.00 36.09 525 LEU A CA 1
ATOM 4398 C C . LEU A 1 525 ? -7.535 -25.306 23.808 1.00 36.09 525 LEU A C 1
ATOM 4400 O O . LEU A 1 525 ? -7.577 -24.322 24.546 1.00 36.09 525 LEU A O 1
ATOM 4404 N N . LYS A 1 526 ? -6.399 -25.956 23.545 1.00 34.03 526 LYS A N 1
ATOM 4405 C CA . LYS A 1 526 ? -5.095 -25.528 24.053 1.00 34.03 526 LYS A CA 1
ATOM 4406 C C . LYS A 1 526 ? -4.253 -25.030 22.892 1.00 34.03 526 LYS A C 1
ATOM 4408 O O . LYS A 1 526 ? -3.928 -25.805 21.998 1.00 34.03 526 LYS A O 1
ATOM 4413 N N . ASN A 1 527 ? -3.866 -23.759 22.928 1.00 31.94 527 ASN A N 1
ATOM 4414 C CA . ASN A 1 527 ? -2.888 -23.249 21.979 1.00 31.94 527 ASN A CA 1
ATOM 4415 C C . ASN A 1 527 ? -1.501 -23.810 22.342 1.00 31.94 527 ASN A C 1
ATOM 4417 O O . ASN A 1 527 ? -1.034 -23.643 23.473 1.00 31.94 527 ASN A O 1
ATOM 4421 N N . THR A 1 528 ? -0.859 -24.532 21.424 1.00 27.89 528 THR A N 1
ATOM 4422 C CA . THR A 1 528 ? 0.456 -25.148 21.656 1.00 27.89 528 THR A CA 1
ATOM 4423 C C . THR A 1 528 ? 1.569 -24.318 21.029 1.00 27.89 528 THR A C 1
ATOM 4425 O O . THR A 1 528 ? 2.105 -24.707 19.995 1.00 27.89 528 THR A O 1
ATOM 4428 N N . LYS A 1 529 ? 1.952 -23.269 21.775 1.00 32.59 529 LYS A N 1
ATOM 4429 C CA . LYS A 1 529 ? 2.986 -22.249 21.504 1.00 32.59 529 LYS A CA 1
ATOM 4430 C C . LYS A 1 529 ? 2.585 -21.158 20.516 1.00 32.59 529 LYS A C 1
ATOM 4432 O O . LYS A 1 529 ? 2.465 -21.459 19.315 1.00 32.59 529 LYS A O 1
#

Organism: Bacteroides ovatus (NCBI:txid28116)

Radius of gyration: 28.71 Å; chains: 1; bounding box: 67×70×76 Å

pLDDT: mean 77.87, std 19.08, range [27.86, 97.25]

Secondary structure (DSSP, 8-state):
--------GGGHHHHHHHHHHHHHS-GGGTTSBP-----HHHHHHHHHHTT--HHHHHHHHHHS-GGG--TTS-HHHHHHHHHHHHHHHHGGGGTTSS-HHHHHHHHTSTTTT---HHHHHHHIIIIIHHHHHHHHHHHHHTT-B-TTPPPPPPSS-TTGGGHHHHHHHHT---HHHHHHHHHHHHHTT--TT----HHHHHHHH-TT---TTS-HHHHHHHHH-HHHHHHHHHHHHHT--SEEEETTEEEEPPPP-EEEEEEEETTEEEEEEEETTT--EEEEEEGGG---TTTTTTT---SSSSEEEEEEPSSSTTEEEE-SSBSSTTS-EEEEEETT-SS----GGGEEEE-SSEEEEEE-TT-GGGGGGBPPPPSEEEE---EEETTEEETT-PPEEEESS-EEEEETTEEEEE-TT-EEE----SEEEEEEETTSPPEEEEEE-PPEE---TTSSPPEEEE-SSS-EEEES-SSS--EEEE-GGGGGSS---S---STTTTTTSS----------EEEEE----